Protein AF-0000000067715081 (afdb_homodimer)

Radius of gyration: 24.68 Å; Cα contacts (8 Å, |Δi|>4): 497; chains: 2; bounding box: 49×65×65 Å

pLDDT: mean 92.03, std 15.11, range [19.69, 98.88]

Sequence (430 aa):
MNPERRLTSLTAFYFGRRVASAPHSDETIRSVCWPAYRDVQRTLWGMGSHPRAKELKATSCDKIVSFVHSFGGIRSQDEFDQQHQVWCEDLVAFFAENPHPERPTFQFHYGHAQKWLNMTLKYLSVLGHPAVEEVYVFLHAPIDRDVYERAWEILGVERPRIAWSKLDGDTYRSYQLNIRHAVAGQGRGFVLDWETDEWMEAKRFSRHSLSEGHSMNPERRLTSLTAFYFGRRVASAPHSDETIRSVCWPAYRDVQRTLWGMGSHPRAKELKATSCDKIVSFVHSFGGIRSQDEFDQQHQVWCEDLVAFFAENPHPERPTFQFHYGHAQKWLNMTLKYLSVLGHPAVEEVYVFLHAPIDRDVYERAWEILGVERPRIAWSKLDGDTYRSYQLNIRHAVAGQGRGFVLDWETDEWMEAKRFSRHSLSEGHS

Secondary structure (DSSP, 8-state):
--HHHHHHHHHHHHH-HHHHH-TTSHHHHHHHHHHHHHHHHTT-TTTTT-TTHHHHHHHHHHHHHHHHHTGGG--SHHHHHHHHHHHHHHHHHHHHTS--SS-TT----HHHHHHHHHHHHHHHHHTT-HHHHHTGGGPPP--SHHHHHHIIIII-PPPPSS-GGG--HHHHHHHHHHHHHHHHHTT--SHHHHHHHHHHHHHHHHHHHHHHHT-/--HHHHHHHHHHHHH-HHHHH-TTSHHHHHHHHHHHHHHHHTT-TTTTT-TTHHHHHHHHHHHHHHHHHGGGG--SHHHHHHHHHHHHHHHHHHHHTS--SS-TT----HHHHHHHHHHHHHHHHHTT-HHHHHTGGGPPP--SHHHHHHIIIII-PPPPSS-GGG--HHHHHHHHHHHHHHHHHTT--SHHHHHHHHHHHHHHHHHHHHHHHT-

Nearest PDB structures (foldseek):
  7unj-assembly1_B  TM=2.130E-01  e=8.228E+00  synthetic construct
  7unj-assembly1_B  TM=2.131E-01  e=7.977E+00  synthetic construct

Organism: Corynebacterium glutamicum (strain ATCC 13032 / DSM 20300 / JCM 1318 / BCRC 11384 / CCUG 27702 / LMG 3730 / NBRC 12168 / NCIMB 10025 / NRRL B-2784 / 534) (NCBI:txid196627)

Foldseek 3Di:
DDPLVVLLVVCCVPQNNVCSVPVQDLVNLLSLLVVLLVVLVVPQPPLVVAPCNVVLSNVLSVLLSVLLVVLVPDDDLVSVLVSLLVSLVVSQVVVVVRARPVDNVRHFASLSSLSSNLSSLLVSVSSVHPSSVVCVLNGFDNDAPLCQVCCCVPQVQHHDPDHSRHDHSVSVVVSRVSLQVSCVVVVVGGSSSNNVVSVVVPVVPPVVVVVPPPD/DDPLVVLLVVCCVPQNNVCSVPVQDLVVLLSLLVVLLVVLVVPQPPLVVAPCNVVLSNVLSVLLSVLLVVLVPDDDLVSVLVSLLVSLVVSQVVVVVRARPVDNVRHFASLSSLSSNLSSLLVSVSSVHPSSVVCVLNGFDNDAPLCQVCCCVPQVQHHDPDHSRHDHSVNVVVSRVSLQVSCVVVVVGGSSSNNVVSVVVPVVPPVVVVVPPVD

Solvent-accessible surface area (backbone atoms only — not comparable to full-atom values): 23270 Å² total; per-residue (Å²): 104,58,69,66,59,25,52,38,48,40,38,21,72,63,71,29,47,69,31,43,75,38,52,73,41,70,65,26,53,46,57,45,32,50,66,20,38,59,76,38,49,85,75,38,65,56,46,87,75,29,93,55,35,70,57,56,52,53,50,52,34,50,51,48,48,54,52,55,68,59,45,88,76,55,83,45,55,68,52,44,50,51,54,50,48,52,50,28,53,51,52,29,50,53,44,65,76,54,63,39,92,88,38,81,81,41,69,64,33,40,20,42,37,45,26,31,51,29,36,26,51,49,52,36,26,52,59,60,18,62,63,49,50,73,45,48,81,56,45,62,61,49,60,36,72,66,46,42,50,46,35,32,76,75,58,65,40,80,62,72,97,57,60,51,57,66,29,47,65,67,61,44,52,53,50,54,48,50,50,44,50,40,32,50,74,68,68,44,61,40,43,47,55,38,48,54,54,48,62,59,49,51,68,72,52,58,69,61,60,62,67,64,61,79,108,102,60,69,69,60,26,53,39,48,42,39,22,72,64,71,29,49,69,30,43,77,38,52,74,41,72,65,26,52,46,58,46,33,50,66,21,38,61,74,39,48,85,75,39,64,57,47,89,75,27,92,55,35,71,56,54,53,50,51,51,33,50,52,48,47,53,52,55,69,57,43,88,76,54,85,46,56,67,54,44,51,50,54,51,49,52,51,28,52,49,52,28,51,53,45,65,76,56,63,38,89,89,38,81,79,41,69,64,33,39,20,41,38,47,28,32,50,29,36,25,51,49,52,38,26,50,58,59,18,65,64,48,51,73,45,48,80,55,44,60,62,48,61,37,73,66,48,40,50,46,35,32,74,74,59,64,41,79,62,72,97,58,60,50,58,67,28,47,66,67,63,46,53,51,51,53,49,49,48,44,50,39,32,51,73,67,68,44,61,41,45,47,53,39,47,54,55,46,61,60,52,50,70,72,53,58,66,58,62,62,66,62,63,80,107

Structure (mmCIF, N/CA/C/O backbone):
data_AF-0000000067715081-model_v1
#
loop_
_entity.id
_entity.type
_entity.pdbx_description
1 polymer 'Uncharacterized protein'
#
loop_
_atom_site.group_PDB
_atom_site.id
_atom_site.type_symbol
_atom_site.label_atom_id
_atom_site.label_alt_id
_atom_site.label_comp_id
_atom_site.label_asym_id
_atom_site.label_entity_id
_atom_site.label_seq_id
_atom_site.pdbx_PDB_ins_code
_atom_site.Cartn_x
_atom_site.Cartn_y
_atom_site.Cartn_z
_atom_site.occupancy
_atom_site.B_iso_or_equiv
_atom_site.auth_seq_id
_atom_site.auth_comp_id
_atom_site.auth_asym_id
_atom_site.auth_atom_id
_atom_site.pdbx_PDB_model_num
ATOM 1 N N . MET A 1 1 ? 12.648 13.289 1.884 1 93.5 1 MET A N 1
ATOM 2 C CA . MET A 1 1 ? 12.766 12.125 2.764 1 93.5 1 MET A CA 1
ATOM 3 C C . MET A 1 1 ? 13.797 11.141 2.229 1 93.5 1 MET A C 1
ATOM 5 O O . MET A 1 1 ? 13.844 10.875 1.025 1 93.5 1 MET A O 1
ATOM 9 N N . ASN A 1 2 ? 14.641 10.539 3.115 1 92.06 2 ASN A N 1
ATOM 10 C CA . ASN A 1 2 ? 15.68 9.641 2.623 1 92.06 2 ASN A CA 1
ATOM 11 C C . ASN A 1 2 ? 15.078 8.367 2.029 1 92.06 2 ASN A C 1
ATOM 13 O O . ASN A 1 2 ? 13.969 7.973 2.385 1 92.06 2 ASN A O 1
ATOM 17 N N . PRO A 1 3 ? 15.789 7.707 1.133 1 89.88 3 PRO A N 1
ATOM 18 C CA . PRO A 1 3 ? 15.266 6.566 0.373 1 89.88 3 PRO A CA 1
ATOM 19 C C . PRO A 1 3 ? 14.883 5.391 1.265 1 89.88 3 PRO A C 1
ATOM 21 O O . PRO A 1 3 ? 13.906 4.691 0.981 1 89.88 3 PRO A O 1
ATOM 24 N N . GLU A 1 4 ? 15.602 5.145 2.264 1 90.56 4 GLU A N 1
ATOM 25 C CA . GLU A 1 4 ? 15.297 4.031 3.16 1 90.56 4 GLU A CA 1
ATOM 26 C C . GLU A 1 4 ? 13.969 4.246 3.879 1 90.56 4 GLU A C 1
ATOM 28 O O . GLU A 1 4 ? 13.156 3.324 3.986 1 90.56 4 GLU A O 1
ATOM 33 N N . ARG A 1 5 ? 13.727 5.445 4.387 1 92.38 5 ARG A N 1
ATOM 34 C CA . ARG A 1 5 ? 12.469 5.801 5.043 1 92.38 5 ARG A CA 1
ATOM 35 C C . ARG A 1 5 ? 11.297 5.719 4.07 1 92.38 5 ARG A C 1
ATOM 37 O O . ARG A 1 5 ? 10.195 5.312 4.449 1 92.38 5 ARG A O 1
ATOM 44 N N . ARG A 1 6 ? 11.57 6.117 2.816 1 93.94 6 ARG A N 1
ATOM 45 C CA . ARG A 1 6 ? 10.523 6.043 1.804 1 93.94 6 ARG A CA 1
ATOM 46 C C . ARG A 1 6 ? 10.086 4.602 1.566 1 93.94 6 ARG A C 1
ATOM 48 O O . ARG A 1 6 ? 8.891 4.293 1.586 1 93.94 6 ARG A O 1
ATOM 55 N N . LEU A 1 7 ? 11.07 3.725 1.431 1 93.38 7 LEU A N 1
ATOM 56 C CA . LEU A 1 7 ? 10.797 2.312 1.176 1 93.38 7 LEU A CA 1
ATOM 57 C C . LEU A 1 7 ? 10.086 1.673 2.363 1 93.38 7 LEU A C 1
ATOM 59 O O . LEU A 1 7 ? 9.117 0.933 2.186 1 93.38 7 LEU A O 1
ATOM 63 N N . THR A 1 8 ? 10.555 2.008 3.502 1 93.88 8 THR A N 1
ATOM 64 C CA . THR A 1 8 ? 9.977 1.453 4.719 1 93.88 8 THR A CA 1
ATOM 65 C C . THR A 1 8 ? 8.539 1.937 4.898 1 93.88 8 THR A C 1
ATOM 67 O O . THR A 1 8 ? 7.656 1.158 5.27 1 93.88 8 THR A O 1
ATOM 70 N N . SER A 1 9 ? 8.305 3.207 4.645 1 94.81 9 SER A N 1
ATOM 71 C CA . SER A 1 9 ? 6.961 3.77 4.746 1 94.81 9 SER A CA 1
ATOM 72 C C . SER A 1 9 ? 6.004 3.098 3.766 1 94.81 9 SER A C 1
ATOM 74 O O . SER A 1 9 ? 4.914 2.672 4.148 1 94.81 9 SER A O 1
ATOM 76 N N . LEU A 1 10 ? 6.457 2.941 2.541 1 95.94 10 LEU A N 1
ATOM 77 C CA . LEU A 1 10 ? 5.613 2.318 1.526 1 95.94 10 LEU A CA 1
ATOM 78 C C . LEU A 1 10 ? 5.297 0.873 1.896 1 95.94 10 LEU A C 1
ATOM 80 O O . LEU A 1 10 ? 4.164 0.416 1.722 1 95.94 10 LEU A O 1
ATOM 84 N N . THR A 1 11 ? 6.316 0.172 2.393 1 95.94 11 THR A N 1
ATOM 85 C CA . THR A 1 11 ? 6.109 -1.197 2.852 1 95.94 11 THR A CA 1
ATOM 86 C C . THR A 1 11 ? 5.066 -1.244 3.961 1 95.94 11 THR A C 1
ATOM 88 O O . THR A 1 11 ? 4.145 -2.064 3.92 1 95.94 11 THR A O 1
ATOM 91 N N . ALA A 1 12 ? 5.176 -0.32 4.863 1 94.75 12 ALA A N 1
ATOM 92 C CA . ALA A 1 12 ? 4.266 -0.281 6.004 1 94.75 12 ALA A CA 1
ATOM 93 C C . ALA A 1 12 ? 2.852 0.085 5.566 1 94.75 12 ALA A C 1
ATOM 95 O O . ALA A 1 12 ? 1.873 -0.439 6.102 1 94.75 12 ALA A O 1
ATOM 96 N N . PHE A 1 13 ? 2.816 1.063 4.621 1 92.94 13 PHE A N 1
ATOM 97 C CA . PHE A 1 13 ? 1.511 1.497 4.141 1 92.94 13 PHE A CA 1
ATOM 98 C C . PHE A 1 13 ? 0.714 0.316 3.596 1 92.94 13 PHE A C 1
ATOM 100 O O . PHE A 1 13 ? -0.464 0.153 3.92 1 92.94 13 PHE A O 1
ATOM 107 N N . TYR A 1 14 ? 1.334 -0.574 2.824 1 93.25 14 TYR A N 1
ATOM 108 C CA . TYR A 1 14 ? 0.596 -1.612 2.115 1 93.25 14 TYR A CA 1
ATOM 109 C C . TYR A 1 14 ? 0.544 -2.898 2.932 1 93.25 14 TYR A C 1
ATOM 111 O O . TYR A 1 14 ? -0.511 -3.527 3.041 1 93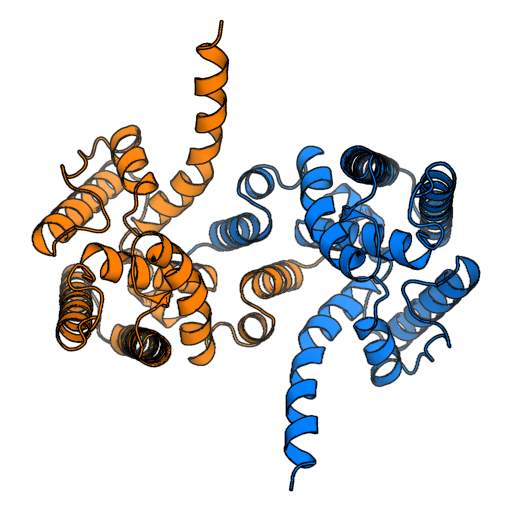.25 14 TYR A O 1
ATOM 119 N N . PHE A 1 15 ? 1.684 -3.299 3.555 1 95.12 15 PHE A N 1
ATOM 120 C CA . PHE A 1 15 ? 1.744 -4.613 4.184 1 95.12 15 PHE A CA 1
ATOM 121 C C . PHE A 1 15 ? 1.587 -4.5 5.695 1 95.12 15 PHE A C 1
ATOM 123 O O . PHE A 1 15 ? 1.398 -5.508 6.383 1 95.12 15 PHE A O 1
ATOM 130 N N . GLY A 1 16 ? 1.761 -3.346 6.223 1 92.69 16 GLY A N 1
ATOM 131 C CA . GLY A 1 16 ? 1.692 -3.154 7.66 1 92.69 16 GLY A CA 1
ATOM 132 C C . GLY A 1 16 ? 3.049 -2.924 8.297 1 92.69 16 GLY A C 1
ATOM 133 O O . GLY A 1 16 ? 4.078 -3.301 7.73 1 92.69 16 GLY A O 1
ATOM 134 N N . ARG A 1 17 ? 3.068 -2.422 9.461 1 92.25 17 ARG A N 1
ATOM 135 C CA . ARG A 1 17 ? 4.277 -2.008 10.164 1 92.25 17 ARG A CA 1
ATOM 136 C C . ARG A 1 17 ? 5.121 -3.215 10.562 1 92.25 17 ARG A C 1
ATOM 138 O O . ARG A 1 17 ? 6.352 -3.148 10.555 1 92.25 17 ARG A O 1
ATOM 145 N N . ARG A 1 18 ? 4.465 -4.242 10.906 1 90.94 18 ARG A N 1
ATOM 146 C CA . ARG A 1 18 ? 5.191 -5.445 11.305 1 90.94 18 ARG A CA 1
ATOM 147 C C . ARG A 1 18 ? 6.047 -5.973 10.164 1 90.94 18 ARG A C 1
ATOM 149 O O . ARG A 1 18 ? 7.207 -6.34 10.367 1 90.94 18 ARG A O 1
ATOM 156 N N . VAL A 1 19 ? 5.477 -5.961 9.039 1 94.94 19 VAL A N 1
ATOM 157 C CA . VAL A 1 19 ? 6.199 -6.418 7.855 1 94.94 19 VAL A CA 1
ATOM 158 C C . VAL A 1 19 ? 7.355 -5.469 7.555 1 94.94 19 VAL A C 1
ATOM 160 O O . VAL A 1 19 ? 8.469 -5.91 7.258 1 94.94 19 VAL A O 1
ATOM 163 N N . ALA A 1 20 ? 7.109 -4.184 7.672 1 94.62 20 ALA A N 1
ATOM 164 C CA . ALA A 1 20 ? 8.133 -3.184 7.375 1 94.62 20 ALA A CA 1
ATOM 165 C C . ALA A 1 20 ? 9.297 -3.289 8.352 1 94.62 20 ALA A C 1
ATOM 167 O O . ALA A 1 20 ? 10.453 -3.041 7.977 1 94.62 20 ALA A O 1
ATOM 168 N N . SER A 1 21 ? 9.047 -3.662 9.594 1 92.44 21 SER A N 1
ATOM 169 C CA . SER A 1 21 ? 10.078 -3.73 10.625 1 92.44 21 SER A CA 1
ATOM 170 C C . SER A 1 21 ? 10.922 -4.988 10.484 1 92.44 21 SER A C 1
ATOM 172 O O . SER A 1 21 ? 12.078 -5.016 10.906 1 92.44 21 SER A O 1
ATOM 174 N N . ALA A 1 22 ? 10.344 -6.035 9.898 1 93.75 22 ALA A N 1
ATOM 175 C CA . ALA A 1 22 ? 11.039 -7.301 9.703 1 93.75 22 ALA A CA 1
ATOM 176 C C . ALA A 1 22 ? 10.648 -7.941 8.375 1 93.75 22 ALA A C 1
ATOM 178 O O . ALA A 1 22 ? 10.039 -9.016 8.352 1 93.75 22 ALA A O 1
ATOM 179 N N . PRO A 1 23 ? 11.078 -7.332 7.316 1 93.88 23 PRO A N 1
ATOM 180 C CA . PRO A 1 23 ? 10.57 -7.727 6 1 93.88 23 PRO A CA 1
ATOM 181 C C . PRO A 1 23 ? 11.031 -9.117 5.582 1 93.88 23 PRO A C 1
ATOM 183 O O . PRO A 1 23 ? 10.508 -9.688 4.621 1 93.88 23 PRO A O 1
ATOM 186 N N . HIS A 1 24 ? 12 -9.773 6.312 1 94 24 HIS A N 1
ATOM 187 C CA . HIS A 1 24 ? 12.547 -11.047 5.863 1 94 24 HIS A CA 1
ATOM 188 C C . HIS A 1 24 ? 12.242 -12.156 6.859 1 94 24 HIS A C 1
ATOM 190 O O . HIS A 1 24 ? 12.836 -13.234 6.801 1 94 24 HIS A O 1
ATOM 196 N N . SER A 1 25 ? 11.312 -11.922 7.762 1 92.81 25 SER A N 1
ATOM 197 C CA . SER A 1 25 ? 10.945 -12.898 8.781 1 92.81 25 SER A CA 1
ATOM 198 C C . SER A 1 25 ? 9.898 -13.875 8.25 1 92.81 25 SER A C 1
ATOM 200 O O . SER A 1 25 ? 9.281 -13.625 7.211 1 92.81 25 SER A O 1
ATOM 202 N N . ASP A 1 26 ? 9.727 -15 8.922 1 91.19 26 ASP A N 1
ATOM 203 C CA . ASP A 1 26 ? 8.672 -15.945 8.578 1 91.19 26 ASP A CA 1
ATOM 204 C C . ASP A 1 26 ? 7.289 -15.312 8.719 1 91.19 26 ASP A C 1
ATOM 206 O O . ASP A 1 26 ? 6.375 -15.609 7.949 1 91.19 26 ASP A O 1
ATOM 210 N N . GLU A 1 27 ? 7.191 -14.531 9.688 1 93.31 27 GLU A N 1
ATOM 211 C CA . GLU A 1 27 ? 5.922 -13.836 9.891 1 93.31 27 GLU A CA 1
ATOM 212 C C . GLU A 1 27 ? 5.57 -12.977 8.68 1 93.31 27 GLU A C 1
ATOM 214 O O . GLU A 1 27 ? 4.395 -12.836 8.328 1 93.31 27 GLU A O 1
ATOM 219 N N . THR A 1 28 ? 6.543 -12.414 8.102 1 96.38 28 THR A N 1
ATOM 220 C CA . THR A 1 28 ? 6.324 -11.602 6.906 1 96.38 28 THR A CA 1
ATOM 221 C C . THR A 1 28 ? 5.793 -12.469 5.766 1 96.38 28 THR A C 1
ATOM 223 O O . THR A 1 28 ? 4.879 -12.055 5.047 1 96.38 28 THR A O 1
ATOM 226 N N . ILE A 1 29 ? 6.336 -13.688 5.609 1 96.69 29 ILE A N 1
ATOM 227 C CA . ILE A 1 29 ? 5.84 -14.578 4.57 1 96.69 29 ILE A CA 1
ATOM 228 C C . ILE A 1 29 ? 4.352 -14.836 4.773 1 96.69 29 ILE A C 1
ATOM 230 O O . ILE A 1 29 ? 3.559 -14.727 3.834 1 96.69 29 ILE A O 1
ATOM 234 N N . ARG A 1 30 ? 4.047 -15.109 5.984 1 95.31 30 ARG A N 1
ATOM 235 C CA . ARG A 1 30 ? 2.65 -15.359 6.324 1 95.31 30 ARG A CA 1
ATOM 236 C C . ARG A 1 30 ? 1.798 -14.117 6.082 1 95.31 30 ARG A C 1
ATOM 238 O O . ARG A 1 30 ? 0.675 -14.219 5.586 1 95.31 30 ARG A O 1
ATOM 245 N N . SER A 1 31 ? 2.322 -13 6.461 1 95.81 31 SER A N 1
ATOM 246 C CA . SER A 1 31 ? 1.575 -11.758 6.359 1 95.81 31 SER A CA 1
ATOM 247 C C . SER A 1 31 ? 1.278 -11.406 4.902 1 95.81 31 SER A C 1
ATOM 249 O O . SER A 1 31 ? 0.195 -10.914 4.586 1 95.81 31 SER A O 1
ATOM 251 N N . VAL A 1 32 ? 2.197 -11.719 3.977 1 97.12 32 VAL A N 1
ATOM 252 C CA . VAL A 1 32 ? 2.004 -11.266 2.604 1 97.12 32 VAL A CA 1
ATOM 253 C C . VAL A 1 32 ? 1.19 -12.305 1.83 1 97.12 32 VAL A C 1
ATOM 255 O O . VAL A 1 32 ? 0.75 -12.047 0.707 1 97.12 32 VAL A O 1
ATOM 258 N N . CYS A 1 33 ? 0.956 -13.406 2.451 1 96.38 33 CYS A N 1
ATOM 259 C CA . CYS A 1 33 ? 0.068 -14.422 1.889 1 96.38 33 CYS A CA 1
ATOM 260 C C . CYS A 1 33 ? -1.365 -13.906 1.816 1 96.38 33 CYS A C 1
ATOM 262 O O . CYS A 1 33 ? -2.115 -14.273 0.908 1 96.38 33 CYS A O 1
ATOM 264 N N . TRP A 1 34 ? -1.683 -13.023 2.682 1 93.31 34 TRP A N 1
ATOM 265 C CA . TRP A 1 34 ? -3.066 -12.586 2.812 1 93.31 34 TRP A CA 1
ATOM 266 C C . TRP A 1 34 ? -3.455 -11.664 1.662 1 93.31 34 TRP A C 1
ATOM 268 O O . TRP A 1 34 ? -4.461 -11.891 0.989 1 93.31 34 TRP A O 1
ATOM 278 N N . PRO A 1 35 ? -2.625 -10.641 1.51 1 94.75 35 PRO A N 1
ATOM 279 C CA . PRO A 1 35 ? -2.984 -9.859 0.326 1 94.75 35 PRO A CA 1
ATOM 280 C C . PRO A 1 35 ? -2.92 -10.672 -0.964 1 94.75 35 PRO A C 1
ATOM 282 O O . PRO A 1 35 ? -3.682 -10.414 -1.899 1 94.75 35 PRO A O 1
ATOM 285 N N . ALA A 1 36 ? -2.105 -11.617 -1.088 1 97.06 36 ALA A N 1
ATOM 286 C CA . ALA A 1 36 ? -2.082 -12.508 -2.246 1 97.06 36 ALA A CA 1
ATOM 287 C C . ALA A 1 36 ? -3.387 -13.289 -2.365 1 97.06 36 ALA A C 1
ATOM 289 O O . ALA A 1 36 ? -3.926 -13.445 -3.465 1 97.06 36 ALA A O 1
ATOM 290 N N . TYR A 1 37 ? -3.891 -13.75 -1.213 1 96.88 37 TYR A N 1
ATOM 291 C CA . TYR A 1 37 ? -5.16 -14.469 -1.194 1 96.88 37 TYR A CA 1
ATOM 292 C C . TYR A 1 37 ? -6.293 -13.594 -1.714 1 96.88 37 TYR A C 1
ATOM 294 O O . TYR A 1 37 ? -7.211 -14.086 -2.375 1 96.88 37 TYR A O 1
ATOM 302 N N . ARG A 1 38 ? -6.238 -12.32 -1.437 1 92.56 38 ARG A N 1
ATOM 303 C CA . ARG A 1 38 ? -7.289 -11.414 -1.88 1 92.56 38 ARG A CA 1
ATOM 304 C C . ARG A 1 38 ? -7.387 -11.391 -3.402 1 92.56 38 ARG A C 1
ATOM 306 O O . ARG A 1 38 ? -8.469 -11.188 -3.957 1 92.56 38 ARG A O 1
ATOM 313 N N . ASP A 1 39 ? -6.328 -11.656 -4.043 1 90.81 39 ASP A N 1
ATOM 314 C CA . ASP A 1 39 ? -6.297 -11.68 -5.5 1 90.81 39 ASP A CA 1
ATOM 315 C C . ASP A 1 39 ? -6.93 -12.961 -6.043 1 90.81 39 ASP A C 1
ATOM 317 O O . ASP A 1 39 ? -7.266 -13.039 -7.227 1 90.81 39 ASP A O 1
ATOM 321 N N . VAL A 1 40 ? -7.109 -13.914 -5.23 1 94.06 40 VAL A N 1
ATOM 322 C CA . VAL A 1 40 ? -7.629 -15.219 -5.629 1 94.06 40 VAL A CA 1
ATOM 323 C C . VAL A 1 40 ? -9.094 -15.344 -5.207 1 94.06 40 VAL A C 1
ATOM 325 O O . VAL A 1 40 ? -9.891 -15.992 -5.891 1 94.06 40 VAL A O 1
ATOM 328 N N . GLN A 1 41 ? -9.453 -14.695 -4.117 1 91.81 41 GLN A N 1
ATOM 329 C CA . GLN A 1 41 ? -10.711 -14.914 -3.408 1 91.81 41 GLN A CA 1
ATOM 330 C C . GLN A 1 41 ? -11.906 -14.555 -4.285 1 91.81 41 GLN A C 1
ATOM 332 O O . GLN A 1 41 ? -12.969 -15.172 -4.18 1 91.81 41 GLN A O 1
ATOM 337 N N . ARG A 1 42 ? -11.68 -13.633 -5.164 1 87.25 42 ARG A N 1
ATOM 338 C CA . ARG A 1 42 ? -12.789 -13.141 -5.965 1 87.25 42 ARG A CA 1
ATOM 339 C C . ARG A 1 42 ? -13.328 -14.234 -6.887 1 87.25 42 ARG A C 1
ATOM 341 O O . ARG A 1 42 ? -14.445 -14.133 -7.391 1 87.25 42 ARG A O 1
ATOM 348 N N . THR A 1 43 ? -12.531 -15.258 -7.109 1 91.44 43 THR A N 1
ATOM 349 C CA . THR A 1 43 ? -12.961 -16.344 -7.98 1 91.44 43 THR A CA 1
ATOM 350 C C . THR A 1 43 ? -13.18 -17.625 -7.176 1 91.44 43 THR A C 1
ATOM 352 O O . THR A 1 43 ? -13.492 -18.672 -7.742 1 91.44 43 THR A O 1
ATOM 355 N N . LEU A 1 44 ? -12.922 -17.578 -5.988 1 92.94 44 LEU A N 1
ATOM 356 C CA . LEU A 1 44 ? -13.102 -18.734 -5.121 1 92.94 44 LEU A CA 1
ATOM 357 C C . LEU A 1 44 ? -14.43 -18.672 -4.387 1 92.94 44 LEU A C 1
ATOM 359 O O . LEU A 1 44 ? -14.461 -18.609 -3.154 1 92.94 44 LEU A O 1
ATOM 363 N N . TRP A 1 45 ? -15.414 -18.844 -5.109 1 89.5 45 TRP A N 1
ATOM 364 C CA . TRP A 1 45 ? -16.766 -18.734 -4.586 1 89.5 45 TRP A CA 1
ATOM 365 C C . TRP A 1 45 ? -17.047 -19.812 -3.545 1 89.5 45 TRP A C 1
ATOM 367 O O . TRP A 1 45 ? -16.828 -21 -3.801 1 89.5 45 TRP A O 1
ATOM 377 N N . GLY A 1 46 ? -17.5 -19.375 -2.359 1 91.44 46 GLY A N 1
ATOM 378 C CA . GLY A 1 46 ? -17.859 -20.312 -1.314 1 91.44 46 GLY A CA 1
ATOM 379 C C . GLY A 1 46 ? -16.859 -20.344 -0.166 1 91.44 46 GLY A C 1
ATOM 380 O O . GLY A 1 46 ? -17.172 -20.844 0.917 1 91.44 46 GLY A O 1
ATOM 381 N N . MET A 1 47 ? -15.727 -19.797 -0.427 1 94.44 47 MET A N 1
ATOM 382 C CA . MET A 1 47 ? -14.703 -19.797 0.618 1 94.44 47 MET A CA 1
ATOM 383 C C . MET A 1 47 ? -15.188 -19.062 1.856 1 94.44 47 MET A C 1
ATOM 385 O O . MET A 1 47 ? -14.969 -19.5 2.982 1 94.44 47 MET A O 1
ATOM 389 N N . GLY A 1 48 ? -15.805 -17.953 1.69 1 91.88 48 GLY A N 1
ATOM 390 C CA . GLY A 1 48 ? -16.281 -17.141 2.801 1 91.88 48 GLY A CA 1
ATOM 391 C C . GLY A 1 48 ? -17.266 -17.875 3.695 1 91.88 48 GLY A C 1
ATOM 392 O O . GLY A 1 48 ? -17.266 -17.688 4.91 1 91.88 48 GLY A O 1
ATOM 393 N N . SER A 1 49 ? -18.047 -18.703 3.102 1 94.19 49 SER A N 1
ATOM 394 C CA . SER A 1 49 ? -19.078 -19.422 3.85 1 94.19 49 SER A CA 1
ATOM 395 C C . SER A 1 49 ? -18.609 -20.812 4.258 1 94.19 49 SER A C 1
ATOM 397 O O . SER A 1 49 ? -19.344 -21.547 4.922 1 94.19 49 SER A O 1
ATOM 399 N N . HIS A 1 50 ? -17.422 -21.234 3.842 1 96 50 HIS A N 1
ATOM 400 C CA . HIS A 1 50 ? -16.875 -22.531 4.25 1 96 50 HIS A CA 1
ATOM 401 C C . HIS A 1 50 ? -16.672 -22.594 5.758 1 96 50 HIS A C 1
ATOM 403 O O . HIS A 1 50 ? -16.062 -21.688 6.344 1 96 50 HIS A O 1
ATOM 409 N N . PRO A 1 51 ? -17.188 -23.547 6.402 1 96.19 51 PRO A N 1
ATOM 410 C CA . PRO A 1 51 ? -17.094 -23.609 7.863 1 96.19 51 PRO A CA 1
ATOM 411 C C . PRO A 1 51 ? -15.648 -23.672 8.352 1 96.19 51 PRO A C 1
ATOM 413 O O . PRO A 1 51 ? -15.352 -23.25 9.477 1 96.19 51 PRO A O 1
ATOM 416 N N . ARG A 1 52 ? -14.695 -24.156 7.488 1 96.62 52 ARG A N 1
ATOM 417 C CA . ARG A 1 52 ? -13.289 -24.266 7.859 1 96.62 52 ARG A CA 1
ATOM 418 C C . ARG A 1 52 ? -12.445 -23.25 7.109 1 96.62 52 ARG A C 1
ATOM 420 O O . ARG A 1 52 ? -11.258 -23.469 6.875 1 96.62 52 ARG A O 1
ATOM 427 N N . ALA A 1 53 ? -13.07 -22.203 6.73 1 96.56 53 ALA A N 1
ATOM 428 C CA . ALA A 1 53 ? -12.398 -21.203 5.902 1 96.56 53 ALA A CA 1
ATOM 429 C C . ALA A 1 53 ? -11.117 -20.719 6.566 1 96.56 53 ALA A C 1
ATOM 431 O O . ALA A 1 53 ? -10.062 -20.656 5.926 1 96.56 53 ALA A O 1
ATOM 432 N N . LYS A 1 54 ? -11.148 -20.375 7.875 1 96.06 54 LYS A N 1
ATOM 433 C CA . LYS A 1 54 ? -9.992 -19.859 8.602 1 96.06 54 LYS A CA 1
ATOM 434 C C . LYS A 1 54 ? -8.852 -20.875 8.617 1 96.06 54 LYS A C 1
ATOM 436 O O . LYS A 1 54 ? -7.695 -20.531 8.375 1 96.06 54 LYS A O 1
ATOM 441 N N . GLU A 1 55 ? -9.156 -22.016 8.836 1 97 55 GLU A N 1
ATOM 442 C CA . GLU A 1 55 ? -8.172 -23.094 8.891 1 97 55 GLU A CA 1
ATOM 443 C C . GLU A 1 55 ? -7.559 -23.359 7.512 1 97 55 GLU A C 1
ATOM 445 O O . GLU A 1 55 ? -6.348 -23.547 7.391 1 97 55 GLU A O 1
ATOM 450 N N . LEU A 1 56 ? -8.391 -23.406 6.492 1 97.62 56 LEU A N 1
ATOM 451 C CA . LEU A 1 56 ? -7.926 -23.656 5.133 1 97.62 56 LEU A CA 1
ATOM 452 C C . LEU A 1 56 ? -6.945 -22.594 4.684 1 97.6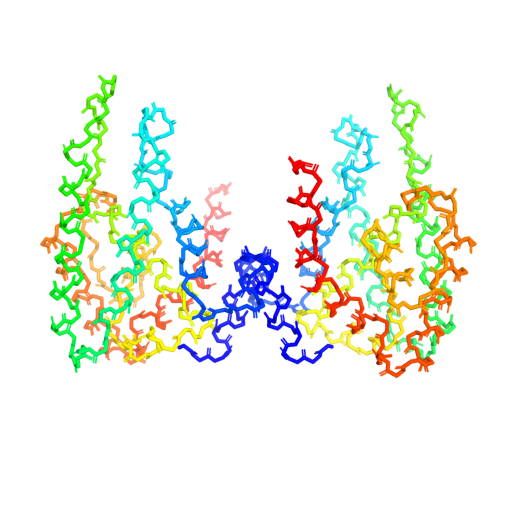2 56 LEU A C 1
ATOM 454 O O . LEU A 1 56 ? -5.906 -22.891 4.098 1 97.62 56 LEU A O 1
ATOM 458 N N . LYS A 1 57 ? -7.297 -21.391 5.023 1 97.12 57 LYS A N 1
ATOM 459 C CA . LYS A 1 57 ? -6.422 -20.266 4.668 1 97.12 57 LYS A CA 1
ATOM 460 C C . LYS A 1 57 ? -5.117 -20.328 5.453 1 97.12 57 LYS A C 1
ATOM 462 O O . LYS A 1 57 ? -4.035 -20.172 4.883 1 97.12 57 LYS A O 1
ATOM 467 N N . ALA A 1 58 ? -5.219 -20.562 6.715 1 97 58 ALA A N 1
ATOM 468 C CA . ALA A 1 58 ? -4.035 -20.609 7.57 1 97 58 ALA A CA 1
ATOM 469 C C . ALA A 1 58 ? -3.092 -21.734 7.145 1 97 58 ALA A C 1
ATOM 471 O O . ALA A 1 58 ? -1.88 -21.531 7.051 1 97 58 ALA A O 1
ATOM 472 N N . THR A 1 59 ? -3.648 -22.844 6.906 1 97.94 59 THR A N 1
ATOM 473 C CA . THR A 1 59 ? -2.854 -23.984 6.473 1 97.94 59 THR A CA 1
ATOM 474 C C . THR A 1 59 ? -2.18 -23.703 5.133 1 97.94 59 THR A C 1
ATOM 476 O O . THR A 1 59 ? -1.021 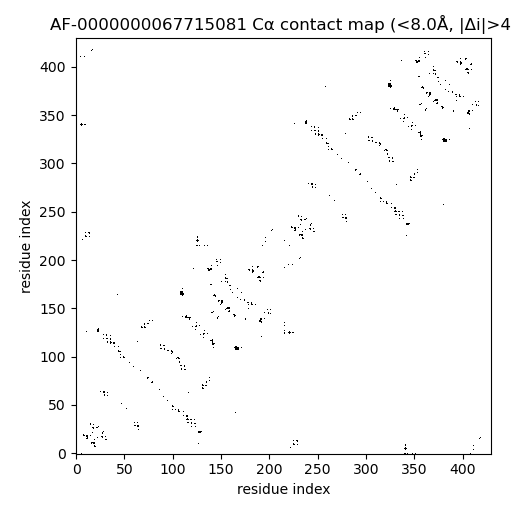-24.062 4.926 1 97.94 59 THR A O 1
ATOM 479 N N . SER A 1 60 ? -2.936 -23.125 4.23 1 98 60 SER A N 1
ATOM 480 C CA . SER A 1 60 ? -2.373 -22.766 2.934 1 98 60 SER A CA 1
ATOM 481 C C . SER A 1 60 ? -1.175 -21.828 3.092 1 98 60 SER A C 1
ATOM 483 O O . SER A 1 60 ? -0.141 -22.031 2.447 1 98 60 SER A O 1
ATOM 485 N N . CYS A 1 61 ? -1.281 -20.859 3.971 1 97.62 61 CYS A N 1
ATOM 486 C CA . CYS A 1 61 ? -0.184 -19.938 4.223 1 97.62 61 CYS A CA 1
ATOM 487 C C . CYS A 1 61 ? 1.008 -20.656 4.844 1 97.62 61 CYS A C 1
ATOM 489 O O . CYS A 1 61 ? 2.156 -20.359 4.504 1 97.62 61 CYS A O 1
ATOM 491 N N . ASP A 1 62 ? 0.733 -21.562 5.707 1 97.56 62 ASP A N 1
ATOM 492 C CA . ASP A 1 62 ? 1.81 -22.359 6.281 1 97.56 62 ASP A CA 1
ATOM 493 C C . ASP A 1 62 ? 2.545 -23.156 5.199 1 97.56 62 ASP A C 1
ATOM 495 O O . ASP A 1 62 ? 3.768 -23.297 5.254 1 97.56 62 ASP A O 1
ATOM 499 N N . LYS A 1 63 ? 1.782 -23.672 4.32 1 98.12 63 LYS A N 1
ATOM 500 C CA . LYS A 1 63 ? 2.391 -24.406 3.211 1 98.12 63 LYS A CA 1
ATOM 501 C C . LYS A 1 63 ? 3.268 -23.484 2.365 1 98.12 63 LYS A C 1
ATOM 503 O O . LYS A 1 63 ? 4.305 -23.906 1.849 1 98.12 63 LYS A O 1
ATOM 508 N N . ILE A 1 64 ? 2.871 -22.25 2.217 1 97.88 64 ILE A N 1
ATOM 509 C CA . ILE A 1 64 ? 3.674 -21.297 1.464 1 97.88 64 ILE A CA 1
ATOM 510 C C . ILE A 1 64 ? 4.973 -21.016 2.213 1 97.88 64 ILE A C 1
ATOM 512 O O . ILE A 1 64 ? 6.047 -20.938 1.605 1 97.88 64 ILE A O 1
ATOM 516 N N . VAL A 1 65 ? 4.879 -20.844 3.506 1 97.56 65 VAL A N 1
ATOM 517 C CA . VAL A 1 65 ? 6.074 -20.641 4.32 1 97.56 65 VAL A CA 1
ATOM 518 C C . VAL A 1 65 ? 7.047 -21.797 4.125 1 97.56 65 VAL A C 1
ATOM 520 O O . VAL A 1 65 ? 8.234 -21.578 3.883 1 97.56 65 VAL A O 1
ATOM 523 N N . SER A 1 66 ? 6.527 -23 4.191 1 97 66 SER A N 1
ATOM 524 C CA . SER A 1 66 ? 7.355 -24.188 4.004 1 97 66 SER A CA 1
ATOM 525 C C . SER A 1 66 ? 7.98 -24.219 2.615 1 97 66 SER A C 1
ATOM 527 O O . SER A 1 66 ? 9.133 -24.625 2.455 1 97 66 SER A O 1
ATOM 529 N N . PHE A 1 67 ? 7.207 -23.828 1.676 1 97.5 67 PHE A N 1
ATOM 530 C CA . PHE A 1 67 ? 7.703 -23.781 0.306 1 97.5 67 PHE A CA 1
ATOM 531 C C . PHE A 1 67 ? 8.891 -22.844 0.189 1 97.5 67 PHE A C 1
ATOM 533 O O . PHE A 1 67 ? 9.914 -23.188 -0.405 1 97.5 67 PHE A O 1
ATOM 540 N N . VAL A 1 68 ? 8.828 -21.656 0.748 1 97.5 68 VAL A N 1
ATOM 541 C CA . VAL A 1 68 ? 9.883 -20.656 0.697 1 97.5 68 VAL A CA 1
ATOM 542 C C . VAL A 1 68 ? 11.133 -21.188 1.4 1 97.5 68 VAL A C 1
ATOM 544 O O . VAL A 1 68 ? 12.258 -20.953 0.943 1 97.5 68 VAL A O 1
ATOM 547 N N . HIS A 1 69 ? 10.992 -21.953 2.398 1 95.75 69 HIS A N 1
ATOM 548 C CA . HIS A 1 69 ? 12.109 -22.516 3.156 1 95.75 69 HIS A CA 1
ATOM 549 C C . HIS A 1 69 ? 12.812 -23.609 2.369 1 95.75 69 HIS A C 1
ATOM 551 O O . HIS A 1 69 ? 13.938 -24 2.703 1 95.75 69 HIS A O 1
ATOM 557 N N . SER A 1 70 ? 12.195 -24.094 1.392 1 95.12 70 SER A N 1
ATOM 558 C CA . SER A 1 70 ? 12.75 -25.219 0.647 1 95.12 70 SER A CA 1
ATOM 559 C C . SER A 1 70 ? 13.633 -24.734 -0.502 1 95.12 70 SER A C 1
ATOM 561 O O . SER A 1 70 ? 14.18 -25.562 -1.246 1 95.12 70 SER A O 1
ATOM 563 N N . PHE A 1 71 ? 13.812 -23.422 -0.717 1 94.75 71 PHE A N 1
ATOM 564 C CA . PHE A 1 71 ? 14.484 -22.859 -1.887 1 94.75 71 PHE A CA 1
ATOM 565 C C . PHE A 1 71 ? 15.984 -23.141 -1.839 1 94.75 71 PHE A C 1
ATOM 567 O O . PHE A 1 71 ? 16.656 -23.109 -2.867 1 94.75 71 PHE A O 1
ATOM 574 N N . GLY A 1 72 ? 16.672 -23.406 -0.727 1 87.69 72 GLY A N 1
ATOM 575 C CA . GLY A 1 72 ? 18.109 -23.594 -0.587 1 87.69 72 GLY A CA 1
ATOM 576 C C . GLY A 1 72 ? 18.672 -24.625 -1.547 1 87.69 72 GLY A C 1
ATOM 577 O O . GLY A 1 72 ? 19.828 -24.547 -1.938 1 87.69 72 GLY A O 1
ATOM 578 N N . GLY A 1 73 ? 17.938 -25.469 -2.145 1 86.31 73 GLY A N 1
ATOM 579 C CA . GLY A 1 73 ? 18.453 -26.531 -2.992 1 86.31 73 GLY A CA 1
ATOM 580 C C . GLY A 1 73 ? 18.094 -26.359 -4.453 1 86.31 73 GLY A C 1
ATOM 581 O O . GLY A 1 73 ? 18.531 -27.141 -5.305 1 86.31 73 GLY A O 1
ATOM 582 N N . ILE A 1 74 ? 17.453 -25.25 -4.781 1 94.88 74 ILE A N 1
ATOM 583 C CA . ILE A 1 74 ? 16.969 -25.078 -6.152 1 94.88 74 ILE A CA 1
ATOM 584 C C . ILE A 1 74 ? 18.047 -24.375 -6.98 1 94.88 74 ILE A C 1
ATOM 586 O O . ILE A 1 74 ? 18.5 -23.297 -6.629 1 94.88 74 ILE A O 1
ATOM 590 N N . ARG A 1 75 ? 18.438 -25.031 -8.078 1 94.44 75 ARG A N 1
ATOM 591 C CA . ARG A 1 75 ? 19.547 -24.484 -8.867 1 94.44 75 ARG A CA 1
ATOM 592 C C . ARG A 1 75 ? 19.172 -24.391 -10.336 1 94.44 75 ARG A C 1
ATOM 594 O O . ARG A 1 75 ? 19.984 -23.953 -11.164 1 94.44 75 ARG A O 1
ATOM 601 N N . SER A 1 76 ? 17.984 -24.812 -10.648 1 97.5 76 SER A N 1
ATOM 602 C CA . SER A 1 76 ? 17.578 -24.766 -12.047 1 97.5 76 SER A CA 1
ATOM 603 C C . SER A 1 76 ? 16.094 -24.484 -12.188 1 97.5 76 SER A C 1
ATOM 605 O O . SER A 1 76 ? 15.32 -24.688 -11.242 1 97.5 76 SER A O 1
ATOM 607 N N . GLN A 1 77 ? 15.719 -24.062 -13.391 1 97.75 77 GLN A N 1
ATOM 608 C CA . GLN A 1 77 ? 14.32 -23.812 -13.711 1 97.75 77 GLN A CA 1
ATOM 609 C C . GLN A 1 77 ? 13.484 -25.094 -13.547 1 97.75 77 GLN A C 1
ATOM 611 O O . GLN A 1 77 ? 12.375 -25.047 -13.016 1 97.75 77 GLN A O 1
ATOM 616 N N . ASP A 1 78 ? 14.023 -26.156 -14.031 1 97.44 78 ASP A N 1
ATOM 617 C CA . ASP A 1 78 ? 13.32 -27.438 -13.977 1 97.44 78 ASP A CA 1
ATOM 618 C C . ASP A 1 78 ? 13.023 -27.844 -12.539 1 97.44 78 ASP A C 1
ATOM 620 O O . ASP A 1 78 ? 11.938 -28.328 -12.234 1 97.44 78 ASP A O 1
ATOM 624 N N . GLU A 1 79 ? 14.023 -27.641 -11.719 1 97.81 79 GLU A N 1
ATOM 625 C CA . GLU A 1 79 ? 13.836 -27.969 -10.305 1 97.81 79 GLU A CA 1
ATOM 626 C C . GLU A 1 79 ? 12.742 -27.109 -9.68 1 97.81 79 GLU A C 1
ATOM 628 O O . GLU A 1 79 ? 11.883 -27.609 -8.953 1 97.81 79 GLU A O 1
ATOM 633 N N . PHE A 1 80 ? 12.742 -25.812 -9.953 1 98.5 80 PHE A N 1
ATOM 634 C CA . PHE A 1 80 ? 11.719 -24.922 -9.438 1 98.5 80 PHE A CA 1
ATOM 635 C C . PHE A 1 80 ? 10.344 -25.312 -9.953 1 98.5 80 PHE A C 1
ATOM 637 O O . PHE A 1 80 ? 9.375 -25.359 -9.195 1 98.5 80 PHE A O 1
ATOM 644 N N . ASP A 1 81 ? 10.258 -25.625 -11.234 1 98.56 81 ASP A N 1
ATOM 645 C CA . ASP A 1 81 ? 8.992 -26.016 -11.852 1 98.56 81 ASP A CA 1
ATOM 646 C C . ASP A 1 81 ? 8.406 -27.25 -11.188 1 98.56 81 ASP A C 1
ATOM 648 O O . ASP A 1 81 ? 7.199 -27.328 -10.953 1 98.56 81 ASP A O 1
ATOM 652 N N . GLN A 1 82 ? 9.25 -28.172 -10.953 1 97.75 82 GLN A N 1
ATOM 653 C CA . GLN A 1 82 ? 8.797 -29.422 -10.352 1 97.75 82 GLN A CA 1
ATOM 654 C C . GLN A 1 82 ? 8.273 -29.188 -8.938 1 97.75 82 GLN A C 1
ATOM 656 O O . GLN A 1 82 ? 7.211 -29.688 -8.578 1 97.75 82 GLN A O 1
ATOM 661 N N . GLN A 1 83 ? 9.039 -28.484 -8.141 1 97.88 83 GLN A N 1
ATOM 662 C CA . GLN A 1 83 ? 8.617 -28.203 -6.77 1 97.88 83 GLN A CA 1
ATOM 663 C C . GLN A 1 83 ? 7.336 -27.359 -6.754 1 97.88 83 GLN A C 1
ATOM 665 O O . GLN A 1 83 ? 6.461 -27.578 -5.91 1 97.88 83 GLN A O 1
ATOM 670 N N . HIS A 1 84 ? 7.242 -26.406 -7.637 1 98.69 84 HIS A N 1
ATOM 671 C CA . HIS A 1 84 ? 6.047 -25.578 -7.785 1 98.69 84 HIS A CA 1
ATOM 672 C C . HIS A 1 84 ? 4.828 -26.438 -8.109 1 98.69 84 HIS A C 1
ATOM 674 O O . HIS A 1 84 ? 3.768 -26.266 -7.496 1 98.69 84 HIS A O 1
ATOM 680 N N . GLN A 1 85 ? 5.035 -27.359 -9.047 1 98.75 85 GLN A N 1
ATOM 681 C CA . GLN A 1 85 ? 3.955 -28.25 -9.438 1 98.75 85 GLN A CA 1
ATOM 682 C C . GLN A 1 85 ? 3.48 -29.094 -8.25 1 98.75 85 GLN A C 1
ATOM 684 O O . GLN A 1 85 ? 2.277 -29.188 -8 1 98.75 85 GLN A O 1
ATOM 689 N N . VAL A 1 86 ? 4.418 -29.656 -7.586 1 98.44 86 VAL A N 1
ATOM 690 C CA . VAL A 1 86 ? 4.094 -30.5 -6.445 1 98.44 86 VAL A CA 1
ATOM 691 C C . VAL A 1 86 ? 3.328 -29.688 -5.398 1 98.44 86 VAL A C 1
ATOM 693 O O . VAL A 1 86 ? 2.314 -30.156 -4.867 1 98.44 86 VAL A O 1
ATOM 696 N N . TRP A 1 87 ? 3.779 -28.5 -5.152 1 98.62 87 TRP A N 1
ATOM 697 C CA . TRP A 1 87 ? 3.129 -27.641 -4.164 1 98.62 87 TRP A CA 1
ATOM 698 C C . TRP A 1 87 ? 1.688 -27.344 -4.559 1 98.62 87 TRP A C 1
ATOM 700 O O . TRP A 1 87 ? 0.77 -27.5 -3.75 1 98.62 87 TRP A O 1
ATOM 710 N N . CYS A 1 88 ? 1.467 -26.938 -5.766 1 98.88 88 CYS A N 1
ATOM 711 C CA . CYS A 1 88 ? 0.132 -26.594 -6.238 1 98.88 88 CYS A CA 1
ATOM 712 C C . CYS A 1 88 ? -0.795 -27.797 -6.188 1 98.88 88 CYS A C 1
ATOM 714 O O . CYS A 1 88 ? -1.938 -27.688 -5.734 1 98.88 88 CYS A O 1
ATOM 716 N N . GLU A 1 89 ? -0.283 -28.891 -6.668 1 98.75 89 GLU A N 1
ATOM 717 C CA . GLU A 1 89 ? -1.091 -30.109 -6.664 1 98.75 89 GLU A CA 1
ATOM 718 C C . GLU A 1 89 ? -1.452 -30.531 -5.242 1 98.75 89 GLU A C 1
ATOM 720 O O . GLU A 1 89 ? -2.57 -30.984 -4.984 1 98.75 89 GLU A O 1
ATOM 725 N N . ASP A 1 90 ? -0.499 -30.375 -4.363 1 98.62 90 ASP A N 1
ATOM 726 C CA . ASP A 1 90 ? -0.747 -30.688 -2.959 1 98.62 90 ASP A CA 1
ATOM 727 C C . ASP A 1 90 ? -1.85 -29.797 -2.385 1 98.62 90 ASP A C 1
ATOM 729 O O . ASP A 1 90 ? -2.693 -30.266 -1.617 1 98.62 90 ASP A O 1
ATOM 733 N N . LEU A 1 91 ? -1.816 -28.516 -2.719 1 98.69 91 LEU A N 1
ATOM 734 C CA . LEU A 1 91 ? -2.83 -27.609 -2.184 1 98.69 91 LEU A CA 1
ATOM 735 C C . LEU A 1 91 ? -4.203 -27.922 -2.77 1 98.69 91 LEU A C 1
ATOM 737 O O . LEU A 1 91 ? -5.211 -27.875 -2.059 1 98.69 91 LEU A O 1
ATOM 741 N N . VAL A 1 92 ? -4.227 -28.219 -4.031 1 98.56 92 VAL A N 1
ATOM 742 C CA . VAL A 1 92 ? -5.48 -28.609 -4.676 1 98.56 92 VAL A CA 1
ATOM 743 C C . VAL A 1 92 ? -6.055 -29.844 -3.984 1 98.56 92 VAL A C 1
ATOM 745 O O . VAL A 1 92 ? -7.246 -29.891 -3.678 1 98.56 92 VAL A O 1
ATOM 748 N N . ALA A 1 93 ? -5.215 -30.812 -3.725 1 98.5 93 ALA A N 1
ATOM 749 C CA . ALA A 1 93 ? -5.637 -32.031 -3.043 1 98.5 93 ALA A CA 1
ATOM 750 C C . ALA A 1 93 ? -6.152 -31.719 -1.64 1 98.5 93 ALA A C 1
ATOM 752 O O . ALA A 1 93 ? -7.141 -32.312 -1.193 1 98.5 93 ALA A O 1
ATOM 753 N N . PHE A 1 94 ? -5.48 -30.828 -0.973 1 98.44 94 PHE A N 1
ATOM 754 C CA . PHE A 1 94 ? -5.863 -30.422 0.371 1 98.44 94 PHE A CA 1
ATOM 755 C C . PHE A 1 94 ? -7.281 -29.859 0.379 1 98.44 94 PHE A C 1
ATOM 757 O O . PHE A 1 94 ? -8.094 -30.219 1.232 1 98.44 94 PHE A O 1
ATOM 764 N N . PHE A 1 95 ? -7.586 -29.016 -0.544 1 97.75 95 PHE A N 1
ATOM 765 C CA . PHE A 1 95 ? -8.922 -28.422 -0.616 1 97.75 95 PHE A CA 1
ATOM 766 C C . PHE A 1 95 ? -9.945 -29.469 -1.021 1 97.75 95 PHE A C 1
ATOM 768 O O . PHE A 1 95 ? -11.094 -29.438 -0.571 1 97.75 95 PHE A O 1
ATOM 775 N N . ALA A 1 96 ? -9.523 -30.406 -1.9 1 97.19 96 ALA A N 1
ATOM 776 C CA . ALA A 1 96 ? -10.422 -31.484 -2.314 1 97.19 96 ALA A CA 1
ATOM 777 C C . ALA A 1 96 ? -10.828 -32.344 -1.124 1 97.19 96 ALA A C 1
ATOM 779 O O . ALA A 1 96 ? -11.938 -32.875 -1.084 1 97.19 96 ALA A O 1
ATOM 780 N N . GLU A 1 97 ? -10 -32.5 -0.16 1 97.5 97 GLU A N 1
ATOM 781 C CA . GLU A 1 97 ? -10.25 -33.281 1.039 1 97.5 97 GLU A CA 1
ATOM 782 C C . GLU A 1 97 ? -11.109 -32.531 2.041 1 97.5 97 GLU A C 1
ATOM 784 O O . GLU A 1 97 ? -11.547 -33.062 3.049 1 97.5 97 GLU A O 1
ATOM 789 N N . ASN A 1 98 ? -11.32 -31.266 1.74 1 97 98 ASN A N 1
ATOM 790 C CA . ASN A 1 98 ? -12.133 -30.406 2.596 1 97 98 ASN A CA 1
ATOM 791 C C . ASN A 1 98 ? -13.234 -29.703 1.805 1 97 98 ASN A C 1
ATOM 793 O O . ASN A 1 98 ? -13.242 -28.484 1.703 1 97 98 ASN A O 1
ATOM 797 N N . PRO A 1 99 ? -14.195 -30.484 1.334 1 95.75 99 PRO A N 1
ATOM 798 C CA . PRO A 1 99 ? -15.258 -29.906 0.512 1 95.75 99 PRO A CA 1
ATOM 799 C C . PRO A 1 99 ? -16.188 -28.984 1.311 1 95.75 99 PRO A C 1
ATOM 801 O O . PRO A 1 99 ? -16.219 -29.062 2.543 1 95.75 99 PRO A O 1
ATOM 804 N N . HIS A 1 100 ? -16.734 -28.047 0.572 1 95.94 100 HIS A N 1
ATOM 805 C CA . HIS A 1 100 ? -17.797 -27.266 1.191 1 95.94 100 HIS A CA 1
ATOM 806 C C . HIS A 1 100 ? -19.047 -28.094 1.421 1 95.94 100 HIS A C 1
ATOM 808 O O . HIS A 1 100 ? -19.562 -28.719 0.489 1 95.94 100 HIS A O 1
ATOM 814 N N . PRO A 1 101 ? -19.578 -28.141 2.615 1 95.31 101 PRO A N 1
ATOM 815 C CA . PRO A 1 101 ? -20.703 -29.016 2.9 1 95.31 101 PRO A CA 1
ATOM 816 C C . PRO A 1 101 ? -22 -28.547 2.234 1 95.31 101 PRO A C 1
ATOM 818 O O . PRO A 1 101 ? -22.844 -29.375 1.866 1 95.31 101 PRO A O 1
ATOM 821 N N . GLU A 1 102 ? -22.172 -27.281 2.039 1 95.19 102 GLU A N 1
ATOM 822 C CA . GLU A 1 102 ? -23.422 -26.75 1.538 1 95.19 102 GLU A CA 1
ATOM 823 C C . GLU A 1 102 ? -23.281 -26.266 0.101 1 95.19 102 GLU A C 1
ATOM 825 O O . GLU A 1 102 ? -24.281 -25.891 -0.532 1 95.19 102 GLU A O 1
ATOM 830 N N . ARG A 1 103 ? -22.094 -26.219 -0.384 1 94.19 103 ARG A N 1
ATOM 831 C CA . ARG A 1 103 ? -21.844 -25.781 -1.75 1 94.19 103 ARG A CA 1
ATOM 832 C C . ARG A 1 103 ? -21 -26.797 -2.506 1 94.19 103 ARG A C 1
ATOM 834 O O . ARG A 1 103 ? -19.781 -26.641 -2.627 1 94.19 103 ARG A O 1
ATOM 841 N N . PRO A 1 104 ? -21.641 -27.672 -3.061 1 90.56 104 PRO A N 1
ATOM 842 C CA . PRO A 1 104 ? -20.922 -28.75 -3.754 1 90.56 104 PRO A CA 1
ATOM 843 C C . PRO A 1 104 ? -20.125 -28.234 -4.949 1 90.56 104 PRO A C 1
ATOM 845 O O . PRO A 1 104 ? -19.203 -28.922 -5.406 1 90.56 104 PRO A O 1
ATOM 848 N N . THR A 1 105 ? -20.406 -27.094 -5.367 1 90.75 105 THR A N 1
ATOM 849 C CA . THR A 1 105 ? -19.719 -26.531 -6.531 1 90.75 105 THR A CA 1
ATOM 850 C C . THR A 1 105 ? -18.406 -25.875 -6.129 1 90.75 105 THR A C 1
ATOM 852 O O . THR A 1 105 ? -17.625 -25.469 -6.988 1 90.75 105 THR A O 1
ATOM 855 N N . PHE A 1 106 ? -18.219 -25.766 -4.82 1 93.88 106 PHE A N 1
ATOM 856 C CA . PHE A 1 106 ? -16.969 -25.203 -4.348 1 93.88 106 PHE A CA 1
ATOM 857 C C . PHE A 1 106 ? -15.789 -26.062 -4.785 1 93.88 106 PHE A C 1
ATOM 859 O O . PHE A 1 106 ? -15.688 -27.219 -4.398 1 93.88 106 PHE A O 1
ATOM 866 N N . GLN A 1 107 ? -14.93 -25.5 -5.617 1 94.44 107 GLN A N 1
ATOM 867 C CA . GLN A 1 107 ? -13.75 -26.203 -6.102 1 94.44 107 GLN A CA 1
ATOM 868 C C . GLN A 1 107 ? -12.523 -25.281 -6.121 1 94.44 107 GLN A C 1
ATOM 870 O O . GLN A 1 107 ? -12.625 -24.125 -6.508 1 94.44 107 GLN A O 1
ATOM 875 N N . PHE A 1 108 ? -11.461 -25.812 -5.656 1 97.38 108 PHE A N 1
ATOM 876 C CA . PHE A 1 108 ? -10.156 -25.156 -5.715 1 97.38 108 PHE A CA 1
ATOM 877 C C . PHE A 1 108 ? -9.297 -25.781 -6.805 1 97.38 108 PHE A C 1
ATOM 879 O O . PHE A 1 108 ? -8.93 -26.953 -6.723 1 97.38 108 PHE A O 1
ATOM 886 N N . HIS A 1 109 ? -9.023 -25.031 -7.773 1 97.75 109 HIS A N 1
ATOM 887 C CA . HIS A 1 109 ? -8.297 -25.531 -8.93 1 97.75 109 HIS A CA 1
ATOM 888 C C . HIS A 1 109 ? -6.828 -25.109 -8.891 1 97.75 109 HIS A C 1
ATOM 890 O O . HIS A 1 109 ? -6.43 -24.328 -8.031 1 97.75 109 HIS A O 1
ATOM 896 N N . TYR A 1 110 ? -6.086 -25.672 -9.82 1 98.56 110 TYR A N 1
ATOM 897 C CA . TYR A 1 110 ? -4.676 -25.344 -9.977 1 98.56 110 TYR A CA 1
ATOM 898 C C . TYR A 1 110 ? -4.484 -23.844 -10.242 1 98.56 110 TYR A C 1
ATOM 900 O O . TYR A 1 110 ? -3.516 -23.25 -9.773 1 98.56 110 TYR A O 1
ATOM 908 N N . GLY A 1 111 ? -5.418 -23.234 -10.93 1 98.44 111 GLY A N 1
ATOM 909 C CA . GLY A 1 111 ? -5.379 -21.797 -11.195 1 98.44 111 GLY A CA 1
ATOM 910 C C . GLY A 1 111 ? -5.359 -20.969 -9.93 1 98.44 111 GLY A C 1
ATOM 911 O O . GLY A 1 111 ? -4.625 -19.984 -9.852 1 98.44 111 GLY A O 1
ATOM 912 N N . HIS A 1 112 ? -6.141 -21.359 -8.969 1 98.38 112 HIS A N 1
ATOM 913 C CA . HIS A 1 112 ? -6.156 -20.656 -7.684 1 98.38 112 HIS A CA 1
ATOM 914 C C . HIS A 1 112 ? -4.832 -20.828 -6.945 1 98.38 112 HIS A C 1
ATOM 916 O O . HIS A 1 112 ? -4.285 -19.859 -6.418 1 98.38 112 HIS A O 1
ATOM 922 N N . ALA A 1 113 ? -4.352 -22.031 -6.984 1 98.62 113 ALA A N 1
ATOM 923 C CA . ALA A 1 113 ? -3.119 -22.344 -6.273 1 98.62 113 ALA A CA 1
ATOM 924 C C . ALA A 1 113 ? -1.942 -21.547 -6.816 1 98.62 113 ALA A C 1
ATOM 926 O O . ALA A 1 113 ? -1.209 -20.906 -6.059 1 98.62 113 ALA A O 1
ATOM 927 N N . GLN A 1 114 ? -1.788 -21.594 -8.133 1 98.81 114 GLN A N 1
ATOM 928 C CA . GLN A 1 114 ? -0.64 -20.922 -8.719 1 98.81 114 GLN A CA 1
ATOM 929 C C . GLN A 1 114 ? -0.694 -19.422 -8.453 1 98.81 114 GLN A C 1
ATOM 931 O O . GLN A 1 114 ? 0.336 -18.797 -8.203 1 98.81 114 GLN A O 1
ATOM 936 N N . LYS A 1 115 ? -1.85 -18.828 -8.523 1 98.5 115 LYS A N 1
ATOM 937 C CA . LYS A 1 115 ? -1.976 -17.391 -8.32 1 98.5 115 LYS A CA 1
ATOM 938 C C . LYS A 1 115 ? -1.617 -17 -6.891 1 98.5 115 LYS A C 1
ATOM 940 O O . LYS A 1 115 ? -0.894 -16.031 -6.668 1 98.5 115 LYS A O 1
ATOM 945 N N . TRP A 1 116 ? -2.145 -17.766 -5.969 1 98.5 116 TRP A N 1
ATOM 946 C CA . TRP A 1 116 ? -1.862 -17.516 -4.555 1 98.5 116 TRP A CA 1
ATOM 947 C C . TRP A 1 116 ? -0.366 -17.609 -4.277 1 98.5 116 TRP A C 1
ATOM 949 O O . TRP A 1 116 ? 0.214 -16.703 -3.674 1 98.5 116 TRP A O 1
ATOM 959 N N . LEU A 1 117 ? 0.258 -18.594 -4.785 1 98.69 117 LEU A N 1
ATOM 960 C CA . LEU A 1 117 ? 1.681 -18.828 -4.562 1 98.69 117 LEU A CA 1
ATOM 961 C C . LEU A 1 117 ? 2.521 -17.781 -5.285 1 98.69 117 LEU A C 1
ATOM 963 O O . LEU A 1 117 ? 3.373 -17.125 -4.672 1 98.69 117 LEU A O 1
ATOM 967 N N . ASN A 1 118 ? 2.232 -17.594 -6.535 1 98.75 118 ASN A N 1
ATOM 968 C CA . ASN A 1 118 ? 3.061 -16.719 -7.352 1 98.75 118 ASN A CA 1
ATOM 969 C C . ASN A 1 118 ? 2.949 -15.266 -6.898 1 98.75 118 ASN A C 1
ATOM 971 O O . ASN A 1 118 ? 3.934 -14.523 -6.93 1 98.75 118 ASN A O 1
ATOM 975 N N . MET A 1 119 ? 1.762 -14.852 -6.488 1 98.19 119 MET A N 1
ATOM 976 C CA . MET A 1 119 ? 1.604 -13.492 -5.973 1 98.19 119 MET A CA 1
ATOM 977 C C . MET A 1 119 ? 2.361 -13.32 -4.66 1 98.19 119 MET A C 1
ATOM 979 O O . MET A 1 119 ? 2.947 -12.258 -4.414 1 98.19 119 MET A O 1
ATOM 983 N N . THR A 1 120 ? 2.271 -14.328 -3.826 1 98.44 120 THR A N 1
ATOM 984 C CA . THR A 1 120 ? 3.037 -14.266 -2.586 1 98.44 120 THR A CA 1
ATOM 985 C C . THR A 1 120 ? 4.527 -14.125 -2.877 1 98.44 120 THR A C 1
ATOM 987 O O . THR A 1 120 ? 5.203 -13.289 -2.273 1 98.44 120 THR A O 1
ATOM 990 N N . LEU A 1 121 ? 4.996 -14.883 -3.805 1 98.56 121 LEU A N 1
ATOM 991 C CA . LEU A 1 121 ? 6.414 -14.836 -4.152 1 98.56 121 LEU A CA 1
ATOM 992 C C . LEU A 1 121 ? 6.773 -13.492 -4.773 1 98.56 121 LEU A C 1
ATOM 994 O O . LEU A 1 121 ? 7.871 -12.969 -4.543 1 98.56 121 LEU A O 1
ATOM 998 N N . LYS A 1 122 ? 5.902 -12.953 -5.559 1 98.25 122 LYS A N 1
ATOM 999 C CA . LYS A 1 122 ? 6.117 -11.617 -6.102 1 98.25 122 LYS A CA 1
ATOM 1000 C C . LYS A 1 122 ? 6.234 -10.578 -4.988 1 98.25 122 LYS A C 1
ATOM 1002 O O . LYS A 1 122 ? 7.133 -9.734 -5.012 1 98.25 122 LYS A O 1
ATOM 1007 N N . TYR A 1 123 ? 5.312 -10.68 -4.031 1 98.12 123 TYR A N 1
ATOM 1008 C CA . TYR A 1 123 ? 5.367 -9.75 -2.908 1 98.12 123 TYR A CA 1
ATOM 1009 C C . TYR A 1 123 ? 6.691 -9.875 -2.16 1 98.12 123 TYR A C 1
ATOM 1011 O O . TYR A 1 123 ? 7.301 -8.875 -1.792 1 98.12 123 TYR A O 1
ATOM 1019 N N . LEU A 1 124 ? 7.098 -11.062 -1.973 1 98.31 124 LEU A N 1
ATOM 1020 C CA . LEU A 1 124 ? 8.359 -11.281 -1.272 1 98.31 124 LEU A CA 1
ATOM 1021 C C . LEU A 1 124 ? 9.539 -10.766 -2.094 1 98.31 124 LEU A C 1
ATOM 1023 O O . LEU A 1 124 ? 10.523 -10.281 -1.535 1 98.31 124 LEU A O 1
ATOM 1027 N N . SER A 1 125 ? 9.445 -10.844 -3.387 1 98.06 125 SER A N 1
ATOM 1028 C CA . SER A 1 125 ? 10.469 -10.273 -4.258 1 98.06 125 SER A CA 1
ATOM 1029 C C . SER A 1 125 ? 10.523 -8.75 -4.117 1 98.06 125 SER A C 1
ATOM 1031 O O . SER A 1 125 ? 11.609 -8.172 -4.062 1 98.06 125 SER A O 1
ATOM 1033 N N . VAL A 1 126 ? 9.414 -8.188 -4.055 1 97.19 126 VAL A N 1
ATOM 1034 C CA . VAL A 1 126 ? 9.32 -6.742 -3.898 1 97.19 126 VAL A CA 1
ATOM 1035 C C . VAL A 1 126 ? 9.93 -6.328 -2.562 1 97.19 126 VAL A C 1
ATOM 1037 O O . VAL A 1 126 ? 10.562 -5.273 -2.465 1 97.19 126 VAL A O 1
ATOM 1040 N N . LEU A 1 127 ? 9.781 -7.164 -1.571 1 97.25 127 LEU A N 1
ATOM 1041 C CA . LEU A 1 127 ? 10.289 -6.879 -0.234 1 97.25 127 LEU A CA 1
ATOM 1042 C C . LEU A 1 127 ? 11.773 -7.215 -0.135 1 97.25 127 LEU A C 1
ATOM 1044 O O . LEU A 1 127 ? 12.406 -6.949 0.89 1 97.25 127 LEU A O 1
ATOM 1048 N N . GLY A 1 128 ? 12.328 -7.848 -1.165 1 96.25 128 GLY A N 1
ATOM 1049 C CA . GLY A 1 128 ? 13.742 -8.203 -1.166 1 96.25 128 GLY A CA 1
ATOM 1050 C C . GLY A 1 128 ? 14.062 -9.383 -0.267 1 96.25 128 GLY A C 1
ATOM 1051 O O . GLY A 1 128 ? 15.125 -9.43 0.357 1 96.25 128 GLY A O 1
ATOM 1052 N N . HIS A 1 129 ? 13.141 -10.273 -0.128 1 96.94 129 HIS A N 1
ATOM 1053 C CA . HIS A 1 129 ? 13.383 -11.453 0.698 1 96.94 129 HIS A CA 1
ATOM 1054 C C . HIS A 1 129 ? 14.539 -12.281 0.146 1 96.94 129 HIS A C 1
ATOM 1056 O O . HIS A 1 129 ? 14.516 -12.688 -1.018 1 96.94 129 HIS A O 1
ATOM 1062 N N . PRO A 1 130 ? 15.477 -12.57 0.924 1 95.94 130 PRO A N 1
ATOM 1063 C CA . PRO A 1 130 ? 16.688 -13.203 0.41 1 95.94 130 PRO A CA 1
ATOM 1064 C C . PRO A 1 130 ? 16.438 -14.578 -0.205 1 95.94 130 PRO A C 1
ATOM 1066 O O . PRO A 1 130 ? 17 -14.906 -1.252 1 95.94 130 PRO A O 1
ATOM 1069 N N . ALA A 1 131 ? 15.641 -15.391 0.411 1 96.19 131 ALA A N 1
ATOM 1070 C CA . ALA A 1 131 ? 15.336 -16.719 -0.116 1 96.19 131 ALA A CA 1
ATOM 1071 C C . ALA A 1 131 ? 14.711 -16.641 -1.505 1 96.19 131 ALA A C 1
ATOM 1073 O O . ALA A 1 131 ? 15 -17.453 -2.377 1 96.19 131 ALA A O 1
ATOM 1074 N N . VAL A 1 132 ? 13.828 -15.695 -1.692 1 97.44 132 VAL A N 1
ATOM 1075 C CA . VAL A 1 132 ? 13.141 -15.531 -2.969 1 97.44 132 VAL A CA 1
ATOM 1076 C C . VAL A 1 132 ? 14.094 -14.938 -4 1 97.44 132 VAL A C 1
ATOM 1078 O O . VAL A 1 132 ? 14.055 -15.305 -5.176 1 97.44 132 VAL A O 1
ATOM 1081 N N . GLU A 1 133 ? 14.992 -14.055 -3.549 1 95.88 133 GLU A N 1
ATOM 1082 C CA . GLU A 1 133 ? 15.992 -13.469 -4.438 1 95.88 133 GLU A CA 1
ATOM 1083 C C . GLU A 1 133 ? 16.875 -14.555 -5.055 1 95.88 133 GLU A C 1
ATOM 1085 O O . GLU A 1 133 ? 17.281 -14.445 -6.211 1 95.88 133 GLU A O 1
ATOM 1090 N N . GLU A 1 134 ? 17.125 -15.547 -4.32 1 95.56 134 GLU A N 1
ATOM 1091 C CA . GLU A 1 134 ? 18 -16.625 -4.773 1 95.56 134 GLU A CA 1
ATOM 1092 C C . GLU A 1 134 ? 17.375 -17.375 -5.953 1 95.56 134 GLU A C 1
ATOM 1094 O O . GLU A 1 134 ? 18.094 -17.922 -6.797 1 95.56 134 GLU A O 1
ATOM 1099 N N . VAL A 1 135 ? 16.125 -17.391 -6.012 1 98 135 VAL A N 1
ATOM 1100 C CA . VAL A 1 135 ? 15.453 -18.156 -7.059 1 98 135 VAL A CA 1
ATOM 1101 C C . VAL A 1 135 ? 14.68 -17.219 -7.98 1 98 135 VAL A C 1
ATOM 1103 O O . VAL A 1 135 ? 13.797 -17.656 -8.727 1 98 135 VAL A O 1
ATOM 1106 N N . TYR A 1 136 ? 14.938 -15.984 -7.965 1 97.88 136 TYR A N 1
ATOM 1107 C CA . TYR A 1 136 ? 14.18 -14.953 -8.664 1 97.88 136 TYR A CA 1
ATOM 1108 C C . TYR A 1 136 ? 14.062 -15.266 -10.148 1 97.88 136 TYR A C 1
ATOM 1110 O O . TYR A 1 136 ? 12.992 -15.141 -10.734 1 97.88 136 TYR A O 1
ATOM 1118 N N . VAL A 1 137 ? 15.133 -15.734 -10.727 1 97.5 137 VAL A N 1
ATOM 1119 C CA . VAL A 1 137 ? 15.211 -15.922 -12.172 1 97.5 137 VAL A CA 1
ATOM 1120 C C . VAL A 1 137 ? 14.305 -17.078 -12.594 1 97.5 137 VAL A C 1
ATOM 1122 O O . VAL A 1 137 ? 13.977 -17.219 -13.773 1 97.5 137 VAL A O 1
ATOM 1125 N N . PHE A 1 138 ? 13.836 -17.891 -11.578 1 98.38 138 PHE A N 1
ATOM 1126 C CA . PHE A 1 138 ? 13.039 -19.078 -11.891 1 98.38 138 PHE A CA 1
ATOM 1127 C C . PHE A 1 138 ? 11.562 -18.812 -11.617 1 98.38 138 PHE A C 1
ATOM 1129 O O . PHE A 1 138 ? 10.719 -19.656 -11.93 1 98.38 138 PHE A O 1
ATOM 1136 N N . LEU A 1 139 ? 11.172 -17.672 -11.047 1 98.69 139 LEU A N 1
ATOM 1137 C CA . LEU A 1 139 ? 9.805 -17.422 -10.586 1 98.69 139 LEU A CA 1
ATOM 1138 C C . LEU A 1 139 ? 8.844 -17.328 -11.773 1 98.69 139 LEU A C 1
ATOM 1140 O O . LEU A 1 139 ? 9.242 -16.938 -12.867 1 98.69 139 LEU A O 1
ATOM 1144 N N . HIS A 1 140 ? 7.637 -17.703 -11.492 1 98.75 140 HIS A N 1
ATOM 1145 C CA . HIS A 1 140 ? 6.574 -17.688 -12.492 1 98.75 140 HIS A CA 1
ATOM 1146 C C . HIS A 1 140 ? 5.789 -16.391 -12.445 1 98.75 140 HIS A C 1
ATOM 1148 O O . HIS A 1 140 ? 5.766 -15.703 -11.414 1 98.75 140 HIS A O 1
ATOM 1154 N N . ALA A 1 141 ? 5.184 -16.047 -13.523 1 98.62 141 ALA A N 1
ATOM 1155 C CA . ALA A 1 141 ? 4.176 -14.984 -13.508 1 98.62 141 ALA A CA 1
ATOM 1156 C C . ALA A 1 141 ? 2.887 -15.461 -12.852 1 98.62 141 ALA A C 1
ATOM 1158 O O . ALA A 1 141 ? 2.451 -16.594 -13.07 1 98.62 141 ALA A O 1
ATOM 1159 N N . PRO A 1 142 ? 2.346 -14.633 -11.977 1 98.38 142 PRO A N 1
ATOM 1160 C CA . PRO A 1 142 ? 1.006 -14.977 -11.492 1 98.38 142 PRO A CA 1
ATOM 1161 C C . PRO A 1 142 ? -0.063 -14.844 -12.578 1 98.38 142 PRO A C 1
ATOM 1163 O O . PRO A 1 142 ? -0.523 -13.734 -12.867 1 98.38 142 PRO A O 1
ATOM 1166 N N . ILE A 1 143 ? -0.476 -15.914 -13.086 1 98.06 143 ILE A N 1
ATOM 1167 C CA . ILE A 1 143 ? -1.374 -15.914 -14.234 1 98.06 143 ILE A CA 1
ATOM 1168 C C . ILE A 1 143 ? -2.768 -15.461 -13.797 1 98.06 143 ILE A C 1
ATOM 1170 O O . ILE A 1 143 ? -3.367 -16.062 -12.898 1 98.06 143 ILE A O 1
ATOM 1174 N N . ASP A 1 144 ? -3.197 -14.438 -14.336 1 95.88 144 ASP A N 1
ATOM 1175 C CA . ASP A 1 144 ? -4.57 -13.953 -14.227 1 95.88 144 ASP A CA 1
ATOM 1176 C C . ASP A 1 144 ? -5.043 -13.359 -15.555 1 95.88 144 ASP A C 1
ATOM 1178 O O . ASP A 1 144 ? -4.426 -13.578 -16.594 1 95.88 144 ASP A O 1
ATOM 1182 N N . ARG A 1 145 ? -6.188 -12.758 -15.547 1 93.75 145 ARG A N 1
ATOM 1183 C CA . ARG A 1 145 ? -6.762 -12.234 -16.781 1 93.75 145 ARG A CA 1
ATOM 1184 C C . ARG A 1 145 ? -5.832 -11.211 -17.422 1 93.75 145 ARG A C 1
ATOM 1186 O O . ARG A 1 145 ? -5.68 -11.188 -18.656 1 93.75 145 ARG A O 1
ATOM 1193 N N . ASP A 1 146 ? -5.188 -10.352 -16.625 1 92.88 146 ASP A N 1
ATOM 1194 C CA . ASP A 1 146 ? -4.285 -9.32 -17.125 1 92.88 146 ASP A CA 1
ATOM 1195 C C . ASP A 1 146 ? -3.059 -9.945 -17.797 1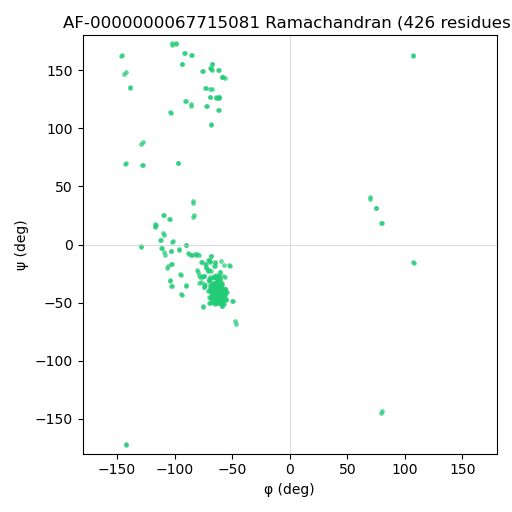 92.88 146 ASP A C 1
ATOM 1197 O O . ASP A 1 146 ? -2.619 -9.484 -18.844 1 92.88 146 ASP A O 1
ATOM 1201 N N . VAL A 1 147 ? -2.541 -10.938 -17.203 1 96.31 147 VAL A N 1
ATOM 1202 C CA . VAL A 1 147 ? -1.378 -11.609 -17.781 1 96.31 147 VAL A CA 1
ATOM 1203 C C . VAL A 1 147 ? -1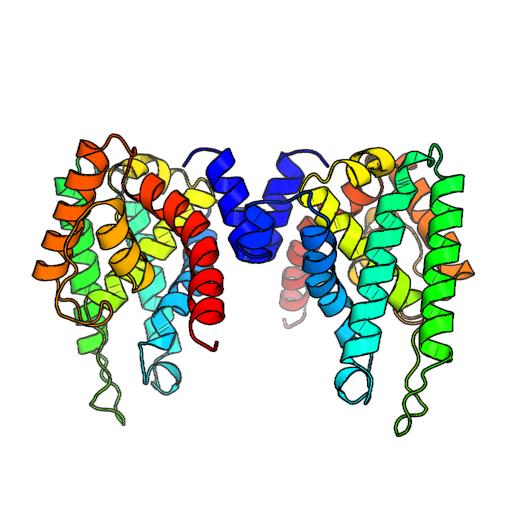.761 -12.258 -19.109 1 96.31 147 VAL A C 1
ATOM 1205 O O . VAL A 1 147 ? -1.009 -12.18 -20.078 1 96.31 147 VAL A O 1
ATOM 1208 N N . TYR A 1 148 ? -2.943 -12.945 -19.141 1 96.75 148 TYR A N 1
ATOM 1209 C CA . TYR A 1 148 ? -3.449 -13.492 -20.391 1 96.75 148 TYR A CA 1
ATOM 1210 C C . TYR A 1 148 ? -3.438 -12.438 -21.5 1 96.75 148 TYR A C 1
ATOM 1212 O O . TYR A 1 148 ? -2.91 -12.68 -22.594 1 96.75 148 TYR A O 1
ATOM 1220 N N . GLU A 1 149 ? -3.961 -11.328 -21.156 1 95.06 149 GLU A N 1
ATOM 1221 C CA . GLU A 1 149 ? -4.137 -10.266 -22.141 1 95.06 149 GLU A CA 1
ATOM 1222 C C . GLU A 1 149 ? -2.797 -9.68 -22.562 1 95.06 149 GLU A C 1
ATOM 1224 O O . GLU A 1 149 ? -2.527 -9.531 -23.766 1 95.06 149 GLU A O 1
ATOM 1229 N N . ARG A 1 150 ? -1.968 -9.406 -21.656 1 95.31 150 ARG A N 1
ATOM 1230 C CA . ARG A 1 150 ? -0.692 -8.758 -21.953 1 95.31 150 ARG A CA 1
ATOM 1231 C C . ARG A 1 150 ? 0.249 -9.711 -22.688 1 95.31 150 ARG A C 1
ATOM 1233 O O . ARG A 1 150 ? 1.013 -9.289 -23.562 1 95.31 150 ARG A O 1
ATOM 1240 N N . ALA A 1 151 ? 0.232 -10.969 -22.266 1 97.44 151 ALA A N 1
ATOM 1241 C CA . ALA A 1 151 ? 1.08 -11.945 -22.938 1 97.44 151 ALA A CA 1
ATOM 1242 C C . ALA A 1 151 ? 0.704 -12.078 -24.422 1 97.44 151 ALA A C 1
ATOM 1244 O O . ALA A 1 151 ? 1.576 -12.219 -25.281 1 97.44 151 ALA A O 1
ATOM 1245 N N . TRP A 1 152 ? -0.531 -12.039 -24.641 1 96.81 152 TRP A N 1
ATOM 1246 C CA . TRP A 1 152 ? -1 -12.094 -26.016 1 96.81 152 TRP A CA 1
ATOM 1247 C C . TRP A 1 152 ? -0.602 -10.828 -26.781 1 96.81 152 TRP A C 1
ATOM 1249 O O . TRP A 1 152 ? -0.02 -10.914 -27.859 1 96.81 152 TRP A O 1
ATOM 1259 N N . GLU A 1 153 ? -0.857 -9.695 -26.234 1 95.38 153 GLU A N 1
ATOM 1260 C CA . GLU A 1 153 ? -0.674 -8.398 -26.891 1 95.38 153 GLU A CA 1
ATOM 1261 C C . GLU A 1 153 ? 0.805 -8.102 -27.109 1 95.38 153 GLU A C 1
ATOM 1263 O O . GLU A 1 153 ? 1.188 -7.57 -28.141 1 95.38 153 GLU A O 1
ATOM 1268 N N . ILE A 1 154 ? 1.635 -8.445 -26.125 1 95.12 154 ILE A N 1
ATOM 1269 C CA . ILE A 1 154 ? 3.012 -7.965 -26.109 1 95.12 154 ILE A CA 1
ATOM 1270 C C . ILE A 1 154 ? 3.951 -9.078 -26.578 1 95.12 154 ILE A C 1
ATOM 1272 O O . ILE A 1 154 ? 4.926 -8.812 -27.281 1 95.12 154 ILE A O 1
ATOM 1276 N N . LEU A 1 155 ? 3.633 -10.305 -26.219 1 96.94 155 LEU A N 1
ATOM 1277 C CA . LEU A 1 155 ? 4.559 -11.398 -26.469 1 96.94 155 LEU A CA 1
ATOM 1278 C C . LEU A 1 155 ? 4.062 -12.266 -27.625 1 96.94 155 LEU A C 1
ATOM 1280 O O . LEU A 1 155 ? 4.82 -13.078 -28.156 1 96.94 155 LEU A O 1
ATOM 1284 N N . GLY A 1 156 ? 2.82 -12.18 -27.906 1 97.31 156 GLY A N 1
ATOM 1285 C CA . GLY A 1 156 ? 2.246 -13.039 -28.922 1 97.31 156 GLY A CA 1
ATOM 1286 C C . GLY A 1 156 ? 1.941 -14.438 -28.422 1 97.31 156 GLY A C 1
ATOM 1287 O O . GLY A 1 156 ? 1.825 -15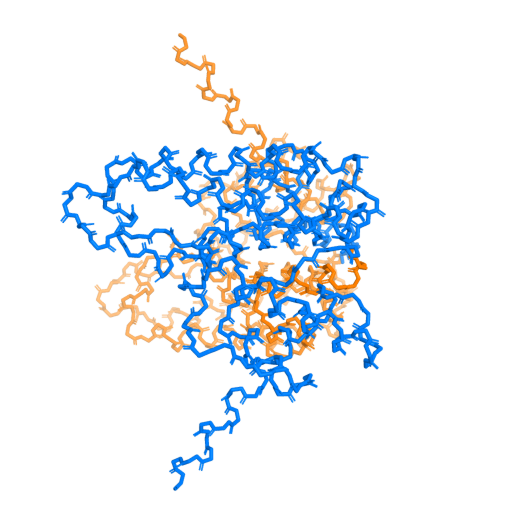.383 -29.203 1 97.31 156 GLY A O 1
ATOM 1288 N N . VAL A 1 157 ? 1.854 -14.641 -27.125 1 98.12 157 VAL A N 1
ATOM 1289 C CA . VAL A 1 157 ? 1.557 -15.945 -26.547 1 98.12 157 VAL A CA 1
ATOM 1290 C C . VAL A 1 157 ? 0.045 -16.156 -26.484 1 98.12 157 VAL A C 1
ATOM 1292 O O . VAL A 1 157 ? -0.669 -15.391 -25.828 1 98.12 157 VAL A O 1
ATOM 1295 N N . GLU A 1 158 ? -0.414 -17.125 -27.125 1 97.06 158 GLU A N 1
ATOM 1296 C CA . GLU A 1 158 ? -1.848 -17.406 -27.156 1 97.06 158 GLU A CA 1
ATOM 1297 C C . GLU A 1 158 ? -2.357 -17.844 -25.781 1 97.06 158 GLU A C 1
ATOM 1299 O O . GLU A 1 158 ? -1.746 -18.688 -25.141 1 97.06 158 GLU A O 1
ATOM 1304 N N . ARG A 1 159 ? -3.447 -17.25 -25.422 1 95.44 159 ARG A N 1
ATOM 1305 C CA . ARG A 1 159 ? -4.02 -17.625 -24.141 1 95.44 159 ARG A CA 1
ATOM 1306 C C . ARG A 1 159 ? -4.707 -18.984 -24.203 1 95.44 159 ARG A C 1
ATOM 1308 O O . ARG A 1 159 ? -5.301 -19.328 -25.234 1 95.44 159 ARG A O 1
ATOM 1315 N N . PRO A 1 160 ? -4.703 -19.703 -23.094 1 97.06 160 PRO A N 1
ATOM 1316 C CA . PRO A 1 160 ? -5.531 -20.906 -23.016 1 97.06 160 PRO A CA 1
ATOM 1317 C C . PRO A 1 160 ? -7.023 -20.609 -23.156 1 97.06 160 PRO A C 1
ATOM 1319 O O . PRO A 1 160 ? -7.477 -19.531 -22.781 1 97.06 160 PRO A O 1
ATOM 1322 N N . ARG A 1 161 ? -7.758 -21.531 -23.672 1 95.06 161 ARG A N 1
ATOM 1323 C CA . ARG A 1 161 ? -9.195 -21.375 -23.859 1 95.06 161 ARG A CA 1
ATOM 1324 C C . ARG A 1 161 ? -9.953 -21.734 -22.578 1 95.06 161 ARG A C 1
ATOM 1326 O O . ARG A 1 161 ? -10.93 -22.484 -22.625 1 95.06 161 ARG A O 1
ATOM 1333 N N . ILE A 1 162 ? -9.484 -21.438 -21.578 1 96.81 162 ILE A N 1
ATOM 1334 C CA . ILE A 1 162 ? -10.086 -21.672 -20.266 1 96.81 162 ILE A CA 1
ATOM 1335 C C . ILE A 1 162 ? -9.766 -20.5 -19.344 1 96.81 162 ILE A C 1
ATOM 1337 O O . ILE A 1 162 ? -8.727 -19.844 -19.5 1 96.81 162 ILE A O 1
ATOM 1341 N N . ALA A 1 163 ? -10.727 -20.188 -18.422 1 96.75 163 ALA A N 1
ATOM 1342 C CA . ALA A 1 163 ? -10.469 -19.141 -17.438 1 96.75 163 ALA A CA 1
ATOM 1343 C C . ALA A 1 163 ? -9.234 -19.469 -16.594 1 96.75 163 ALA A C 1
ATOM 1345 O O . ALA A 1 163 ? -9 -20.625 -16.25 1 96.75 163 ALA A O 1
ATOM 1346 N N . TRP A 1 164 ? -8.492 -18.484 -16.25 1 97.56 164 TRP A N 1
ATOM 1347 C CA . TRP A 1 164 ? -7.25 -18.703 -15.508 1 97.56 164 TRP A CA 1
ATOM 1348 C C . TRP A 1 164 ? -7.504 -19.469 -14.219 1 97.56 164 TRP A C 1
ATOM 1350 O O . TRP A 1 164 ? -6.688 -20.312 -13.82 1 97.56 164 TRP A O 1
ATOM 1360 N N . SER A 1 165 ? -8.617 -19.203 -13.523 1 97.31 165 SER A N 1
ATOM 1361 C CA . SER A 1 165 ? -8.922 -19.781 -12.219 1 97.31 165 SER A CA 1
ATOM 1362 C C . SER A 1 165 ? -9.219 -21.281 -12.328 1 97.31 165 SER A C 1
ATOM 1364 O O . SER A 1 165 ? -9.164 -22 -11.336 1 97.31 165 SER A O 1
ATOM 1366 N N . LYS A 1 166 ? -9.453 -21.766 -13.547 1 97.31 166 LYS A N 1
ATOM 1367 C CA . LYS A 1 166 ? -9.82 -23.172 -13.758 1 97.31 166 LYS A CA 1
ATOM 1368 C C . LYS A 1 166 ? -8.688 -23.938 -14.422 1 97.31 166 LYS A C 1
ATOM 1370 O O . LYS A 1 166 ? -8.867 -25.094 -14.812 1 97.31 166 LYS A O 1
ATOM 1375 N N . LEU A 1 167 ? -7.586 -23.344 -14.547 1 97.81 167 LEU A N 1
ATOM 1376 C CA . LEU A 1 167 ? -6.43 -24 -15.156 1 97.81 167 LEU A CA 1
ATOM 1377 C C . LEU A 1 167 ? -6.098 -25.297 -14.43 1 97.81 167 LEU A C 1
ATOM 1379 O O . LEU A 1 167 ? -6.176 -25.375 -13.203 1 97.81 167 LEU A O 1
ATOM 1383 N N . ASP A 1 168 ? -5.68 -26.281 -15.219 1 97.81 168 ASP A N 1
ATOM 1384 C CA . ASP A 1 168 ? -5.039 -27.469 -14.648 1 97.81 168 ASP A CA 1
ATOM 1385 C C . ASP A 1 168 ? -3.52 -27.375 -14.75 1 97.81 168 ASP A C 1
ATOM 1387 O O . ASP A 1 168 ? -2.988 -26.422 -15.32 1 97.81 168 ASP A O 1
ATOM 1391 N N . GLY A 1 169 ? -2.865 -28.297 -14.156 1 98.19 169 GLY A N 1
ATOM 1392 C CA . GLY A 1 169 ? -1.415 -28.25 -14.062 1 98.19 169 GLY A CA 1
ATOM 1393 C C . GLY A 1 169 ? -0.732 -28.281 -15.414 1 98.19 169 GLY A C 1
ATOM 1394 O O . GLY A 1 169 ? 0.204 -27.516 -15.664 1 98.19 169 GLY A O 1
ATOM 1395 N N . ASP A 1 170 ? -1.168 -29.109 -16.266 1 97.88 170 ASP A N 1
ATOM 1396 C CA . ASP A 1 170 ? -0.533 -29.281 -17.562 1 97.88 170 ASP A CA 1
ATOM 1397 C C . ASP A 1 170 ? -0.67 -28.016 -18.422 1 97.88 170 ASP A C 1
ATOM 1399 O O . ASP A 1 170 ? 0.311 -27.531 -18.984 1 97.88 170 ASP A O 1
ATOM 1403 N N . THR A 1 171 ? -1.865 -27.531 -18.516 1 98.31 171 THR A N 1
ATOM 1404 C CA . THR A 1 171 ? -2.102 -26.312 -19.281 1 98.31 171 THR A CA 1
ATOM 1405 C C . THR A 1 171 ? -1.303 -25.141 -18.703 1 98.31 171 THR A C 1
ATOM 1407 O O . THR A 1 171 ? -0.721 -24.359 -19.453 1 98.31 171 THR A O 1
ATOM 1410 N N . TYR A 1 172 ? -1.297 -25.062 -17.422 1 98.56 172 TYR A N 1
ATOM 1411 C CA . TYR A 1 172 ? -0.547 -24.016 -16.75 1 98.56 172 TYR A CA 1
ATOM 1412 C C . TYR A 1 172 ? 0.935 -24.094 -17.094 1 98.56 172 TYR A C 1
ATOM 1414 O O . TYR A 1 172 ? 1.549 -23.078 -17.453 1 98.56 172 TYR A O 1
ATOM 1422 N N . ARG A 1 173 ? 1.519 -25.25 -16.953 1 98.12 173 ARG A N 1
ATOM 1423 C CA . ARG A 1 173 ? 2.949 -25.422 -17.188 1 98.12 173 ARG A CA 1
ATOM 1424 C C . ARG A 1 173 ? 3.314 -25.094 -18.625 1 98.12 173 ARG A C 1
ATOM 1426 O O . ARG A 1 173 ? 4.332 -24.453 -18.891 1 98.12 173 ARG A O 1
ATOM 1433 N N . SER A 1 174 ? 2.475 -25.531 -19.484 1 98.06 174 SER A N 1
ATOM 1434 C CA . SER A 1 174 ? 2.701 -25.219 -20.891 1 98.06 174 SER A CA 1
ATOM 1435 C C . SER A 1 174 ? 2.635 -23.719 -21.156 1 98.06 174 SER A C 1
ATOM 1437 O O . SER A 1 174 ? 3.463 -23.172 -21.875 1 98.06 174 SER A O 1
ATOM 1439 N N . TYR A 1 175 ? 1.693 -23.078 -20.594 1 98.56 175 TYR A N 1
ATOM 1440 C CA . TYR A 1 175 ? 1.516 -21.641 -20.781 1 98.56 175 TYR A CA 1
ATOM 1441 C C . TYR A 1 175 ? 2.688 -20.875 -20.188 1 98.56 175 TYR A C 1
ATOM 1443 O O . TYR A 1 175 ? 3.217 -19.953 -20.812 1 98.56 175 TYR A O 1
ATOM 1451 N N . GLN A 1 176 ? 3.105 -21.219 -18.953 1 98.31 176 GLN A N 1
ATOM 1452 C CA . GLN A 1 176 ? 4.25 -20.594 -18.297 1 98.31 176 GLN A CA 1
ATOM 1453 C C . GLN A 1 176 ? 5.52 -20.766 -19.125 1 98.31 176 GLN A C 1
ATOM 1455 O O . GLN A 1 176 ? 6.344 -19.859 -19.203 1 98.31 176 GLN A O 1
ATOM 1460 N N . LEU A 1 177 ? 5.648 -21.969 -19.703 1 97.94 177 LEU A N 1
ATOM 1461 C CA . LEU A 1 177 ? 6.797 -22.234 -20.562 1 97.94 177 LEU A CA 1
ATOM 1462 C C . LEU A 1 177 ? 6.789 -21.312 -21.781 1 97.94 177 LEU A C 1
ATOM 1464 O O . LEU A 1 177 ? 7.828 -20.766 -22.156 1 97.94 177 LEU A O 1
ATOM 1468 N N . ASN A 1 178 ? 5.645 -21.172 -22.375 1 98.38 178 ASN A N 1
ATOM 1469 C CA . ASN A 1 178 ? 5.512 -20.281 -23.531 1 98.38 178 ASN A CA 1
ATOM 1470 C C . ASN A 1 178 ? 5.852 -18.844 -23.172 1 98.38 178 ASN A C 1
ATOM 1472 O O . ASN A 1 178 ? 6.527 -18.156 -23.938 1 98.38 178 ASN A O 1
ATOM 1476 N N . ILE A 1 179 ? 5.395 -18.359 -22.062 1 98.44 179 ILE A N 1
ATOM 1477 C CA . ILE A 1 179 ? 5.691 -17 -21.594 1 98.44 179 ILE A CA 1
ATOM 1478 C C . ILE A 1 179 ? 7.199 -16.844 -21.406 1 98.44 179 ILE A C 1
ATOM 1480 O O . ILE A 1 179 ? 7.789 -15.867 -21.875 1 98.44 179 ILE A O 1
ATOM 1484 N N . ARG A 1 180 ? 7.785 -17.828 -20.75 1 98.31 180 ARG A N 1
ATOM 1485 C CA . ARG A 1 180 ? 9.211 -17.781 -20.469 1 98.31 180 ARG A CA 1
ATOM 1486 C C . ARG A 1 180 ? 10.031 -17.703 -21.75 1 98.31 180 ARG A C 1
ATOM 1488 O O . ARG A 1 180 ? 10.953 -16.891 -21.844 1 98.31 180 ARG A O 1
ATOM 1495 N N . HIS A 1 181 ? 9.664 -18.469 -22.703 1 98 181 HIS A N 1
ATOM 1496 C CA . HIS A 1 181 ? 10.375 -18.484 -23.984 1 98 181 HIS A CA 1
ATOM 1497 C C . HIS A 1 181 ? 10.203 -17.156 -24.719 1 98 181 HIS A C 1
ATOM 1499 O O . HIS A 1 181 ? 11.164 -16.625 -25.297 1 98 181 HIS A O 1
ATOM 1505 N N . ALA A 1 182 ? 9.016 -16.703 -24.703 1 98.25 182 ALA A N 1
ATOM 1506 C CA . ALA A 1 182 ? 8.75 -15.438 -25.391 1 98.25 182 ALA A CA 1
ATOM 1507 C C . ALA A 1 182 ? 9.5 -14.289 -24.719 1 98.25 182 ALA A C 1
ATOM 1509 O O . ALA A 1 182 ? 10.07 -13.438 -25.406 1 98.25 182 ALA A O 1
ATOM 1510 N N . VAL A 1 183 ? 9.477 -14.227 -23.391 1 98.12 183 VAL A N 1
ATOM 1511 C CA . VAL A 1 183 ? 10.164 -13.188 -22.641 1 98.12 183 VAL A CA 1
ATOM 1512 C C . VAL A 1 183 ? 11.656 -13.227 -22.953 1 98.12 183 VAL A C 1
ATOM 1514 O O . VAL A 1 183 ? 12.266 -12.188 -23.234 1 98.12 183 VAL A O 1
ATOM 1517 N N . ALA A 1 184 ? 12.219 -14.406 -22.906 1 96.94 184 ALA A N 1
ATOM 1518 C CA . ALA A 1 184 ? 13.641 -14.594 -23.203 1 96.94 184 ALA A CA 1
ATOM 1519 C C . ALA A 1 184 ? 13.953 -14.219 -24.641 1 96.94 184 ALA A C 1
ATOM 1521 O O . ALA A 1 184 ? 14.938 -13.531 -24.922 1 96.94 184 ALA A O 1
ATOM 1522 N N . GLY A 1 185 ? 13.156 -14.68 -25.516 1 96.94 185 GLY A N 1
ATOM 1523 C CA . GLY A 1 185 ? 13.367 -14.445 -26.938 1 96.94 185 GLY A CA 1
ATOM 1524 C C . GLY A 1 185 ? 13.312 -12.977 -27.312 1 96.94 185 GLY A C 1
ATOM 1525 O O . GLY A 1 185 ? 13.953 -12.562 -28.281 1 96.94 185 GLY A O 1
ATOM 1526 N N . GLN A 1 186 ? 12.625 -12.242 -26.594 1 96.44 186 GLN A N 1
ATOM 1527 C CA . GLN A 1 186 ? 12.445 -10.828 -26.922 1 96.44 186 GLN A CA 1
ATOM 1528 C C . GLN A 1 186 ? 13.336 -9.953 -26.047 1 96.44 186 GLN A C 1
ATOM 1530 O O . GLN A 1 186 ? 13.203 -8.727 -26.047 1 96.44 186 GLN A O 1
ATOM 1535 N N . GLY A 1 187 ? 14.148 -10.547 -25.188 1 93.88 187 GLY A N 1
ATOM 1536 C CA . GLY A 1 187 ? 15.094 -9.805 -24.375 1 93.88 187 GLY A CA 1
ATOM 1537 C C . GLY A 1 187 ? 14.43 -8.969 -23.297 1 93.88 187 GLY A C 1
ATOM 1538 O O . GLY A 1 187 ? 14.828 -7.824 -23.047 1 93.88 187 GLY A O 1
ATOM 1539 N N . ARG A 1 188 ? 13.414 -9.492 -22.688 1 91.38 188 ARG A N 1
ATOM 1540 C CA . ARG A 1 188 ? 12.633 -8.727 -21.719 1 91.38 188 ARG A CA 1
ATOM 1541 C C . ARG A 1 188 ? 12.961 -9.141 -20.297 1 91.38 188 ARG A C 1
ATOM 1543 O O . ARG A 1 188 ? 12.141 -8.969 -19.391 1 91.38 188 ARG A O 1
ATOM 1550 N N . GLY A 1 189 ? 14.172 -9.734 -20.141 1 92.94 189 GLY A N 1
ATOM 1551 C CA . GLY A 1 189 ? 14.594 -10.109 -18.797 1 92.94 189 GLY A CA 1
ATOM 1552 C C . GLY A 1 189 ? 13.969 -11.406 -18.312 1 92.94 189 GLY A C 1
ATOM 1553 O O . GLY A 1 189 ? 13.828 -12.359 -19.078 1 92.94 189 GLY A O 1
ATOM 1554 N N . PHE A 1 190 ? 13.719 -11.383 -17 1 96.38 190 PHE A N 1
ATOM 1555 C CA . PHE A 1 190 ? 13.094 -12.555 -16.406 1 96.38 190 PHE A CA 1
ATOM 1556 C C . PHE A 1 190 ? 11.57 -12.43 -16.422 1 96.38 190 PHE A C 1
ATOM 1558 O O . PHE A 1 190 ? 11.039 -11.336 -16.641 1 96.38 190 PHE A O 1
ATOM 1565 N N . VAL A 1 191 ? 10.906 -13.5 -16.219 1 98.06 191 VAL A N 1
ATOM 1566 C CA . VAL A 1 191 ? 9.453 -13.562 -16.344 1 98.06 191 VAL A CA 1
ATOM 1567 C C . VAL A 1 191 ? 8.82 -12.539 -15.391 1 98.06 191 VAL A C 1
ATOM 1569 O O . VAL A 1 191 ? 7.949 -11.773 -15.797 1 98.06 191 VAL A O 1
ATOM 1572 N N . LEU A 1 192 ? 9.266 -12.508 -14.164 1 97.44 192 LEU A N 1
ATOM 1573 C CA . LEU A 1 192 ? 8.648 -11.609 -13.195 1 97.44 192 LEU A CA 1
ATOM 1574 C C . LEU A 1 192 ? 8.984 -10.156 -13.508 1 97.44 192 LEU A C 1
ATOM 1576 O O . LEU A 1 192 ? 8.211 -9.25 -13.172 1 97.44 192 LEU A O 1
ATOM 1580 N N . ASP A 1 193 ? 10.18 -9.875 -14.133 1 96.06 193 ASP A N 1
ATOM 1581 C CA . ASP A 1 193 ? 10.469 -8.531 -14.617 1 96.06 193 ASP A CA 1
ATOM 1582 C C . ASP A 1 193 ? 9.422 -8.078 -15.633 1 96.06 193 ASP A C 1
ATOM 1584 O O . ASP A 1 193 ? 8.836 -7.004 -15.492 1 96.06 193 ASP A O 1
ATOM 1588 N N . TRP A 1 194 ? 9.289 -8.93 -16.578 1 96.88 194 TRP A N 1
ATOM 1589 C CA . TRP A 1 194 ? 8.328 -8.633 -17.641 1 96.88 194 TRP A CA 1
ATOM 1590 C C . TRP A 1 194 ? 6.93 -8.422 -17.062 1 96.88 194 TRP A C 1
ATOM 1592 O O . TRP A 1 194 ? 6.258 -7.441 -17.391 1 96.88 194 TRP A O 1
ATOM 1602 N N . GLU A 1 195 ? 6.465 -9.328 -16.25 1 97 195 GLU A N 1
ATOM 1603 C CA . GLU A 1 195 ? 5.129 -9.25 -15.672 1 97 195 GLU A CA 1
ATOM 1604 C C . GLU A 1 195 ? 4.945 -7.949 -14.891 1 97 195 GLU A C 1
ATOM 1606 O O . GLU A 1 195 ? 3.914 -7.285 -15.016 1 97 195 GLU A O 1
ATOM 1611 N N . THR A 1 196 ? 5.914 -7.578 -14.094 1 94.44 196 THR A N 1
ATOM 1612 C CA . THR A 1 196 ? 5.852 -6.371 -13.281 1 94.44 196 THR A CA 1
ATOM 1613 C C . THR A 1 196 ? 5.797 -5.125 -14.164 1 94.44 196 THR A C 1
ATOM 1615 O O . THR A 1 196 ? 4.988 -4.223 -13.922 1 94.44 196 THR A O 1
ATOM 1618 N N . ASP A 1 197 ? 6.613 -5.121 -15.172 1 93 197 ASP A N 1
ATOM 1619 C CA . ASP A 1 197 ? 6.66 -3.982 -16.094 1 93 197 ASP A CA 1
ATOM 1620 C C . ASP A 1 197 ? 5.344 -3.836 -16.844 1 93 197 ASP A C 1
ATOM 1622 O O . ASP A 1 197 ? 4.809 -2.73 -16.969 1 93 197 ASP A O 1
ATOM 1626 N N . GLU A 1 198 ? 4.816 -4.941 -17.297 1 92.12 198 GLU A N 1
ATOM 1627 C CA . GLU A 1 198 ? 3.592 -4.891 -18.094 1 92.12 198 GLU A CA 1
ATOM 1628 C C . GLU A 1 198 ? 2.379 -4.602 -17.219 1 92.12 198 GLU A C 1
ATOM 1630 O O . GLU A 1 198 ? 1.432 -3.943 -17.656 1 92.12 198 GLU A O 1
ATOM 1635 N N . TRP A 1 199 ? 2.395 -5.129 -16.078 1 89.19 199 TRP A N 1
ATOM 1636 C CA . TRP A 1 199 ? 1.342 -4.789 -15.117 1 89.19 199 TRP A CA 1
ATOM 1637 C C . TRP A 1 199 ? 1.282 -3.283 -14.891 1 89.19 199 TRP A C 1
ATOM 1639 O O . TRP A 1 199 ? 0.197 -2.697 -14.844 1 89.19 199 TRP A O 1
ATOM 1649 N N . MET A 1 200 ? 2.406 -2.686 -14.852 1 85.12 200 MET A N 1
ATOM 1650 C CA . MET A 1 200 ? 2.5 -1.242 -14.656 1 85.12 200 MET A CA 1
ATOM 1651 C C . MET A 1 200 ? 1.964 -0.49 -15.867 1 85.12 200 MET A C 1
ATOM 1653 O O . MET A 1 200 ? 1.375 0.583 -15.727 1 85.12 200 MET A O 1
ATOM 1657 N N . GLU A 1 201 ? 2.068 -1.104 -16.969 1 82.5 201 GLU A N 1
ATOM 1658 C CA . GLU A 1 201 ? 1.704 -0.441 -18.219 1 82.5 201 GLU A CA 1
ATOM 1659 C C . GLU A 1 201 ? 0.233 -0.667 -18.562 1 82.5 201 GLU A C 1
ATOM 1661 O O . GLU A 1 201 ? -0.362 0.102 -19.312 1 82.5 201 GLU A O 1
ATOM 1666 N N . ALA A 1 202 ? -0.354 -1.808 -18.266 1 66.38 202 ALA A N 1
ATOM 1667 C CA . ALA A 1 202 ? -1.704 -2.195 -18.672 1 66.38 202 ALA A CA 1
ATOM 1668 C C . ALA A 1 202 ? -2.701 -1.075 -18.391 1 66.38 202 ALA A C 1
ATOM 1670 O O . ALA A 1 202 ? -3.66 -0.888 -19.141 1 66.38 202 ALA A O 1
ATOM 1671 N N . LYS A 1 203 ? -3.143 -0.516 -17.312 1 55.88 203 LYS A N 1
ATOM 1672 C CA . LYS A 1 203 ? -4.266 0.409 -17.203 1 55.88 203 LYS A CA 1
ATOM 1673 C C . LYS A 1 203 ? -4.059 1.634 -18.094 1 55.88 203 LYS A C 1
ATOM 1675 O O . LYS A 1 203 ? -4.965 2.459 -18.25 1 55.88 203 LYS A O 1
ATOM 1680 N N . ARG A 1 204 ? -2.883 1.962 -18.578 1 48.69 204 ARG A N 1
ATOM 1681 C CA . ARG A 1 204 ? -2.822 3.111 -19.484 1 48.69 204 ARG A CA 1
ATOM 1682 C C . ARG A 1 204 ? -3.752 2.924 -20.672 1 48.69 204 ARG A C 1
ATOM 1684 O O . ARG A 1 204 ? -4.297 3.895 -21.203 1 48.69 204 ARG A O 1
ATOM 1691 N N . PHE A 1 205 ? -4.047 1.697 -21.109 1 36.59 205 PHE A N 1
ATOM 1692 C CA . PHE A 1 205 ? -4.824 1.486 -22.328 1 36.59 205 PHE A CA 1
ATOM 1693 C C . PHE A 1 205 ? -6.301 1.315 -22 1 36.59 205 PHE A C 1
ATOM 1695 O O . PHE A 1 205 ? -7.156 1.487 -22.875 1 36.59 205 PHE A O 1
ATOM 1702 N N . SER A 1 206 ? -6.66 0.854 -20.828 1 39.78 206 SER A N 1
ATOM 1703 C CA . SER A 1 206 ? -8.086 0.542 -20.797 1 39.78 206 SER A CA 1
ATOM 1704 C C . SER A 1 206 ? -8.93 1.8 -20.969 1 39.78 206 SER A C 1
ATOM 1706 O O . SER A 1 206 ? -10.039 1.742 -21.5 1 39.78 206 SER A O 1
ATOM 1708 N N . ARG A 1 207 ? -8.641 2.891 -20.297 1 39.5 207 ARG A N 1
ATOM 1709 C CA . ARG A 1 207 ? -9.57 4 -20.469 1 39.5 207 ARG A CA 1
ATOM 1710 C C . ARG A 1 207 ? -9.484 4.566 -21.891 1 39.5 207 ARG A C 1
ATOM 1712 O O . ARG A 1 207 ? -10.25 5.461 -22.25 1 39.5 207 ARG A O 1
ATOM 1719 N N . HIS A 1 208 ? -8.461 4.434 -22.672 1 33.88 208 HIS A N 1
ATOM 1720 C CA . HIS A 1 208 ? -8.508 5.016 -24 1 33.88 208 HIS A CA 1
ATOM 1721 C C . HIS A 1 208 ? -9.531 4.293 -24.875 1 33.88 208 HIS A C 1
ATOM 1723 O O . HIS A 1 208 ? -10.047 4.871 -25.844 1 33.88 208 HIS A O 1
ATOM 1729 N N . SER A 1 209 ? -9.742 2.926 -24.797 1 33.62 209 SER A N 1
ATOM 1730 C CA . SER A 1 209 ? -10.648 2.326 -25.781 1 33.62 209 SER A CA 1
ATOM 1731 C C . SER A 1 209 ? -12.102 2.617 -25.422 1 33.62 209 SER A C 1
ATOM 1733 O O . SER A 1 209 ? -12.992 2.467 -26.266 1 33.62 209 SER A O 1
ATOM 1735 N N . LEU A 1 210 ? -12.547 2.824 -24.219 1 33.56 210 LEU A N 1
ATOM 1736 C CA . LEU A 1 210 ? -13.984 3.029 -24.078 1 33.56 210 LEU A CA 1
ATOM 1737 C C . LEU A 1 210 ? -14.383 4.422 -24.562 1 33.56 210 LEU A C 1
ATOM 1739 O O . LEU A 1 210 ? -15.555 4.668 -24.859 1 33.56 210 LEU A O 1
ATOM 1743 N N . SER A 1 211 ? -13.469 5.441 -24.516 1 30.27 211 SER A N 1
ATOM 1744 C CA . SER A 1 211 ? -14.031 6.703 -24.984 1 30.27 211 SER A CA 1
ATOM 1745 C C . SER A 1 211 ? -14.227 6.699 -26.5 1 30.27 211 SER A C 1
ATOM 1747 O O . SER A 1 211 ? -14.875 7.59 -27.047 1 30.27 211 SER A O 1
ATOM 1749 N N . GLU A 1 212 ? -13.547 5.816 -27.266 1 30.88 212 GLU A N 1
ATOM 1750 C CA . GLU A 1 212 ? -13.844 6.012 -28.688 1 30.88 212 GLU A CA 1
ATOM 1751 C C . GLU A 1 212 ? -15.172 5.359 -29.062 1 30.88 212 GLU A C 1
ATOM 1753 O O . GLU A 1 212 ? -15.68 5.562 -30.172 1 30.88 212 GLU A O 1
ATOM 1758 N N . GLY A 1 213 ? -15.719 4.387 -28.375 1 24.81 213 GLY A N 1
ATOM 1759 C CA . GLY A 1 213 ? -16.922 3.863 -29.016 1 24.81 213 GLY A CA 1
ATOM 1760 C C . GLY A 1 213 ? -18.141 4.742 -28.797 1 24.81 213 GLY A C 1
ATOM 1761 O O . GLY A 1 213 ? -19.219 4.43 -29.297 1 24.81 213 GLY A O 1
ATOM 1762 N N . HIS A 1 214 ? -18.391 5.465 -27.719 1 23.66 214 HIS A N 1
ATOM 1763 C CA . HIS A 1 214 ? -19.688 6.109 -27.688 1 23.66 214 HIS A CA 1
ATOM 1764 C C . HIS A 1 214 ? -19.688 7.43 -28.453 1 23.66 214 HIS A C 1
ATOM 1766 O O . HIS A 1 214 ? -20.672 8.164 -28.438 1 23.66 214 HIS A O 1
ATOM 1772 N N . SER A 1 215 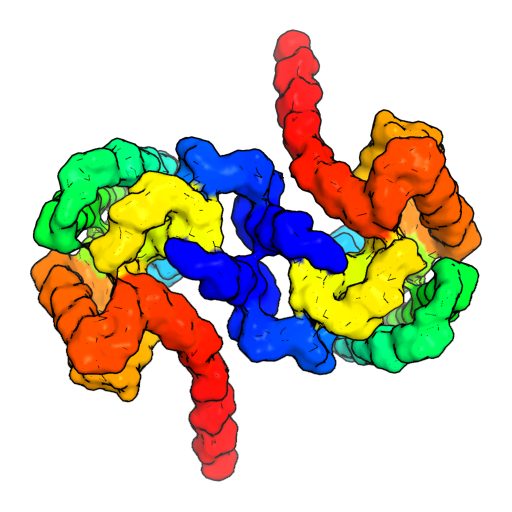? -18.766 7.629 -29.484 1 19.69 215 SER A N 1
ATOM 1773 C CA . SER A 1 215 ? -19.453 8.484 -30.438 1 19.69 215 SER A CA 1
ATOM 1774 C C . SER A 1 215 ? -20.344 7.672 -31.375 1 19.69 215 SER A C 1
ATOM 1776 O O . SER A 1 215 ? -19.984 6.551 -31.75 1 19.69 215 SER A O 1
ATOM 1778 N N . MET B 1 1 ? 14.664 -8.812 -7.23 1 93.69 1 MET B N 1
ATOM 1779 C CA . MET B 1 1 ? 14.086 -7.734 -8.023 1 93.69 1 MET B CA 1
ATOM 1780 C C . MET B 1 1 ? 14.859 -6.438 -7.836 1 93.69 1 MET B C 1
ATOM 1782 O O . MET B 1 1 ? 15.242 -6.09 -6.715 1 93.69 1 MET B O 1
ATOM 1786 N N . ASN B 1 2 ? 15.094 -5.656 -8.938 1 92.19 2 ASN B N 1
ATOM 1787 C CA . ASN B 1 2 ? 15.891 -4.445 -8.797 1 92.19 2 ASN B CA 1
ATOM 1788 C C . ASN B 1 2 ? 15.172 -3.395 -7.953 1 92.19 2 ASN B C 1
ATOM 1790 O O . ASN B 1 2 ? 13.945 -3.396 -7.863 1 92.19 2 ASN B O 1
ATOM 1794 N N . PRO B 1 3 ? 15.898 -2.496 -7.332 1 90 3 PRO B N 1
ATOM 1795 C CA . PRO B 1 3 ? 15.352 -1.539 -6.367 1 90 3 PRO B CA 1
ATOM 1796 C C . PRO B 1 3 ? 14.32 -0.602 -6.984 1 90 3 PRO B C 1
ATOM 1798 O O . PRO B 1 3 ? 13.344 -0.236 -6.328 1 90 3 PRO B O 1
ATOM 1801 N N . GLU B 1 4 ? 14.516 -0.191 -8.156 1 90.75 4 GLU B N 1
ATOM 1802 C CA . GLU B 1 4 ? 13.57 0.712 -8.805 1 90.75 4 GLU B CA 1
ATOM 1803 C C . GLU B 1 4 ? 12.219 0.041 -9.016 1 90.75 4 GLU B C 1
ATOM 1805 O O . GLU B 1 4 ? 11.172 0.647 -8.766 1 90.75 4 GLU B O 1
ATOM 1810 N N . ARG B 1 5 ? 12.211 -1.197 -9.477 1 92.5 5 ARG B N 1
ATOM 1811 C CA . ARG B 1 5 ? 10.984 -1.972 -9.664 1 92.5 5 ARG B CA 1
ATOM 1812 C C . ARG B 1 5 ? 10.281 -2.211 -8.336 1 92.5 5 ARG B C 1
ATOM 1814 O O . ARG B 1 5 ? 9.047 -2.197 -8.266 1 92.5 5 ARG B O 1
ATOM 1821 N N . ARG B 1 6 ? 11.086 -2.432 -7.277 1 94 6 ARG B N 1
ATOM 1822 C CA . ARG B 1 6 ? 10.508 -2.635 -5.953 1 94 6 ARG B CA 1
ATOM 1823 C C . ARG B 1 6 ? 9.758 -1.392 -5.488 1 94 6 ARG B C 1
ATOM 1825 O O . ARG B 1 6 ? 8.602 -1.48 -5.059 1 94 6 ARG B O 1
ATOM 1832 N N . LEU B 1 7 ? 10.391 -0.239 -5.66 1 93.38 7 LEU B N 1
ATOM 1833 C CA . LEU B 1 7 ? 9.797 1.025 -5.242 1 93.38 7 LEU B CA 1
ATOM 1834 C C . LEU B 1 7 ? 8.539 1.332 -6.051 1 93.38 7 LEU B C 1
ATOM 1836 O O . LEU B 1 7 ? 7.516 1.731 -5.488 1 93.38 7 LEU B O 1
ATOM 1840 N N . THR B 1 8 ? 8.656 1.099 -7.301 1 93.88 8 THR B N 1
ATOM 1841 C CA . THR B 1 8 ? 7.527 1.364 -8.188 1 93.88 8 THR B CA 1
ATOM 1842 C C . THR B 1 8 ? 6.359 0.437 -7.867 1 93.88 8 THR B C 1
ATOM 1844 O O . THR B 1 8 ? 5.203 0.868 -7.852 1 93.88 8 THR B O 1
ATOM 1847 N N . SER B 1 9 ? 6.641 -0.823 -7.617 1 94.94 9 SER B N 1
ATOM 1848 C CA . SER B 1 9 ? 5.605 -1.79 -7.266 1 94.94 9 SER B CA 1
ATOM 1849 C C . SER B 1 9 ? 4.902 -1.399 -5.969 1 94.94 9 SER B C 1
ATOM 1851 O O . SER B 1 9 ? 3.672 -1.373 -5.906 1 94.94 9 SER B O 1
ATOM 1853 N N . LEU B 1 10 ? 5.695 -1.03 -4.984 1 95.94 10 LEU B N 1
ATOM 1854 C CA . LEU B 1 10 ? 5.121 -0.645 -3.699 1 95.94 10 LEU B CA 1
ATOM 1855 C C . LEU B 1 10 ? 4.254 0.6 -3.842 1 95.94 10 LEU B C 1
ATOM 1857 O O . LEU B 1 10 ? 3.176 0.682 -3.246 1 95.94 10 LEU B O 1
ATOM 1861 N N . THR B 1 11 ? 4.742 1.557 -4.625 1 95.94 11 THR B N 1
ATOM 1862 C CA . THR B 1 11 ? 3.959 2.758 -4.895 1 95.94 11 THR B CA 1
ATOM 1863 C C . THR B 1 11 ? 2.627 2.398 -5.547 1 95.94 11 THR B C 1
ATOM 1865 O O . THR B 1 11 ? 1.573 2.879 -5.125 1 95.94 11 THR B O 1
ATOM 1868 N N . ALA B 1 12 ? 2.686 1.502 -6.48 1 94.75 12 ALA B N 1
ATOM 1869 C CA . ALA B 1 12 ? 1.488 1.104 -7.215 1 94.75 12 ALA B CA 1
ATOM 1870 C C . ALA B 1 12 ? 0.523 0.336 -6.316 1 94.75 12 ALA B C 1
ATOM 1872 O O . ALA B 1 12 ? -0.695 0.487 -6.43 1 94.75 12 ALA B O 1
ATOM 1873 N N . PHE B 1 13 ? 1.144 -0.532 -5.484 1 93 13 PHE B N 1
ATOM 1874 C CA . PHE B 1 13 ? 0.309 -1.327 -4.59 1 93 13 PHE B CA 1
ATOM 1875 C C . PHE B 1 13 ? -0.567 -0.429 -3.727 1 93 13 PHE B C 1
ATOM 1877 O O . PHE B 1 13 ? -1.769 -0.67 -3.588 1 93 13 PHE B O 1
ATOM 1884 N N . TYR B 1 14 ? -0.021 0.663 -3.189 1 93.25 14 TYR B N 1
ATOM 1885 C CA . TYR B 1 14 ? -0.74 1.455 -2.197 1 93.25 14 TYR B CA 1
ATOM 1886 C C . TYR B 1 14 ? -1.488 2.607 -2.859 1 93.25 14 TYR B C 1
ATOM 1888 O O . TYR B 1 14 ? -2.65 2.865 -2.537 1 93.25 14 TYR B O 1
ATOM 1896 N N . PHE B 1 15 ? -0.846 3.297 -3.834 1 95.06 15 PHE B N 1
ATOM 1897 C CA . PHE B 1 15 ? -1.435 4.523 -4.359 1 95.06 15 PHE B CA 1
ATOM 1898 C C . PHE B 1 15 ? -2.08 4.277 -5.715 1 95.06 15 PHE B C 1
ATOM 1900 O O . PHE B 1 15 ? -2.809 5.129 -6.227 1 95.06 15 PHE B O 1
ATOM 1907 N N . GLY B 1 16 ? -1.753 3.199 -6.34 1 92.62 16 GLY B N 1
ATOM 1908 C CA . GLY B 1 16 ? -2.271 2.91 -7.668 1 92.62 16 GLY B CA 1
ATOM 1909 C C . GLY B 1 16 ? -1.236 3.08 -8.766 1 92.62 16 GLY B C 1
ATOM 1910 O O . GLY B 1 16 ? -0.253 3.803 -8.586 1 92.62 16 GLY B O 1
ATOM 1911 N N . ARG B 1 17 ? -1.48 2.525 -9.875 1 92.38 17 ARG B N 1
ATOM 1912 C CA . ARG B 1 17 ? -0.543 2.473 -10.992 1 92.38 17 ARG B CA 1
ATOM 1913 C C . ARG B 1 17 ? -0.329 3.857 -11.594 1 92.38 17 ARG B C 1
ATOM 1915 O O . ARG B 1 17 ? 0.774 4.184 -12.039 1 92.38 17 ARG B O 1
ATOM 1922 N N . ARG B 1 18 ? -1.355 4.602 -11.625 1 91 18 ARG B N 1
ATOM 1923 C CA . ARG B 1 18 ? -1.245 5.945 -12.188 1 91 18 ARG B CA 1
ATOM 1924 C C . ARG B 1 18 ? -0.247 6.789 -11.398 1 91 18 ARG B C 1
ATOM 1926 O O . ARG B 1 18 ? 0.573 7.496 -11.992 1 91 18 ARG B O 1
ATOM 1933 N N . VAL B 1 19 ? -0.337 6.664 -10.141 1 94.94 19 VAL B N 1
ATOM 1934 C CA . VAL B 1 19 ? 0.577 7.402 -9.273 1 94.94 19 VAL B CA 1
ATOM 1935 C C . VAL B 1 19 ? 2.002 6.887 -9.469 1 94.94 19 VAL B C 1
ATOM 1937 O O . VAL B 1 19 ? 2.945 7.676 -9.57 1 94.94 19 VAL B O 1
ATOM 1940 N N . ALA B 1 20 ? 2.15 5.586 -9.57 1 94.62 20 ALA B N 1
ATOM 1941 C CA . ALA B 1 20 ? 3.471 4.98 -9.719 1 94.62 20 ALA B CA 1
ATOM 1942 C C . ALA B 1 20 ? 4.113 5.395 -11.039 1 94.62 20 ALA B C 1
ATOM 1944 O O . ALA B 1 20 ? 5.332 5.551 -11.125 1 94.62 20 ALA B O 1
ATOM 1945 N N . SER B 1 21 ? 3.32 5.594 -12.086 1 92.38 21 SER B N 1
ATOM 1946 C CA . SER B 1 21 ? 3.828 5.922 -13.414 1 92.38 21 SER B CA 1
ATOM 1947 C C . SER B 1 21 ? 4.23 7.391 -13.5 1 92.38 21 SER B C 1
ATOM 1949 O O . SER B 1 21 ? 5.09 7.758 -14.305 1 92.38 21 SER B O 1
ATOM 1951 N N . ALA B 1 22 ? 3.59 8.234 -12.695 1 93.75 22 ALA B N 1
ATOM 1952 C CA . ALA B 1 22 ? 3.875 9.664 -12.68 1 93.75 22 ALA B CA 1
ATOM 1953 C C . ALA B 1 22 ? 3.803 10.227 -11.266 1 93.75 22 ALA B C 1
ATOM 1955 O O . ALA B 1 22 ? 2.939 11.055 -10.961 1 93.75 22 ALA B O 1
ATOM 1956 N N . PRO B 1 23 ? 4.762 9.852 -10.469 1 93.88 23 PRO B N 1
ATOM 1957 C CA . PRO B 1 23 ? 4.66 10.141 -9.039 1 93.88 23 PRO B CA 1
ATOM 1958 C C . PRO B 1 23 ? 4.773 11.633 -8.727 1 93.88 23 PRO B C 1
ATOM 1960 O O . PRO B 1 23 ? 4.477 12.062 -7.609 1 93.88 23 PRO B O 1
ATOM 1963 N N . HIS B 1 24 ? 5.148 12.516 -9.727 1 93.94 24 HIS B N 1
ATOM 1964 C CA . HIS B 1 24 ? 5.379 13.93 -9.422 1 93.94 24 HIS B CA 1
ATOM 1965 C C . HIS B 1 24 ? 4.395 14.82 -10.172 1 93.94 24 HIS B C 1
ATOM 1967 O O . HIS B 1 24 ? 4.598 16.031 -10.266 1 93.94 24 HIS B O 1
ATOM 1973 N N . SER B 1 25 ? 3.342 14.242 -10.695 1 92.75 25 SER B N 1
ATOM 1974 C CA . SER B 1 25 ? 2.34 14.984 -11.445 1 92.75 25 SER B CA 1
ATOM 1975 C C . SER B 1 25 ? 1.301 15.609 -10.523 1 92.75 25 SER B C 1
ATOM 1977 O O . SER B 1 25 ? 1.206 15.234 -9.344 1 92.75 25 SER B O 1
ATOM 1979 N N . ASP B 1 26 ? 0.544 16.578 -11.008 1 91.12 26 ASP B N 1
ATOM 1980 C CA . ASP B 1 26 ? -0.561 17.156 -10.25 1 91.12 26 ASP B CA 1
ATOM 1981 C C . ASP B 1 26 ? -1.621 16.109 -9.93 1 91.12 26 ASP B C 1
ATOM 1983 O O . ASP B 1 26 ? -2.246 16.156 -8.867 1 91.12 26 ASP B O 1
ATOM 1987 N N . GLU B 1 27 ? -1.801 15.289 -10.852 1 93.25 27 GLU B N 1
ATOM 1988 C CA . GLU B 1 27 ? -2.766 14.219 -10.625 1 93.25 27 GLU B CA 1
ATOM 1989 C C . GLU B 1 27 ? -2.371 13.367 -9.422 1 93.25 27 GLU B C 1
ATOM 1991 O O . GLU B 1 27 ? -3.236 12.883 -8.688 1 93.25 27 GLU B O 1
ATOM 1996 N N . THR B 1 28 ? -1.134 13.172 -9.273 1 96.31 28 THR B N 1
ATOM 1997 C CA . THR B 1 28 ? -0.645 12.414 -8.125 1 96.31 28 THR B CA 1
ATOM 1998 C C . THR B 1 28 ? -0.975 13.133 -6.82 1 96.31 28 THR B C 1
ATOM 2000 O O . THR B 1 28 ? -1.395 12.5 -5.848 1 96.31 28 THR B O 1
ATOM 2003 N N . ILE B 1 29 ? -0.83 14.469 -6.801 1 96.62 29 ILE B N 1
ATOM 2004 C CA . ILE B 1 29 ? -1.174 15.227 -5.602 1 96.62 29 ILE B CA 1
ATOM 2005 C C . ILE B 1 29 ? -2.639 14.984 -5.242 1 96.62 29 ILE B C 1
ATOM 2007 O O . ILE B 1 29 ? -2.959 14.688 -4.09 1 96.62 29 ILE B O 1
ATOM 2011 N N . ARG B 1 30 ? -3.428 15.062 -6.246 1 95.31 30 ARG B N 1
ATOM 2012 C CA . ARG B 1 30 ? -4.855 14.828 -6.047 1 95.31 30 ARG B CA 1
ATOM 2013 C C . ARG B 1 30 ? -5.121 13.398 -5.59 1 95.31 30 ARG B C 1
ATOM 2015 O O . ARG B 1 30 ? -5.961 13.172 -4.719 1 95.31 30 ARG B O 1
ATOM 2022 N N . SER B 1 31 ? -4.438 12.5 -6.199 1 95.75 31 SER B N 1
ATOM 2023 C CA . SER B 1 31 ? -4.66 11.086 -5.906 1 95.75 31 SER B CA 1
ATOM 2024 C C . SER B 1 31 ? -4.285 10.75 -4.465 1 95.75 31 SER B C 1
ATOM 2026 O O . SER B 1 31 ? -4.969 9.961 -3.807 1 95.75 31 SER B O 1
ATOM 2028 N N . VAL B 1 32 ? -3.236 11.391 -3.918 1 97.12 32 VAL B N 1
ATOM 2029 C CA . VAL B 1 32 ? -2.77 10.992 -2.594 1 97.12 32 VAL B CA 1
ATOM 2030 C C . VAL B 1 32 ? -3.541 11.758 -1.521 1 97.12 32 VAL B C 1
ATOM 2032 O O . VAL B 1 32 ? -3.447 11.438 -0.334 1 97.12 32 VAL B O 1
ATOM 2035 N N . CYS B 1 33 ? -4.316 12.695 -1.949 1 96.25 33 CYS B N 1
ATOM 2036 C CA . CYS B 1 33 ? -5.211 13.406 -1.048 1 96.25 33 CYS B CA 1
ATOM 2037 C C . CYS B 1 33 ? -6.285 12.477 -0.495 1 96.25 33 CYS B C 1
ATOM 2039 O O . CYS B 1 33 ? -6.734 12.641 0.639 1 96.25 33 CYS B O 1
ATOM 2041 N N . TRP B 1 34 ? -6.594 11.484 -1.235 1 93.06 34 TRP B N 1
ATOM 2042 C CA . TRP B 1 34 ? -7.719 10.617 -0.885 1 93.06 34 TRP B CA 1
ATOM 2043 C C . TRP B 1 34 ? -7.352 9.695 0.273 1 93.06 34 TRP B C 1
ATOM 2045 O O . TRP B 1 34 ? -8.07 9.633 1.274 1 93.06 34 TRP B O 1
ATOM 2055 N N . PRO B 1 35 ? -6.246 8.992 0.057 1 94.56 35 PRO B N 1
ATOM 2056 C CA . PRO B 1 35 ? -5.887 8.211 1.244 1 94.56 35 PRO B CA 1
ATOM 2057 C C . PRO B 1 35 ? -5.625 9.086 2.467 1 94.56 35 PRO B C 1
ATOM 2059 O O . PRO B 1 35 ? -5.875 8.664 3.6 1 94.56 35 PRO B O 1
ATOM 2062 N N . ALA B 1 36 ? -5.168 10.266 2.35 1 97 36 ALA B N 1
ATOM 2063 C CA . ALA B 1 36 ? -5.012 11.188 3.471 1 97 36 ALA B CA 1
ATOM 2064 C C . ALA B 1 36 ? -6.363 11.523 4.098 1 97 36 ALA B C 1
ATOM 2066 O O . ALA B 1 36 ? -6.488 11.578 5.32 1 97 36 ALA B O 1
ATOM 2067 N N . TYR B 1 37 ? -7.367 11.719 3.238 1 96.81 37 TYR B N 1
ATOM 2068 C CA . TYR B 1 37 ? -8.711 12 3.719 1 96.81 37 TYR B CA 1
ATOM 2069 C C . TYR B 1 37 ? -9.25 10.844 4.559 1 96.81 37 TYR B C 1
ATOM 2071 O O . TYR B 1 37 ? -9.969 11.062 5.535 1 96.81 37 TYR B O 1
ATOM 2079 N N . ARG B 1 38 ? -8.898 9.633 4.203 1 92.38 38 ARG B N 1
ATOM 2080 C CA . ARG B 1 38 ? -9.375 8.469 4.941 1 92.38 38 ARG B CA 1
ATOM 2081 C C . ARG B 1 38 ? -8.906 8.508 6.391 1 92.38 38 ARG B C 1
ATOM 2083 O O . ARG B 1 38 ? -9.586 8 7.285 1 92.38 38 ARG B O 1
ATOM 2090 N N . ASP B 1 39 ? -7.824 9.141 6.609 1 90.69 39 ASP B N 1
ATOM 2091 C CA . ASP B 1 39 ? -7.281 9.266 7.961 1 90.69 39 ASP B CA 1
ATOM 2092 C C . ASP B 1 39 ? -8.055 10.305 8.766 1 90.69 39 ASP B C 1
ATOM 2094 O O . ASP B 1 39 ? -7.949 10.344 10 1 90.69 39 ASP B O 1
ATOM 2098 N N . VAL B 1 40 ? -8.812 11.102 8.125 1 93.94 40 VAL B N 1
ATOM 2099 C CA . VAL B 1 40 ? -9.539 12.195 8.766 1 93.94 40 VAL B CA 1
ATOM 2100 C C . VAL B 1 40 ? -11.016 11.82 8.898 1 93.94 40 VAL B C 1
ATOM 2102 O O . VAL B 1 40 ? -11.68 12.227 9.859 1 93.94 40 VAL B O 1
ATOM 2105 N N . GLN B 1 41 ? -11.516 11.023 7.973 1 91.69 41 GLN B N 1
ATOM 2106 C CA . GLN B 1 41 ? -12.945 10.789 7.773 1 91.69 41 GLN B CA 1
ATOM 2107 C C . GLN B 1 41 ? -13.57 10.125 9 1 91.69 41 GLN B C 1
ATOM 2109 O O . GLN B 1 41 ? -14.734 10.367 9.312 1 91.69 41 GLN B O 1
ATOM 2114 N N . ARG B 1 42 ? -12.766 9.367 9.672 1 87 42 ARG B N 1
ATOM 2115 C CA . ARG B 1 42 ? -13.305 8.602 10.789 1 87 42 ARG B CA 1
ATOM 2116 C C . ARG B 1 42 ? -13.789 9.516 11.906 1 87 42 ARG B C 1
ATOM 2118 O O . ARG B 1 42 ? -14.562 9.094 12.773 1 87 42 ARG B O 1
ATOM 2125 N N . THR B 1 43 ? -13.328 10.758 11.891 1 91 43 THR B N 1
ATOM 2126 C CA . THR B 1 43 ? -13.734 11.703 12.922 1 91 43 THR B CA 1
ATOM 2127 C C . THR B 1 43 ? -14.625 12.797 12.328 1 91 43 THR B C 1
ATOM 2129 O O . THR B 1 43 ? -15.039 13.719 13.039 1 91 43 THR B O 1
ATOM 2132 N N . LEU B 1 44 ? -14.812 12.766 11.133 1 92.81 44 LEU B N 1
ATOM 2133 C CA . LEU B 1 44 ? -15.641 13.758 10.461 1 92.81 44 LEU B CA 1
ATOM 2134 C C . LEU B 1 44 ? -17.062 13.227 10.25 1 92.81 44 LEU B C 1
ATOM 2136 O O . LEU B 1 44 ? -17.516 13.094 9.117 1 92.81 44 LEU B O 1
ATOM 2140 N N . TRP B 1 45 ? -17.719 13.117 11.305 1 89.25 45 TRP B N 1
ATOM 2141 C CA . TRP B 1 45 ? -19.062 12.555 11.297 1 89.25 45 TRP B CA 1
ATOM 2142 C C . TRP B 1 45 ? -20.016 13.438 10.492 1 89.25 45 TRP B C 1
ATOM 2144 O O . TRP B 1 45 ? -20.094 14.648 10.734 1 89.25 45 TRP B O 1
ATOM 2154 N N . GLY B 1 46 ? -20.703 12.812 9.523 1 91.31 46 GLY B N 1
ATOM 2155 C CA . GLY B 1 46 ? -21.688 13.539 8.734 1 91.31 46 GLY B CA 1
ATOM 2156 C C . GLY B 1 46 ? -21.234 13.805 7.312 1 91.31 46 GLY B C 1
ATOM 2157 O O . GLY B 1 46 ? -22.047 14.117 6.445 1 91.31 46 GLY B O 1
ATOM 2158 N N . MET B 1 47 ? -19.969 13.656 7.113 1 94.38 47 MET B N 1
ATOM 2159 C CA . MET B 1 47 ? -19.453 13.922 5.777 1 94.38 47 MET B CA 1
ATOM 2160 C C . MET B 1 47 ? -20.078 12.984 4.75 1 94.38 47 MET B C 1
ATOM 2162 O O . MET B 1 47 ? -20.438 13.406 3.65 1 94.38 47 MET B O 1
ATOM 2166 N N . GLY B 1 48 ? -20.203 11.75 5.062 1 91.81 48 GLY B N 1
ATOM 2167 C CA . GLY B 1 48 ? -20.766 10.766 4.148 1 91.81 48 GLY B CA 1
ATOM 2168 C C . GLY B 1 48 ? -22.172 11.086 3.711 1 91.81 48 GLY B C 1
ATOM 2169 O O . GLY B 1 48 ? -22.547 10.828 2.566 1 91.81 48 GLY B O 1
ATOM 2170 N N . SER B 1 49 ? -22.922 11.656 4.598 1 94.19 49 SER B N 1
ATOM 2171 C CA . SER B 1 49 ? -24.328 11.961 4.312 1 94.19 49 SER B CA 1
ATOM 2172 C C . SER B 1 49 ? -24.484 13.398 3.844 1 94.19 49 SER B C 1
ATOM 2174 O O . SER B 1 49 ? -25.609 13.828 3.529 1 94.19 49 SER B O 1
ATOM 2176 N N . HIS B 1 50 ? -23.438 14.211 3.84 1 95.94 50 HIS B N 1
ATOM 2177 C CA . HIS B 1 50 ? -23.516 15.586 3.342 1 95.94 50 HIS B CA 1
ATOM 2178 C C . HIS B 1 50 ? -23.906 15.609 1.864 1 95.94 50 HIS B C 1
ATOM 2180 O O . HIS B 1 50 ? -23.297 14.922 1.048 1 95.94 50 HIS B O 1
ATOM 2186 N N . PRO B 1 51 ? -24.891 16.312 1.509 1 96.19 51 PRO B N 1
ATOM 2187 C CA . PRO B 1 51 ? -25.344 16.312 0.116 1 96.19 51 PRO B CA 1
ATOM 2188 C C . PRO B 1 51 ? -24.266 16.797 -0.855 1 96.19 51 PRO B C 1
ATOM 2190 O O . PRO B 1 51 ? -24.281 16.438 -2.031 1 96.19 51 PRO B O 1
ATOM 2193 N N . ARG B 1 52 ? -23.281 17.609 -0.357 1 96.62 52 ARG B N 1
ATOM 2194 C CA . ARG B 1 52 ? -22.219 18.141 -1.199 1 96.62 52 ARG B CA 1
ATOM 2195 C C . ARG B 1 52 ? -20.891 17.484 -0.867 1 96.62 52 ARG B C 1
ATOM 2197 O O . ARG B 1 52 ? -19.828 18.094 -1.064 1 96.62 52 ARG B O 1
ATOM 2204 N N . ALA B 1 53 ? -20.969 16.328 -0.357 1 96.5 53 ALA B N 1
ATOM 2205 C CA . ALA B 1 53 ? -19.766 15.641 0.11 1 96.5 53 ALA B CA 1
ATOM 2206 C C . ALA B 1 53 ? -18.719 15.547 -1 1 96.5 53 ALA B C 1
ATOM 2208 O O . ALA B 1 53 ? -17.547 15.859 -0.786 1 96.5 53 ALA B O 1
ATOM 2209 N N . LYS B 1 54 ? -19.109 15.125 -2.229 1 96 54 LYS B N 1
ATOM 2210 C CA . LYS B 1 54 ? -18.188 14.961 -3.354 1 96 54 LYS B CA 1
ATOM 2211 C C . LYS B 1 54 ? -17.531 16.281 -3.715 1 96 54 LYS B C 1
ATOM 2213 O O . LYS B 1 54 ? -16.312 16.328 -3.922 1 96 54 LYS B O 1
ATOM 2218 N N . GLU B 1 55 ? -18.234 17.25 -3.742 1 96.94 55 GLU B N 1
ATOM 2219 C CA . GLU B 1 55 ? -17.719 18.578 -4.082 1 96.94 55 GLU B CA 1
ATOM 2220 C C . GLU B 1 55 ? -16.781 19.094 -3.006 1 96.94 55 GLU B C 1
ATOM 2222 O O . GLU B 1 55 ? -15.727 19.672 -3.318 1 96.94 55 GLU B O 1
ATOM 2227 N N . LEU B 1 56 ? -17.156 18.953 -1.752 1 97.56 56 LEU B N 1
ATOM 2228 C CA . LEU B 1 56 ? -16.328 19.438 -0.638 1 97.56 56 LEU B CA 1
ATOM 2229 C C . LEU B 1 56 ? -14.969 18.75 -0.634 1 97.56 56 LEU B C 1
ATOM 2231 O O . LEU B 1 56 ? -13.945 19.406 -0.442 1 97.56 56 LEU B O 1
ATOM 2235 N N . LYS B 1 57 ? -15.023 17.469 -0.903 1 97.06 57 LYS B N 1
ATOM 2236 C CA . LYS B 1 57 ? -13.781 16.719 -0.952 1 97.06 57 LYS B CA 1
ATOM 2237 C C . LYS B 1 57 ? -12.93 17.141 -2.148 1 97.06 57 LYS B C 1
ATOM 2239 O O . LYS B 1 57 ? -11.727 17.375 -2.01 1 97.06 57 LYS B O 1
ATOM 2244 N N . ALA B 1 58 ? -13.547 17.266 -3.264 1 97 58 ALA B N 1
ATOM 2245 C CA . ALA B 1 58 ? -12.828 17.625 -4.48 1 97 58 ALA B CA 1
ATOM 2246 C C . ALA B 1 58 ? -12.203 19.016 -4.352 1 97 58 ALA B C 1
ATOM 2248 O O . ALA B 1 58 ? -11.039 19.203 -4.711 1 97 58 ALA B O 1
ATOM 2249 N N . THR B 1 59 ? -12.953 19.906 -3.863 1 97.94 59 THR B N 1
ATOM 2250 C CA . THR B 1 59 ? -12.461 21.266 -3.674 1 97.94 59 THR B CA 1
ATOM 2251 C C . THR B 1 59 ? -11.305 21.281 -2.684 1 97.94 59 THR B C 1
ATOM 2253 O O . THR B 1 59 ? -10.328 22.016 -2.883 1 97.94 59 THR B O 1
ATOM 2256 N N . SER B 1 60 ? -11.453 20.547 -1.614 1 97.94 60 SER B N 1
ATOM 2257 C CA . SER B 1 60 ? -10.383 20.469 -0.628 1 97.94 60 SER B CA 1
ATOM 2258 C C . SER B 1 60 ? -9.094 19.953 -1.26 1 97.94 60 SER B C 1
ATOM 2260 O O . SER B 1 60 ? -8.016 20.5 -1.016 1 97.94 60 SER B O 1
ATOM 2262 N N . CYS B 1 61 ? -9.195 18.953 -2.098 1 97.56 61 CYS B N 1
ATOM 2263 C CA . CYS B 1 61 ? -8.023 18.406 -2.781 1 97.56 61 CYS B CA 1
ATOM 2264 C C . CYS B 1 61 ? -7.43 19.422 -3.74 1 97.56 61 CYS B C 1
ATOM 2266 O O . CYS B 1 61 ? -6.207 19.547 -3.854 1 97.56 61 CYS B O 1
ATOM 2268 N N . ASP B 1 62 ? -8.273 20.156 -4.398 1 97.56 62 ASP B N 1
ATOM 2269 C CA . ASP B 1 62 ? -7.785 21.219 -5.27 1 97.56 62 ASP B CA 1
ATOM 2270 C C . ASP B 1 62 ? -7.004 22.266 -4.48 1 97.56 62 ASP B C 1
ATOM 2272 O O . ASP B 1 62 ? -5.996 22.781 -4.961 1 97.56 62 ASP B O 1
ATOM 2276 N N . LYS B 1 63 ? -7.52 22.562 -3.354 1 98.12 63 LYS B N 1
ATOM 2277 C CA . LYS B 1 63 ? -6.816 23.516 -2.494 1 98.12 63 LYS B CA 1
ATOM 2278 C C . LYS B 1 63 ? -5.453 22.969 -2.074 1 98.12 63 LYS B C 1
ATOM 2280 O O . LYS B 1 63 ? -4.496 23.734 -1.936 1 98.12 63 LYS B O 1
ATOM 2285 N N . ILE B 1 64 ? -5.355 21.688 -1.878 1 97.81 64 ILE B N 1
ATOM 2286 C CA . ILE B 1 64 ? -4.078 21.078 -1.521 1 97.81 64 ILE B CA 1
ATOM 2287 C C . ILE B 1 64 ? -3.115 21.188 -2.703 1 97.81 64 ILE B C 1
ATOM 2289 O O . ILE B 1 64 ? -1.936 21.5 -2.529 1 97.81 64 ILE B O 1
ATOM 2293 N N . VAL B 1 65 ? -3.613 20.922 -3.883 1 97.5 65 VAL B N 1
ATOM 2294 C CA . VAL B 1 65 ? -2.791 21.047 -5.082 1 97.5 65 VAL B CA 1
ATOM 2295 C C . VAL B 1 65 ? -2.232 22.469 -5.184 1 97.5 65 VAL B C 1
ATOM 2297 O O . VAL B 1 65 ? -1.032 22.656 -5.398 1 97.5 65 VAL B O 1
ATOM 2300 N N . SER B 1 66 ? -3.102 23.422 -4.988 1 96.94 66 SER B N 1
ATOM 2301 C CA . SER B 1 66 ? -2.688 24.828 -5.043 1 96.94 66 SER B CA 1
ATOM 2302 C C . SER B 1 66 ? -1.646 25.141 -3.973 1 96.94 66 SER B C 1
ATOM 2304 O O . SER B 1 66 ? -0.711 25.906 -4.211 1 96.94 66 SER B O 1
ATOM 2306 N N . PHE B 1 67 ? -1.866 24.594 -2.838 1 97.38 67 PHE B N 1
ATOM 2307 C CA . PHE B 1 67 ? -0.928 24.797 -1.74 1 97.38 67 PHE B CA 1
ATOM 2308 C C . PHE B 1 67 ? 0.459 24.281 -2.113 1 97.38 67 PHE B C 1
ATOM 2310 O O . PHE B 1 67 ? 1.457 24.984 -1.905 1 97.38 67 PHE B O 1
ATOM 2317 N N . VAL B 1 68 ? 0.57 23.109 -2.684 1 97.44 68 VAL B N 1
ATOM 2318 C CA . VAL B 1 68 ? 1.836 22.5 -3.074 1 97.44 68 VAL B CA 1
ATOM 2319 C C . VAL B 1 68 ? 2.514 23.344 -4.148 1 97.44 68 VAL B C 1
ATOM 2321 O O . VAL B 1 68 ? 3.734 23.516 -4.133 1 97.44 68 VAL B O 1
ATOM 2324 N N . HIS B 1 69 ? 1.784 23.969 -4.98 1 95.69 69 HIS B N 1
ATOM 2325 C CA . HIS B 1 69 ? 2.316 24.797 -6.055 1 95.69 69 HIS B CA 1
ATOM 2326 C C . HIS B 1 69 ? 2.875 26.109 -5.508 1 95.69 69 HIS B C 1
ATOM 2328 O O . HIS B 1 69 ? 3.631 26.797 -6.195 1 95.69 69 HIS B O 1
ATOM 2334 N N . SER B 1 70 ? 2.529 26.422 -4.352 1 95 70 SER B N 1
ATOM 2335 C CA . SER B 1 70 ? 2.926 27.719 -3.787 1 95 70 SER B CA 1
ATOM 2336 C C . SER B 1 70 ? 4.266 27.609 -3.064 1 95 70 SER B C 1
ATOM 2338 O O . SER B 1 70 ? 4.758 28.594 -2.516 1 95 70 SER B O 1
ATOM 2340 N N . PHE B 1 71 ? 4.918 26.438 -3.006 1 94.69 71 PHE B N 1
ATOM 2341 C CA . PHE B 1 71 ? 6.102 26.188 -2.191 1 94.69 71 PHE B CA 1
ATOM 2342 C C . PHE B 1 71 ? 7.312 26.922 -2.758 1 94.69 71 PHE B C 1
ATOM 2344 O O . PHE B 1 71 ? 8.289 27.156 -2.045 1 94.69 71 PHE B O 1
ATOM 2351 N N . GLY B 1 72 ? 7.43 27.328 -4.027 1 87.69 72 GLY B N 1
ATOM 2352 C CA . GLY B 1 72 ? 8.578 27.953 -4.66 1 87.69 72 GLY B CA 1
ATOM 2353 C C . GLY B 1 72 ? 9.094 29.156 -3.908 1 87.69 72 GLY B C 1
ATOM 2354 O O . GLY B 1 72 ? 10.289 29.469 -3.969 1 87.69 72 GLY B O 1
ATOM 2355 N N . GLY B 1 73 ? 8.391 29.766 -3.041 1 86.44 73 GLY B N 1
ATOM 2356 C CA . GLY B 1 73 ? 8.805 30.984 -2.373 1 86.44 73 GLY B CA 1
ATOM 2357 C C . GLY B 1 73 ? 9.078 30.797 -0.892 1 86.44 73 GLY B C 1
ATOM 2358 O O . GLY B 1 73 ? 9.516 31.719 -0.21 1 86.44 73 GLY B O 1
ATOM 2359 N N . ILE B 1 74 ? 8.984 29.562 -0.409 1 94.81 74 ILE B N 1
ATOM 2360 C CA . ILE B 1 74 ? 9.117 29.328 1.024 1 94.81 74 ILE B CA 1
ATOM 2361 C C . ILE B 1 74 ? 10.586 29.062 1.367 1 94.81 74 ILE B C 1
ATOM 2363 O O . ILE B 1 74 ? 11.203 28.156 0.808 1 94.81 74 ILE B O 1
ATOM 2367 N N . ARG B 1 75 ? 11.117 29.875 2.291 1 94.25 75 ARG B N 1
ATOM 2368 C CA . ARG B 1 75 ? 12.539 29.766 2.592 1 94.25 75 ARG B CA 1
ATOM 2369 C C . ARG B 1 75 ? 12.773 29.641 4.094 1 94.25 75 ARG B C 1
ATOM 2371 O O . ARG B 1 75 ? 13.914 29.516 4.539 1 94.25 75 ARG B O 1
ATOM 2378 N N . SER B 1 76 ? 11.703 29.688 4.832 1 97.5 76 SER B N 1
ATOM 2379 C CA . SER B 1 76 ? 11.867 29.594 6.281 1 97.5 76 SER B CA 1
ATOM 2380 C C . SER B 1 76 ? 10.703 28.859 6.93 1 97.5 76 SER B C 1
ATOM 2382 O O . SER B 1 76 ? 9.625 28.766 6.34 1 97.5 76 SER B O 1
ATOM 2384 N N . GLN B 1 77 ? 10.945 28.438 8.148 1 97.75 77 GLN B N 1
ATOM 2385 C CA . GLN B 1 77 ? 9.906 27.781 8.938 1 97.75 77 GLN B CA 1
ATOM 2386 C C . GLN B 1 77 ? 8.711 28.703 9.164 1 97.75 77 GLN B C 1
ATOM 2388 O O . GLN B 1 77 ? 7.559 28.281 9.055 1 97.75 77 GLN B O 1
ATOM 2393 N N . ASP B 1 78 ? 9.031 29.938 9.461 1 97.44 78 ASP B N 1
ATOM 2394 C CA . ASP B 1 78 ? 7.988 30.922 9.742 1 97.44 78 ASP B CA 1
ATOM 2395 C C . ASP B 1 78 ? 7.086 31.109 8.523 1 97.44 78 ASP B C 1
ATOM 2397 O O . ASP B 1 78 ? 5.867 31.203 8.664 1 97.44 78 ASP B O 1
ATOM 2401 N N . GLU B 1 79 ? 7.734 31.188 7.398 1 97.81 79 GLU B N 1
ATOM 2402 C CA . GLU B 1 79 ? 6.961 31.344 6.168 1 97.81 79 GLU B CA 1
ATOM 2403 C C . GLU B 1 79 ? 6.055 30.141 5.93 1 97.81 79 GLU B C 1
ATOM 2405 O O . GLU B 1 79 ? 4.883 30.297 5.582 1 97.81 79 GLU B O 1
ATOM 2410 N N . PHE B 1 80 ? 6.555 28.938 6.113 1 98.44 80 PHE B N 1
ATOM 2411 C CA . PHE B 1 80 ? 5.75 27.734 5.949 1 98.44 80 PHE B CA 1
ATOM 2412 C C . PHE B 1 80 ? 4.605 27.703 6.953 1 98.44 80 PHE B C 1
ATOM 2414 O O . PHE B 1 80 ? 3.465 27.406 6.594 1 98.44 80 PHE B O 1
ATOM 2421 N N . ASP B 1 81 ? 4.883 28.062 8.195 1 98.5 81 ASP B N 1
ATOM 2422 C CA . ASP B 1 81 ? 3.877 28.062 9.25 1 98.5 81 ASP B CA 1
ATOM 2423 C C . ASP B 1 81 ? 2.732 29.016 8.914 1 98.5 81 ASP B C 1
ATOM 2425 O O . ASP B 1 81 ? 1.562 28.688 9.125 1 98.5 81 ASP B O 1
ATOM 2429 N N . GLN B 1 82 ? 3.1 30.141 8.438 1 97.81 82 GLN B N 1
ATOM 2430 C CA . GLN B 1 82 ? 2.092 31.141 8.109 1 97.81 82 GLN B CA 1
ATOM 2431 C C . GLN B 1 82 ? 1.197 30.672 6.965 1 97.81 82 GLN B C 1
ATOM 2433 O O . GLN B 1 82 ? -0.027 30.781 7.039 1 97.81 82 GLN B O 1
ATOM 2438 N N . GLN B 1 83 ? 1.805 30.188 5.914 1 97.88 83 GLN B N 1
ATOM 2439 C CA . GLN B 1 83 ? 1.03 29.703 4.777 1 97.88 83 GLN B CA 1
ATOM 2440 C C . GLN B 1 83 ? 0.166 28.5 5.168 1 97.88 83 GLN B C 1
ATOM 2442 O O . GLN B 1 83 ? -0.972 28.375 4.711 1 97.88 83 GLN B O 1
ATOM 2447 N N . HIS B 1 84 ? 0.702 27.609 5.969 1 98.69 84 HIS B N 1
ATOM 2448 C CA . HIS B 1 84 ? -0.037 26.469 6.488 1 98.69 84 HIS B CA 1
ATOM 2449 C C . HIS B 1 84 ? -1.264 26.922 7.277 1 98.69 84 HIS B C 1
ATOM 2451 O O . HIS B 1 84 ? -2.361 26.391 7.078 1 98.69 84 HIS B O 1
ATOM 2457 N N . GLN B 1 85 ? -1.04 27.906 8.125 1 98.75 85 GLN B N 1
ATOM 2458 C CA . GLN B 1 85 ? -2.135 28.453 8.922 1 98.75 85 GLN B CA 1
ATOM 2459 C C . GLN B 1 85 ? -3.24 29.016 8.039 1 98.75 85 GLN B C 1
ATOM 2461 O O . GLN B 1 85 ? -4.422 28.719 8.242 1 98.75 85 GLN B O 1
A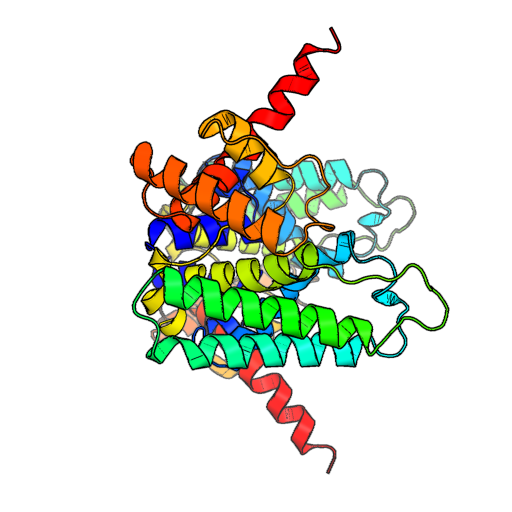TOM 2466 N N . VAL B 1 86 ? -2.828 29.797 7.117 1 98.44 86 VAL B N 1
ATOM 2467 C CA . VAL B 1 86 ? -3.793 30.422 6.219 1 98.44 86 VAL B CA 1
ATOM 2468 C C . VAL B 1 86 ? -4.582 29.344 5.477 1 98.44 86 VAL B C 1
ATOM 2470 O O . VAL B 1 86 ? -5.809 29.438 5.371 1 98.44 86 VAL B O 1
ATOM 2473 N N . TRP B 1 87 ? -3.891 28.344 5.012 1 98.62 87 TRP B N 1
ATOM 2474 C CA . TRP B 1 87 ? -4.547 27.266 4.277 1 98.62 87 TRP B CA 1
ATOM 2475 C C . TRP B 1 87 ? -5.574 26.562 5.148 1 98.62 87 TRP B C 1
ATOM 2477 O O . TRP B 1 87 ? -6.723 26.375 4.738 1 98.62 87 TRP B O 1
ATOM 2487 N N . CYS B 1 88 ? -5.207 26.172 6.332 1 98.88 88 CYS B N 1
ATOM 2488 C CA . CYS B 1 88 ? -6.102 25.453 7.234 1 98.88 88 CYS B CA 1
ATOM 2489 C C . CYS B 1 88 ? -7.316 26.297 7.586 1 98.88 88 CYS B C 1
ATOM 2491 O O . CYS B 1 88 ? -8.445 25.797 7.57 1 98.88 88 CYS B O 1
ATOM 2493 N N . GLU B 1 89 ? -7.043 27.531 7.91 1 98.75 89 GLU B N 1
ATOM 2494 C CA . GLU B 1 89 ? -8.141 28.422 8.273 1 98.75 89 GLU B CA 1
ATOM 2495 C C . GLU B 1 89 ? -9.102 28.625 7.102 1 98.75 89 GLU B C 1
ATOM 2497 O O . GLU B 1 89 ? -10.312 28.688 7.289 1 98.75 89 GLU B O 1
ATOM 2502 N N . ASP B 1 90 ? -8.523 28.719 5.93 1 98.62 90 ASP B N 1
ATOM 2503 C CA . ASP B 1 90 ? -9.352 28.844 4.73 1 98.62 90 ASP B CA 1
ATOM 2504 C C . ASP B 1 90 ? -10.242 27.625 4.543 1 98.62 90 ASP B C 1
ATOM 2506 O O . ASP B 1 90 ? -11.406 27.75 4.156 1 98.62 90 ASP B O 1
ATOM 2510 N N . LEU B 1 91 ? -9.688 26.438 4.773 1 98.69 91 LEU B N 1
ATOM 2511 C CA . LEU B 1 91 ? -10.484 25.234 4.586 1 98.69 91 LEU B CA 1
ATOM 2512 C C . LEU B 1 91 ? -11.578 25.125 5.645 1 98.69 91 LEU B C 1
ATOM 2514 O O . LEU B 1 91 ? -12.703 24.719 5.344 1 98.69 91 LEU B O 1
ATOM 2518 N N . VAL B 1 92 ? -11.242 25.484 6.844 1 98.5 92 VAL B N 1
ATOM 2519 C CA . VAL B 1 92 ? -12.234 25.5 7.918 1 98.5 92 VAL B CA 1
ATOM 2520 C C . VAL B 1 92 ? -13.375 26.438 7.555 1 98.5 92 VAL B C 1
ATOM 2522 O O . VAL B 1 92 ? -14.547 26.094 7.703 1 98.5 92 VAL B O 1
ATOM 2525 N N . ALA B 1 93 ? -13.039 27.594 7.062 1 98.44 93 ALA B N 1
ATOM 2526 C CA . ALA B 1 93 ? -14.039 28.578 6.652 1 98.44 93 ALA B CA 1
ATOM 2527 C C . ALA B 1 93 ? -14.898 28.047 5.512 1 98.44 93 ALA B C 1
ATOM 2529 O O . ALA B 1 93 ? -16.109 28.25 5.484 1 98.44 93 ALA B O 1
ATOM 2530 N N . PHE B 1 94 ? -14.258 27.375 4.602 1 98.44 94 PHE B N 1
ATOM 2531 C CA . PHE B 1 94 ? -14.953 26.781 3.463 1 98.44 94 PHE B CA 1
ATOM 2532 C C . PHE B 1 94 ? -16.016 25.797 3.932 1 98.44 94 PHE B C 1
ATOM 2534 O O . PHE B 1 94 ? -17.156 25.828 3.453 1 98.44 94 PHE B O 1
ATOM 2541 N N . PHE B 1 95 ? -15.688 24.953 4.836 1 97.75 95 PHE B N 1
ATOM 2542 C CA . PHE B 1 95 ? -16.656 23.984 5.348 1 97.75 95 PHE B CA 1
ATOM 2543 C C . PHE B 1 95 ? -17.734 24.672 6.156 1 97.75 95 PHE B C 1
ATOM 2545 O O . PHE B 1 95 ? -18.891 24.25 6.145 1 97.75 95 PHE B O 1
ATOM 2552 N N . ALA B 1 96 ? -17.359 25.75 6.887 1 97.12 96 ALA B N 1
ATOM 2553 C CA . ALA B 1 96 ? -18.344 26.5 7.656 1 97.12 96 ALA B CA 1
ATOM 2554 C C . ALA B 1 96 ? -19.391 27.125 6.742 1 97.12 96 ALA B C 1
ATOM 2556 O O . ALA B 1 96 ? -20.562 27.266 7.133 1 97.12 96 ALA B O 1
ATOM 2557 N N . GLU B 1 97 ? -19.062 27.453 5.559 1 97.44 97 GLU B N 1
ATOM 2558 C CA . GLU B 1 97 ? -19.953 28.047 4.578 1 97.44 97 GLU B CA 1
ATOM 2559 C C . GLU B 1 97 ? -20.828 26.984 3.908 1 97.44 97 GLU B C 1
ATOM 2561 O O . GLU B 1 97 ? -21.75 27.312 3.166 1 97.44 97 GLU B O 1
ATOM 2566 N N . ASN B 1 98 ? -20.516 25.766 4.195 1 96.94 98 ASN B N 1
ATOM 2567 C CA . ASN B 1 98 ? -21.266 24.641 3.643 1 96.94 98 ASN B CA 1
ATOM 2568 C C . ASN B 1 98 ? -21.719 23.672 4.734 1 96.94 98 ASN B C 1
ATOM 2570 O O . ASN B 1 98 ? -21.297 22.516 4.758 1 96.94 98 ASN B O 1
ATOM 2574 N N . PRO B 1 99 ? -22.641 24.125 5.566 1 95.69 99 PRO B N 1
ATOM 2575 C CA . PRO B 1 99 ? -23.094 23.297 6.68 1 95.69 99 PRO B CA 1
ATOM 2576 C C . PRO B 1 99 ? -23.906 22.094 6.215 1 95.69 99 PRO B C 1
ATOM 2578 O O . PRO B 1 99 ? -24.406 22.078 5.086 1 95.69 99 PRO B O 1
ATOM 2581 N N . HIS B 1 100 ? -23.828 21.078 7.039 1 95.88 100 HIS B N 1
ATOM 2582 C CA . HIS B 1 100 ? -24.734 19.953 6.793 1 95.88 100 HIS B CA 1
ATOM 2583 C C . HIS B 1 100 ? -26.172 20.328 7.078 1 95.88 100 HIS B C 1
ATOM 2585 O O . HIS B 1 100 ? -26.5 20.812 8.164 1 95.88 100 HIS B O 1
ATOM 2591 N N . PRO B 1 101 ? -27.078 20.125 6.176 1 95.31 101 PRO B N 1
ATOM 2592 C CA . PRO B 1 101 ? -28.453 20.578 6.363 1 95.31 101 PRO B CA 1
ATOM 2593 C C . PRO B 1 101 ? -29.203 19.781 7.426 1 95.31 101 PRO B C 1
ATOM 2595 O O . PRO B 1 101 ? -30.062 20.328 8.117 1 95.31 101 PRO B O 1
ATOM 2598 N N . GLU B 1 102 ? -28.875 18.531 7.582 1 95.06 102 GLU B N 1
ATOM 2599 C CA . GLU B 1 102 ? -29.641 17.672 8.477 1 95.06 102 GLU B CA 1
ATOM 2600 C C . GLU B 1 102 ? -28.844 17.328 9.734 1 95.06 102 GLU B C 1
ATOM 2602 O O . GLU B 1 102 ? -29.359 16.703 10.656 1 95.06 102 GLU B O 1
ATOM 2607 N N . ARG B 1 103 ? -27.609 17.719 9.75 1 94.12 103 ARG B N 1
ATOM 2608 C CA . ARG B 1 103 ? -26.734 17.469 10.898 1 94.12 103 ARG B CA 1
ATOM 2609 C C . ARG B 1 103 ? -26.047 18.734 11.359 1 94.12 103 ARG B C 1
ATOM 2611 O O . ARG B 1 103 ? -24.891 18.969 11.031 1 94.12 103 ARG B O 1
ATOM 2618 N N . PRO B 1 104 ? -26.703 19.406 12.172 1 90.38 104 PRO B N 1
ATOM 2619 C CA . PRO B 1 104 ? -26.156 20.688 12.617 1 90.38 104 PRO B CA 1
ATOM 2620 C C . PRO B 1 104 ? -24.859 20.531 13.414 1 90.38 104 PRO B C 1
ATOM 2622 O O . PRO B 1 104 ? -24.094 21.484 13.555 1 90.38 104 PRO B O 1
ATOM 2625 N N . THR B 1 105 ? -24.594 19.375 13.828 1 90.5 105 THR B N 1
ATOM 2626 C CA . THR B 1 105 ? -23.406 19.125 14.633 1 90.5 105 THR B CA 1
ATOM 2627 C C . THR B 1 105 ? -22.188 18.891 13.742 1 90.5 105 THR B C 1
ATOM 2629 O O . THR B 1 105 ? -21.062 18.812 14.234 1 90.5 105 THR B O 1
ATOM 2632 N N . PHE B 1 106 ? -22.469 18.766 12.453 1 93.75 106 PHE B N 1
ATOM 2633 C CA . PHE B 1 106 ? -21.344 18.609 11.531 1 93.75 106 PHE B CA 1
ATOM 2634 C C . PHE B 1 106 ? -20.438 19.828 11.562 1 93.75 106 PHE B C 1
ATOM 2636 O O . PHE B 1 106 ? -20.859 20.938 11.234 1 93.75 106 PHE B O 1
ATOM 2643 N N . GLN B 1 107 ? -19.203 19.625 12 1 94.31 107 GLN B N 1
ATOM 2644 C CA . GLN B 1 107 ? -18.219 20.703 12.078 1 94.31 107 GLN B CA 1
ATOM 2645 C C . GLN B 1 107 ? -16.844 20.219 11.602 1 94.31 107 GLN B C 1
ATOM 2647 O O . GLN B 1 107 ? -16.422 19.109 11.93 1 94.31 107 GLN B O 1
ATOM 2652 N N . PHE B 1 108 ? -16.25 21.016 10.812 1 97.31 108 PHE B N 1
ATOM 2653 C CA . PHE B 1 108 ? -14.883 20.828 10.359 1 97.31 108 PHE B CA 1
ATOM 2654 C C . PHE B 1 108 ? -13.93 21.75 11.102 1 97.31 108 PHE B C 1
ATOM 2656 O O . PHE B 1 108 ? -14.008 22.969 10.961 1 97.31 108 PHE B O 1
ATOM 2663 N N . HIS B 1 109 ? -13.102 21.172 11.859 1 97.69 109 HIS B N 1
ATOM 2664 C CA . HIS B 1 109 ? -12.211 21.953 12.703 1 97.69 109 HIS B CA 1
ATOM 2665 C C . HIS B 1 109 ? -10.805 22.016 12.109 1 97.69 109 HIS B C 1
ATOM 2667 O O . HIS B 1 109 ? -10.516 21.328 11.125 1 97.69 109 HIS B O 1
ATOM 2673 N N . TYR B 1 110 ? -9.992 22.828 12.758 1 98.56 110 TYR B N 1
ATOM 2674 C CA . TYR B 1 110 ? -8.594 22.969 12.375 1 98.56 110 TYR B CA 1
ATOM 2675 C C . TYR B 1 110 ? -7.863 21.625 12.461 1 98.56 110 TYR B C 1
ATOM 2677 O O . TYR B 1 110 ? -6.984 21.344 11.648 1 98.56 110 TYR B O 1
ATOM 2685 N N . GLY B 1 111 ? -8.234 20.797 13.398 1 98.44 111 GLY B N 1
ATOM 2686 C CA . GLY B 1 111 ? -7.648 19.469 13.547 1 98.44 111 GLY B CA 1
ATOM 2687 C C . GLY B 1 111 ? -7.816 18.609 12.312 1 98.44 111 GLY B C 1
ATOM 2688 O O . GLY B 1 111 ? -6.891 17.906 11.914 1 98.44 111 GLY B O 1
ATOM 2689 N N . HIS B 1 112 ? -8.977 18.688 11.719 1 98.38 112 HIS B N 1
ATOM 2690 C CA . HIS B 1 112 ? -9.234 17.938 10.484 1 98.38 112 HIS B CA 1
ATOM 2691 C C . HIS B 1 112 ? -8.391 18.484 9.336 1 98.38 112 HIS B C 1
ATOM 2693 O O . HIS B 1 112 ? -7.789 17.703 8.586 1 98.38 112 HIS B O 1
ATOM 2699 N N . ALA B 1 113 ? -8.328 19.766 9.273 1 98.62 113 ALA B N 1
ATOM 2700 C CA . ALA B 1 113 ? -7.605 20.406 8.18 1 98.62 113 ALA B CA 1
ATOM 2701 C C . ALA B 1 113 ? -6.121 20.062 8.219 1 98.62 113 ALA B C 1
ATOM 2703 O O . ALA B 1 113 ? -5.551 19.641 7.211 1 98.62 113 ALA B O 1
ATOM 2704 N N . GLN B 1 114 ? -5.531 20.234 9.391 1 98.81 114 GLN B N 1
ATOM 2705 C CA . GLN B 1 114 ? -4.094 19.984 9.484 1 98.81 114 GLN B CA 1
ATOM 2706 C C . GLN B 1 114 ? -3.762 18.531 9.164 1 98.81 114 GLN B C 1
ATOM 2708 O O . GLN B 1 114 ? -2.752 18.25 8.516 1 98.81 114 GLN B O 1
ATOM 2713 N N . LYS B 1 115 ? -4.562 17.609 9.617 1 98.44 115 LYS B N 1
ATOM 2714 C CA . LYS B 1 115 ? -4.289 16.203 9.383 1 98.44 115 LYS B CA 1
ATOM 2715 C C . LYS B 1 115 ? -4.363 15.859 7.898 1 98.44 115 LYS B C 1
ATOM 2717 O O . LYS B 1 115 ? -3.504 15.148 7.371 1 98.44 115 LYS B O 1
ATOM 2722 N N . TRP B 1 116 ? -5.402 16.359 7.273 1 98.44 116 TRP B N 1
ATOM 2723 C CA . TRP B 1 116 ? -5.582 16.141 5.84 1 98.44 116 TRP B CA 1
ATOM 2724 C C . TRP B 1 116 ? -4.398 16.672 5.051 1 98.44 116 TRP B C 1
ATOM 2726 O O . TRP B 1 116 ? -3.816 15.969 4.227 1 98.44 116 TRP B O 1
ATOM 2736 N N . LEU B 1 117 ? -3.986 17.844 5.355 1 98.69 117 LEU B N 1
ATOM 2737 C CA . LEU B 1 117 ? -2.889 18.5 4.656 1 98.69 117 LEU B CA 1
ATOM 2738 C C . LEU B 1 117 ? -1.561 17.812 4.961 1 98.69 117 LEU B C 1
ATOM 2740 O O . LEU B 1 117 ? -0.827 17.438 4.047 1 98.69 117 LEU B O 1
ATOM 2744 N N . ASN B 1 118 ? -1.304 17.625 6.215 1 98.69 118 ASN B N 1
ATOM 2745 C CA . ASN B 1 118 ? -0.003 17.109 6.625 1 98.69 118 ASN B CA 1
ATOM 2746 C C . ASN B 1 118 ? 0.198 15.664 6.16 1 98.69 118 ASN B C 1
ATOM 2748 O O . ASN B 1 118 ? 1.307 15.281 5.789 1 98.69 118 ASN B O 1
ATOM 2752 N N . MET B 1 119 ? -0.859 14.875 6.176 1 98.12 119 MET B N 1
ATOM 2753 C CA . MET B 1 119 ? -0.75 13.508 5.672 1 98.12 119 MET B CA 1
ATOM 2754 C C . MET B 1 119 ? -0.502 13.5 4.164 1 98.12 119 MET B C 1
ATOM 2756 O O . MET B 1 119 ? 0.26 12.68 3.662 1 98.12 119 MET B O 1
ATOM 2760 N N . THR B 1 120 ? -1.203 14.383 3.486 1 98.44 120 THR B N 1
ATOM 2761 C CA . THR B 1 120 ? -0.958 14.492 2.053 1 98.44 120 THR B CA 1
ATOM 2762 C C . THR B 1 120 ? 0.501 14.844 1.779 1 98.44 120 THR B C 1
ATOM 2764 O O . THR B 1 120 ? 1.145 14.227 0.926 1 98.44 120 THR B O 1
ATOM 2767 N N . LEU B 1 121 ? 1.007 15.773 2.518 1 98.56 121 LEU B N 1
ATOM 2768 C CA . LEU B 1 121 ? 2.391 16.203 2.332 1 98.56 121 LEU B CA 1
ATOM 2769 C C . LEU B 1 121 ? 3.357 15.078 2.695 1 98.56 121 LEU B C 1
ATOM 2771 O O . LEU B 1 121 ? 4.398 14.914 2.053 1 98.56 121 LEU B O 1
ATOM 2775 N N . LYS B 1 122 ? 3.049 14.336 3.713 1 98.25 122 LYS B N 1
ATOM 2776 C CA . LYS B 1 122 ? 3.861 13.172 4.062 1 98.25 122 LYS B CA 1
ATOM 2777 C C . LYS B 1 122 ? 3.893 12.156 2.922 1 98.25 122 LYS B C 1
ATOM 2779 O O . LYS B 1 122 ? 4.957 11.641 2.572 1 98.25 122 LYS B O 1
ATOM 2784 N N . TYR B 1 123 ? 2.707 11.891 2.373 1 98.06 123 TYR B N 1
ATOM 2785 C CA . TYR B 1 123 ? 2.645 10.961 1.253 1 98.06 123 TYR B CA 1
ATOM 2786 C C . TYR B 1 123 ? 3.494 11.453 0.088 1 98.06 123 TYR B C 1
ATOM 2788 O O . TYR B 1 123 ? 4.219 10.672 -0.534 1 98.06 123 TYR B O 1
ATOM 2796 N N . LEU B 1 124 ? 3.406 12.695 -0.167 1 98.25 124 LEU B N 1
ATOM 2797 C CA . LEU B 1 124 ? 4.191 13.258 -1.26 1 98.25 124 LEU B CA 1
ATOM 2798 C C . LEU B 1 124 ? 5.684 13.188 -0.95 1 98.25 124 LEU B C 1
ATOM 2800 O O . LEU B 1 124 ? 6.5 13 -1.854 1 98.25 124 LEU B O 1
ATOM 2804 N N . SER B 1 125 ? 6.039 13.32 0.286 1 98 125 SER B N 1
ATOM 2805 C CA . SER B 1 125 ? 7.434 13.156 0.693 1 98 125 SER B CA 1
ATOM 2806 C C . SER B 1 125 ? 7.918 11.734 0.453 1 98 125 SER B C 1
ATOM 2808 O O . SER B 1 125 ? 9.031 11.523 -0.023 1 98 125 SER B O 1
ATOM 2810 N N . VAL B 1 126 ? 7.102 10.844 0.762 1 97.12 126 VAL B N 1
ATOM 2811 C CA . VAL B 1 126 ? 7.418 9.43 0.566 1 97.12 126 VAL B CA 1
ATOM 2812 C C . VAL B 1 126 ? 7.609 9.148 -0.921 1 97.12 126 VAL B C 1
ATOM 2814 O O . VAL B 1 126 ? 8.469 8.344 -1.302 1 97.12 126 VAL B O 1
ATOM 2817 N N . LEU B 1 127 ? 6.855 9.82 -1.739 1 97.19 127 LEU B N 1
ATOM 2818 C CA . LEU B 1 127 ? 6.914 9.633 -3.184 1 97.19 127 LEU B CA 1
ATOM 2819 C C . LEU B 1 127 ? 8.078 10.414 -3.789 1 97.19 127 LEU B C 1
ATOM 2821 O O . LEU B 1 127 ? 8.352 10.297 -4.984 1 97.19 127 LEU B O 1
ATOM 2825 N N . GLY B 1 128 ? 8.734 11.258 -3 1 96.19 128 GLY B N 1
ATOM 2826 C CA . GLY B 1 128 ? 9.859 12.039 -3.484 1 96.19 128 GLY B CA 1
ATOM 2827 C C . GLY B 1 128 ? 9.438 13.203 -4.367 1 96.19 128 GLY B C 1
ATOM 2828 O O . GLY B 1 128 ? 10.133 13.547 -5.324 1 96.19 128 GLY B O 1
ATOM 2829 N N . HIS B 1 129 ? 8.297 13.742 -4.105 1 96.88 129 HIS B N 1
ATOM 2830 C CA . HIS B 1 129 ? 7.84 14.883 -4.891 1 96.88 129 HIS B CA 1
ATOM 2831 C C . HIS B 1 129 ? 8.789 16.078 -4.742 1 96.88 129 HIS B C 1
ATOM 2833 O O . HIS B 1 129 ? 9.055 16.531 -3.627 1 96.88 129 HIS B O 1
ATOM 2839 N N . PRO B 1 130 ? 9.242 16.594 -5.781 1 95.88 130 PRO B N 1
ATOM 2840 C CA . PRO B 1 130 ? 10.289 17.609 -5.703 1 95.88 130 PRO B CA 1
ATOM 2841 C C . PRO B 1 130 ? 9.844 18.859 -4.953 1 95.88 130 PRO B C 1
ATOM 2843 O O . PRO B 1 130 ? 10.602 19.422 -4.156 1 95.88 130 PRO B O 1
ATOM 2846 N N . ALA B 1 131 ? 8.672 19.359 -5.191 1 96.06 131 ALA B N 1
ATOM 2847 C CA . ALA B 1 131 ? 8.172 20.547 -4.52 1 96.06 131 ALA B CA 1
ATOM 2848 C C . ALA B 1 131 ? 8.148 20.359 -3.006 1 96.06 131 ALA B C 1
ATOM 2850 O O . ALA B 1 131 ? 8.453 21.281 -2.25 1 96.06 131 ALA B O 1
ATOM 2851 N N . VAL B 1 132 ? 7.738 19.188 -2.562 1 97.44 132 VAL B N 1
ATOM 2852 C CA . VAL B 1 132 ? 7.641 18.906 -1.137 1 97.44 132 VAL B CA 1
ATOM 2853 C C . VAL B 1 132 ? 9.039 18.703 -0.55 1 97.44 132 VAL B C 1
ATOM 2855 O O . VAL B 1 132 ? 9.305 19.109 0.583 1 97.44 132 VAL B O 1
ATOM 2858 N N . GLU B 1 133 ? 9.938 18.125 -1.348 1 95.81 133 GLU B N 1
ATOM 2859 C CA . GLU B 1 133 ? 11.32 17.953 -0.909 1 95.81 133 GLU B CA 1
ATOM 2860 C C . GLU B 1 133 ? 11.977 19.281 -0.591 1 95.81 133 GLU B C 1
ATOM 2862 O O . GLU B 1 133 ? 12.781 19.391 0.337 1 95.81 133 GLU B O 1
ATOM 2867 N N . GLU B 1 134 ? 11.625 20.266 -1.303 1 95.56 134 GLU B N 1
ATOM 2868 C CA . GLU B 1 134 ? 12.203 21.594 -1.125 1 95.56 134 GLU B CA 1
ATOM 2869 C C . GLU B 1 134 ? 11.852 22.172 0.241 1 95.56 134 GLU B C 1
ATOM 2871 O O . GLU B 1 134 ? 12.602 22.969 0.8 1 95.56 134 GLU B O 1
ATOM 2876 N N . VAL B 1 135 ? 10.758 21.781 0.758 1 98 135 VAL B N 1
ATOM 2877 C CA . VAL B 1 135 ? 10.297 22.375 2.018 1 98 135 VAL B CA 1
ATOM 2878 C C . VAL B 1 135 ? 10.242 21.281 3.096 1 98 135 VAL B C 1
ATOM 2880 O O . VAL B 1 135 ? 9.602 21.469 4.133 1 98 135 VAL B O 1
ATOM 2883 N N . TYR B 1 136 ? 10.875 20.203 2.906 1 97.88 136 TYR B N 1
ATOM 2884 C CA . TYR B 1 136 ? 10.789 19.031 3.766 1 97.88 136 TYR B CA 1
ATOM 2885 C C . TYR B 1 136 ? 11.117 19.375 5.211 1 97.88 136 TYR B C 1
ATOM 2887 O O . TYR B 1 136 ? 10.422 18.953 6.137 1 97.88 136 TYR B O 1
ATOM 2895 N N . VAL B 1 137 ? 12.102 20.188 5.391 1 97.5 137 VAL B N 1
ATOM 2896 C CA . VAL B 1 137 ? 12.633 20.484 6.719 1 97.5 137 VAL B CA 1
ATOM 2897 C C . VAL B 1 137 ? 11.625 21.328 7.504 1 97.5 137 VAL B C 1
ATOM 2899 O O . VAL B 1 137 ? 11.719 21.422 8.734 1 97.5 137 VAL B O 1
ATOM 2902 N N . PHE B 1 138 ? 10.594 21.891 6.777 1 98.31 138 PHE B N 1
ATOM 2903 C CA . PHE B 1 138 ? 9.633 22.781 7.43 1 98.31 138 PHE B CA 1
ATOM 2904 C C . PHE B 1 138 ? 8.32 22.047 7.691 1 98.31 138 PHE B C 1
ATOM 2906 O O . PHE B 1 138 ? 7.422 22.594 8.336 1 98.31 138 PHE B O 1
ATOM 2913 N N . LEU B 1 139 ? 8.133 20.812 7.23 1 98.62 139 LEU B N 1
ATOM 2914 C CA . LEU B 1 139 ? 6.852 20.109 7.281 1 98.62 139 LEU B CA 1
ATOM 2915 C C . LEU B 1 139 ? 6.461 19.797 8.719 1 98.62 139 LEU B C 1
ATOM 2917 O O . LEU B 1 139 ? 7.328 19.609 9.578 1 98.62 139 LEU B O 1
ATOM 2921 N N . HIS B 1 140 ? 5.18 19.75 8.914 1 98.75 140 HIS B N 1
ATOM 2922 C CA . HIS B 1 140 ? 4.605 19.469 10.227 1 98.75 140 HIS B CA 1
ATOM 2923 C C . HIS B 1 140 ? 4.316 17.969 10.391 1 98.75 140 HIS B C 1
ATOM 2925 O O . HIS B 1 140 ? 4.156 17.266 9.398 1 98.75 140 HIS B O 1
ATOM 2931 N N . ALA B 1 141 ? 4.277 17.531 11.586 1 98.56 141 ALA B N 1
ATOM 2932 C CA . ALA B 1 141 ? 3.723 16.203 11.875 1 98.56 141 ALA B CA 1
ATOM 2933 C C . ALA B 1 141 ? 2.203 16.203 11.742 1 98.56 141 ALA B C 1
ATOM 2935 O O . ALA B 1 141 ? 1.539 17.156 12.172 1 98.56 141 ALA B O 1
ATOM 2936 N N . PRO B 1 142 ? 1.68 15.195 11.078 1 98.31 142 PRO B N 1
ATOM 2937 C CA . PRO B 1 142 ? 0.222 15.062 11.125 1 98.31 142 PRO B CA 1
ATOM 2938 C C . PRO B 1 142 ? -0.292 14.672 12.508 1 98.31 142 PRO B C 1
ATOM 2940 O O . PRO B 1 142 ? -0.254 13.492 12.867 1 98.31 142 PRO B O 1
ATOM 2943 N N . ILE B 1 143 ? -0.807 15.586 13.188 1 98.06 143 ILE B N 1
ATOM 2944 C CA . ILE B 1 143 ? -1.186 15.375 14.578 1 98.06 143 ILE B CA 1
ATOM 2945 C C . ILE B 1 143 ? -2.42 14.477 14.648 1 98.06 143 ILE B C 1
ATOM 2947 O O . ILE B 1 143 ? -3.459 14.797 14.062 1 98.06 143 ILE B O 1
ATOM 2951 N N . ASP B 1 144 ? -2.291 13.406 15.242 1 95.75 144 ASP B N 1
ATOM 2952 C CA . ASP B 1 144 ? -3.381 12.508 15.609 1 95.75 144 ASP B CA 1
ATOM 2953 C C . ASP B 1 144 ? -3.135 11.875 16.969 1 95.75 144 ASP B C 1
ATOM 2955 O O . ASP B 1 144 ? -2.291 12.344 17.734 1 95.75 144 ASP B O 1
ATOM 2959 N N . ARG B 1 145 ? -3.936 10.945 17.344 1 93.62 145 ARG B N 1
ATOM 2960 C CA . ARG B 1 145 ? -3.834 10.344 18.672 1 93.62 145 ARG B CA 1
ATOM 2961 C C . ARG B 1 145 ? -2.463 9.703 18.875 1 93.62 145 ARG B C 1
ATOM 2963 O O . ARG B 1 145 ? -1.884 9.805 19.953 1 93.62 145 ARG B O 1
ATOM 2970 N N . ASP B 1 146 ? -1.908 9.047 17.844 1 92.75 146 ASP B N 1
ATOM 2971 C CA . ASP B 1 146 ? -0.608 8.391 17.922 1 92.75 146 ASP B CA 1
ATOM 2972 C C . ASP B 1 146 ? 0.51 9.406 18.141 1 92.75 146 ASP B C 1
ATOM 2974 O O . ASP B 1 146 ? 1.421 9.172 18.938 1 92.75 146 ASP B O 1
ATOM 2978 N N . VAL B 1 147 ? 0.439 10.484 17.469 1 96.19 147 VAL B N 1
ATOM 2979 C CA . VAL B 1 147 ? 1.454 11.516 17.625 1 96.19 147 VAL B CA 1
ATOM 2980 C C . VAL B 1 147 ? 1.388 12.094 19.047 1 96.19 147 VAL B C 1
ATOM 2982 O O . VAL B 1 147 ? 2.422 12.32 19.688 1 96.19 147 VAL B O 1
ATOM 2985 N N . TYR B 1 148 ? 0.148 12.367 19.547 1 96.69 148 TYR B N 1
ATOM 2986 C CA . TYR B 1 148 ? -0.022 12.805 20.922 1 96.69 148 TYR B CA 1
ATOM 2987 C C . TYR B 1 148 ? 0.716 11.875 21.891 1 96.69 148 TYR B C 1
ATOM 2989 O O . TYR B 1 148 ? 1.496 12.336 22.719 1 96.69 148 TYR B O 1
ATOM 2997 N N . GLU B 1 149 ? 0.487 10.641 21.688 1 95 149 GLU B N 1
ATOM 2998 C CA . GLU B 1 149 ? 1.021 9.641 22.609 1 95 149 GLU B CA 1
ATOM 2999 C C . GLU B 1 149 ? 2.537 9.531 22.484 1 95 149 GLU B C 1
ATOM 3001 O O . GLU B 1 149 ? 3.248 9.547 23.5 1 95 149 GLU B O 1
ATOM 3006 N N . ARG B 1 150 ? 3.029 9.484 21.328 1 95.25 150 ARG B N 1
ATOM 3007 C CA . ARG B 1 150 ? 4.461 9.297 21.109 1 95.25 150 ARG B CA 1
ATOM 3008 C C . ARG B 1 150 ? 5.242 10.547 21.516 1 95.25 150 ARG B C 1
ATOM 3010 O O . ARG B 1 150 ? 6.359 10.438 22.031 1 95.25 150 ARG B O 1
ATOM 3017 N N . ALA B 1 151 ? 4.68 11.695 21.203 1 97.38 151 ALA B N 1
ATOM 3018 C CA . ALA B 1 151 ? 5.352 12.93 21.578 1 97.38 151 ALA B CA 1
ATOM 3019 C C . ALA B 1 151 ? 5.508 13.031 23.094 1 97.38 151 ALA B C 1
ATOM 3021 O O . ALA B 1 151 ? 6.535 13.492 23.594 1 97.38 151 ALA B O 1
ATOM 3022 N N . TRP B 1 152 ? 4.52 12.602 23.734 1 96.69 152 TRP B N 1
ATOM 3023 C CA . TRP B 1 152 ? 4.582 12.594 25.203 1 96.69 152 TRP B CA 1
ATOM 3024 C C . TRP B 1 152 ? 5.602 11.57 25.688 1 96.69 152 TRP B C 1
ATOM 3026 O O . TRP B 1 152 ? 6.469 11.898 26.5 1 96.69 152 TRP B O 1
ATOM 3036 N N . GLU B 1 153 ? 5.543 10.383 25.203 1 95.25 153 GLU B N 1
ATOM 3037 C CA . GLU B 1 153 ? 6.348 9.258 25.672 1 95.25 153 GLU B CA 1
ATOM 3038 C C . GLU B 1 153 ? 7.82 9.453 25.328 1 95.25 153 GLU B C 1
ATOM 3040 O O . GLU B 1 153 ? 8.695 9.141 26.141 1 95.25 153 GLU B O 1
ATOM 3045 N N . ILE B 1 154 ? 8.078 9.992 24.141 1 94.88 154 ILE B N 1
ATOM 3046 C CA . ILE B 1 154 ? 9.43 9.969 23.609 1 94.88 154 ILE B CA 1
ATOM 3047 C C . ILE B 1 154 ? 10.07 11.344 23.766 1 94.88 154 ILE B C 1
ATOM 3049 O O . ILE B 1 154 ? 11.266 11.453 24.062 1 94.88 154 ILE B O 1
ATOM 3053 N N . LEU B 1 155 ? 9.281 12.375 23.609 1 96.88 155 LEU B N 1
ATOM 3054 C CA . LEU B 1 155 ? 9.844 13.727 23.594 1 96.88 155 LEU B CA 1
ATOM 3055 C C . LEU B 1 155 ? 9.539 14.469 24.891 1 96.88 155 LEU B C 1
ATOM 3057 O O . LEU B 1 155 ? 10.141 15.508 25.172 1 96.88 155 LEU B O 1
ATOM 3061 N N . GLY B 1 156 ? 8.578 14 25.609 1 97.19 156 GLY B N 1
ATOM 3062 C CA . GLY B 1 156 ? 8.164 14.695 26.812 1 97.19 156 GLY B CA 1
ATOM 3063 C C . GLY B 1 156 ? 7.27 15.891 26.531 1 97.19 156 GLY B C 1
ATOM 3064 O O . GLY B 1 156 ? 7.16 16.797 27.359 1 97.19 156 GLY B O 1
ATOM 3065 N N . VAL B 1 157 ? 6.672 15.969 25.359 1 98.12 157 VAL B N 1
ATOM 3066 C CA . VAL B 1 157 ? 5.789 17.078 25.016 1 98.12 157 VAL B CA 1
ATOM 3067 C C . VAL B 1 157 ? 4.375 16.797 25.516 1 98.12 157 VAL B C 1
ATOM 3069 O O . VAL B 1 157 ? 3.754 15.805 25.109 1 98.12 157 VAL B O 1
ATOM 3072 N N . GLU B 1 158 ? 3.895 17.625 26.312 1 97.12 158 GLU B N 1
ATOM 3073 C CA . GLU B 1 158 ? 2.561 17.438 26.875 1 97.12 158 GLU B CA 1
ATOM 3074 C C . GLU B 1 158 ? 1.481 17.609 25.812 1 97.12 158 GLU B C 1
ATOM 3076 O O . GLU B 1 158 ? 1.515 18.562 25.047 1 97.12 158 GLU B O 1
ATOM 3081 N N . ARG B 1 159 ? 0.583 16.688 25.828 1 95.44 159 ARG B N 1
ATOM 3082 C CA . ARG B 1 159 ? -0.496 16.766 24.844 1 95.44 159 ARG B CA 1
ATOM 3083 C C . ARG B 1 159 ? -1.509 17.844 25.25 1 95.44 159 ARG B C 1
ATOM 3085 O O . ARG B 1 159 ? -1.775 18.047 26.422 1 95.44 159 ARG B O 1
ATOM 3092 N N . PRO B 1 160 ? -2.139 18.453 24.25 1 97.06 160 PRO B N 1
ATOM 3093 C CA . PRO B 1 160 ? -3.281 19.312 24.547 1 97.06 160 PRO B CA 1
ATOM 3094 C C . PRO B 1 160 ? -4.441 18.562 25.203 1 97.06 160 PRO B C 1
ATOM 3096 O O . PRO B 1 160 ? -4.629 17.375 24.938 1 97.06 160 PRO B O 1
ATOM 3099 N N . ARG B 1 161 ? -5.195 19.234 26.016 1 94.94 161 ARG B N 1
ATOM 3100 C CA . ARG B 1 161 ? -6.34 18.641 26.688 1 94.94 161 ARG B CA 1
ATOM 3101 C C . ARG B 1 161 ? -7.578 18.656 25.797 1 94.94 161 ARG B C 1
ATOM 3103 O O . ARG B 1 161 ? -8.664 19.047 26.234 1 94.94 161 ARG B O 1
ATOM 3110 N N . ILE B 1 162 ? -7.426 18.484 24.656 1 96.75 162 ILE B N 1
ATOM 3111 C CA . ILE B 1 162 ? -8.5 18.422 23.672 1 96.75 162 ILE B CA 1
ATOM 3112 C C . ILE B 1 162 ? -8.18 17.359 22.625 1 96.75 162 ILE B C 1
ATOM 3114 O O . ILE B 1 162 ? -7.008 17.078 22.359 1 96.75 162 ILE B O 1
ATOM 3118 N N . ALA B 1 163 ? -9.258 16.719 22.094 1 96.69 163 ALA B N 1
ATOM 3119 C CA . ALA B 1 163 ? -9.062 15.742 21.031 1 96.69 163 ALA B CA 1
ATOM 3120 C C . ALA B 1 163 ? -8.383 16.391 19.828 1 96.69 163 ALA B C 1
ATOM 3122 O O . ALA B 1 163 ? -8.664 17.547 19.484 1 96.69 163 ALA B O 1
ATOM 3123 N N . TRP B 1 164 ? -7.547 15.672 19.172 1 97.5 164 TRP B N 1
ATOM 3124 C CA . TRP B 1 164 ? -6.785 16.219 18.047 1 97.5 164 TRP B CA 1
ATOM 3125 C C . TRP B 1 164 ? -7.715 16.797 16.984 1 97.5 164 TRP B C 1
ATOM 3127 O O . TRP B 1 164 ? -7.406 17.812 16.359 1 97.5 164 TRP B O 1
ATOM 3137 N N . SER B 1 165 ? -8.852 16.156 16.719 1 97.25 165 SER B N 1
ATOM 3138 C CA . SER B 1 165 ? -9.773 16.516 15.648 1 97.25 165 SER B CA 1
ATOM 3139 C C . SER B 1 165 ? -10.469 17.844 15.953 1 97.25 165 SER B C 1
ATOM 3141 O O . SER B 1 165 ? -11.008 18.484 15.047 1 97.25 165 SER B O 1
ATOM 3143 N N . LYS B 1 166 ? -10.398 18.312 17.203 1 97.25 166 LYS B N 1
ATOM 3144 C CA . LYS B 1 166 ? -11.094 19.531 17.609 1 97.25 166 LYS B CA 1
ATOM 3145 C C . LYS B 1 166 ? -10.102 20.656 17.875 1 97.25 166 LYS B C 1
ATOM 3147 O O . LYS B 1 166 ? -10.484 21.719 18.375 1 97.25 166 LYS B O 1
ATOM 3152 N N . LEU B 1 167 ? -8.906 20.453 17.531 1 97.81 167 LEU B N 1
ATOM 3153 C CA . LEU B 1 167 ? -7.883 21.469 17.734 1 97.81 167 LEU B CA 1
ATOM 3154 C C . LEU B 1 167 ? -8.266 22.766 17.016 1 97.81 167 LEU B C 1
ATOM 3156 O O . LEU B 1 167 ? -8.797 22.734 15.906 1 97.81 167 LEU B O 1
ATOM 3160 N N . ASP B 1 168 ? -7.91 23.875 17.672 1 97.81 168 ASP B N 1
ATOM 3161 C CA . ASP B 1 168 ? -7.926 25.172 16.984 1 97.81 168 ASP B CA 1
ATOM 3162 C C . ASP B 1 168 ? -6.523 25.562 16.516 1 97.81 168 ASP B C 1
ATOM 3164 O O . ASP B 1 168 ? -5.551 24.859 16.812 1 97.81 168 ASP B O 1
ATOM 3168 N N . GLY B 1 169 ? -6.449 26.594 15.781 1 98.19 169 GLY B N 1
ATOM 3169 C CA . GLY B 1 169 ? -5.195 27 15.172 1 98.19 169 GLY B CA 1
ATOM 3170 C C . GLY B 1 169 ? -4.117 27.328 16.188 1 98.19 169 GLY B C 1
ATOM 3171 O O . GLY B 1 169 ? -2.969 26.906 16.047 1 98.19 169 GLY B O 1
ATOM 3172 N N . ASP B 1 170 ? -4.461 28.031 17.188 1 97.88 170 ASP B N 1
ATOM 3173 C CA . ASP B 1 170 ? -3.49 28.469 18.188 1 97.88 170 ASP B CA 1
ATOM 3174 C C . ASP B 1 170 ? -2.904 27.281 18.938 1 97.88 170 ASP B C 1
ATOM 3176 O O . ASP B 1 170 ? -1.687 27.172 19.094 1 97.88 170 ASP B O 1
ATOM 3180 N N . THR B 1 171 ? -3.766 26.453 19.438 1 98.31 171 THR B N 1
ATOM 3181 C CA . THR B 1 171 ? -3.314 25.266 20.156 1 98.31 171 THR B CA 1
ATOM 3182 C C . THR B 1 171 ? -2.447 24.391 19.266 1 98.31 171 THR B C 1
ATOM 3184 O O . THR B 1 171 ? -1.417 23.875 19.703 1 98.31 171 THR B O 1
ATOM 3187 N N . TYR B 1 172 ? -2.871 24.234 18.062 1 98.62 172 TYR B N 1
ATOM 3188 C CA . TYR B 1 172 ? -2.121 23.438 17.109 1 98.62 172 TYR B CA 1
ATOM 3189 C C . TYR B 1 172 ? -0.72 24 16.891 1 98.62 172 TYR B C 1
ATOM 3191 O O . TYR B 1 172 ? 0.266 23.25 16.953 1 98.62 172 TYR B O 1
ATOM 3199 N N . ARG B 1 173 ? -0.627 25.266 16.625 1 98.06 173 ARG B N 1
ATOM 3200 C CA . ARG B 1 173 ? 0.658 25.891 16.328 1 98.06 173 ARG B CA 1
ATOM 3201 C C . ARG B 1 173 ? 1.598 25.797 17.531 1 98.06 173 ARG B C 1
ATOM 3203 O O . ARG B 1 173 ? 2.791 25.531 17.375 1 98.06 173 ARG B O 1
ATOM 3210 N N . SER B 1 174 ? 1.028 26 18.656 1 98.06 174 SER B N 1
ATOM 3211 C CA . SER B 1 174 ? 1.829 25.859 19.875 1 98.06 174 SER B CA 1
ATOM 3212 C C . SER B 1 174 ? 2.34 24.438 20.047 1 98.06 174 SER B C 1
ATOM 3214 O O . SER B 1 174 ? 3.502 24.234 20.391 1 98.06 174 SER B O 1
ATOM 3216 N N . TYR B 1 175 ? 1.519 23.5 19.828 1 98.62 175 TYR B N 1
ATOM 3217 C CA . TYR B 1 175 ? 1.884 22.094 19.984 1 98.62 175 TYR B CA 1
ATOM 3218 C C . TYR B 1 175 ? 2.947 21.703 18.969 1 98.62 175 TYR B C 1
ATOM 3220 O O . TYR B 1 175 ? 3.928 21.031 19.312 1 98.62 175 TYR B O 1
ATOM 3228 N N . GLN B 1 176 ? 2.762 22.094 17.688 1 98.31 176 GLN B N 1
ATOM 3229 C CA . GLN B 1 176 ? 3.732 21.828 16.625 1 98.31 176 GLN B CA 1
ATOM 3230 C C . GLN B 1 176 ? 5.09 22.438 16.953 1 98.31 176 GLN B C 1
ATOM 3232 O O . GLN B 1 176 ? 6.133 21.844 16.688 1 98.31 176 GLN B O 1
ATOM 3237 N N . LEU B 1 177 ? 5.031 23.641 17.5 1 97.94 177 LEU B N 1
ATOM 3238 C CA . LEU B 1 177 ? 6.258 24.312 17.922 1 97.94 177 LEU B CA 1
ATOM 3239 C C . LEU B 1 177 ? 6.98 23.516 19 1 97.94 177 LEU B C 1
ATOM 3241 O O . LEU B 1 177 ? 8.203 23.344 18.938 1 97.94 177 LEU B O 1
ATOM 3245 N N . ASN B 1 178 ? 6.238 23.047 19.953 1 98.38 178 ASN B N 1
ATOM 3246 C CA . ASN B 1 178 ? 6.816 22.25 21.031 1 98.38 178 ASN B CA 1
ATOM 3247 C C . ASN B 1 178 ? 7.445 20.969 20.5 1 98.38 178 ASN B C 1
ATOM 3249 O O . ASN B 1 178 ? 8.531 20.578 20.938 1 98.38 178 ASN B O 1
ATOM 3253 N N . ILE B 1 179 ? 6.793 20.297 19.594 1 98.38 179 ILE B N 1
ATOM 3254 C CA . ILE B 1 179 ? 7.32 19.078 18.984 1 98.38 179 ILE B CA 1
ATOM 3255 C C . ILE B 1 179 ? 8.625 19.406 18.25 1 98.38 179 ILE B C 1
ATOM 3257 O O . ILE B 1 179 ? 9.617 18.688 18.422 1 98.38 179 ILE B O 1
ATOM 3261 N N . ARG B 1 180 ? 8.594 20.484 17.484 1 98.31 180 ARG B N 1
ATOM 3262 C CA . ARG B 1 180 ? 9.758 20.875 16.703 1 98.31 180 ARG B CA 1
ATOM 3263 C C . ARG B 1 180 ? 10.961 21.125 17.609 1 98.31 180 ARG B C 1
ATOM 3265 O O . ARG B 1 180 ? 12.07 20.672 17.312 1 98.31 180 ARG B O 1
ATOM 3272 N N . HIS B 1 181 ? 10.742 21.797 18.672 1 97.94 181 HIS B N 1
ATOM 3273 C CA . HIS B 1 181 ? 11.82 22.109 19.609 1 97.94 181 HIS B CA 1
ATOM 3274 C C . HIS B 1 181 ? 12.352 20.844 20.281 1 97.94 181 HIS B C 1
ATOM 3276 O O . HIS B 1 181 ? 13.57 20.688 20.438 1 97.94 181 HIS B O 1
ATOM 3282 N N . ALA B 1 182 ? 11.445 20.047 20.656 1 98.19 182 ALA B N 1
ATOM 3283 C CA . ALA B 1 182 ? 11.859 18.797 21.312 1 98.19 182 ALA B CA 1
ATOM 3284 C C . ALA B 1 182 ? 12.648 17.906 20.359 1 98.19 182 ALA B C 1
ATOM 3286 O O . ALA B 1 182 ? 13.664 17.328 20.75 1 98.19 182 ALA B O 1
ATOM 3287 N N . VAL B 1 183 ? 12.18 17.766 19.125 1 98.12 183 VAL B N 1
ATOM 3288 C CA . VAL B 1 183 ? 12.844 16.953 18.125 1 98.12 183 VAL B CA 1
ATOM 3289 C C . VAL B 1 183 ? 14.25 17.484 17.875 1 98.12 183 VAL B C 1
ATOM 3291 O O . VAL B 1 183 ? 15.219 16.719 17.859 1 98.12 183 VAL B O 1
ATOM 3294 N N . ALA B 1 184 ? 14.352 18.781 17.719 1 96.88 184 ALA B N 1
ATOM 3295 C CA . ALA B 1 184 ? 15.648 19.422 17.484 1 96.88 184 ALA B CA 1
ATOM 3296 C C . ALA B 1 184 ? 16.562 19.266 18.703 1 96.88 184 ALA B C 1
ATOM 3298 O O . ALA B 1 184 ? 17.734 18.938 18.562 1 96.88 184 ALA B O 1
ATOM 3299 N N . GLY B 1 185 ? 16 19.484 19.828 1 96.88 185 GLY B N 1
ATOM 3300 C CA . GLY B 1 185 ? 16.781 19.422 21.062 1 96.88 185 GLY B CA 1
ATOM 3301 C C . GLY B 1 185 ? 17.328 18.031 21.344 1 96.88 185 GLY B C 1
ATOM 3302 O O . GLY B 1 185 ? 18.375 17.891 22 1 96.88 185 GLY B O 1
ATOM 3303 N N . GLN B 1 186 ? 16.703 17.078 20.875 1 96.38 186 GLN B N 1
ATOM 3304 C CA . GLN B 1 186 ? 17.125 15.703 21.141 1 96.38 186 GLN B CA 1
ATOM 3305 C C . GLN B 1 186 ? 17.875 15.109 19.953 1 96.38 186 GLN B C 1
ATOM 3307 O O . GLN B 1 186 ? 18.141 13.906 19.938 1 96.38 186 GLN B O 1
ATOM 3312 N N . GLY B 1 187 ? 18.094 15.875 18.906 1 93.75 187 GLY B N 1
ATOM 3313 C CA . GLY B 1 187 ? 18.859 15.43 17.766 1 93.75 187 GLY B CA 1
ATOM 3314 C C . GLY B 1 187 ? 18.156 14.359 16.953 1 93.75 187 GLY B C 1
ATOM 3315 O O . GLY B 1 187 ? 18.797 13.391 16.516 1 93.75 187 GLY B O 1
ATOM 3316 N N . ARG B 1 188 ? 16.891 14.5 16.766 1 91.38 188 ARG B N 1
ATOM 3317 C CA . ARG B 1 188 ? 16.109 13.469 16.094 1 91.38 188 ARG B CA 1
ATOM 3318 C C . ARG B 1 188 ? 15.758 13.883 14.672 1 91.38 188 ARG B C 1
ATOM 3320 O O . ARG B 1 188 ? 14.766 13.406 14.109 1 91.38 188 ARG B O 1
ATOM 3327 N N . GLY B 1 189 ? 16.562 14.82 14.141 1 92.81 189 GLY B N 1
ATOM 3328 C CA . GLY B 1 189 ? 16.344 15.234 12.758 1 92.81 189 GLY B CA 1
ATOM 3329 C C . GLY B 1 189 ? 15.211 16.234 12.617 1 92.81 189 GLY B C 1
ATOM 3330 O O . GLY B 1 189 ? 15.055 17.125 13.438 1 92.81 189 GLY B O 1
ATOM 3331 N N . PHE B 1 190 ? 14.516 16.031 11.484 1 96.31 190 PHE B N 1
ATOM 3332 C CA . PHE B 1 190 ? 13.383 16.906 11.234 1 96.31 190 PHE B CA 1
ATOM 3333 C C . PHE B 1 190 ? 12.094 16.312 11.789 1 96.31 190 PHE B C 1
ATOM 3335 O O . PHE B 1 190 ? 12.055 15.125 12.117 1 96.31 190 PHE B O 1
ATOM 3342 N N . VAL B 1 191 ? 11.094 17.109 11.891 1 98 191 VAL B N 1
ATOM 3343 C CA . VAL B 1 191 ? 9.836 16.703 12.523 1 98 191 VAL B CA 1
ATOM 3344 C C . VAL B 1 191 ? 9.273 15.477 11.812 1 98 191 VAL B C 1
ATOM 3346 O O . VAL B 1 191 ? 8.898 14.492 12.461 1 98 191 VAL B O 1
ATOM 3349 N N . LEU B 1 192 ? 9.234 15.5 10.508 1 97.38 192 LEU B N 1
ATOM 3350 C CA . LEU B 1 192 ? 8.633 14.398 9.766 1 97.38 192 LEU B CA 1
ATOM 3351 C C . LEU B 1 192 ? 9.508 13.148 9.859 1 97.38 192 LEU B C 1
ATOM 3353 O O . LEU B 1 192 ? 9 12.023 9.773 1 97.38 192 LEU B O 1
ATOM 3357 N N . ASP B 1 193 ? 10.867 13.305 9.992 1 96 193 ASP B N 1
ATOM 3358 C CA . ASP B 1 193 ? 11.719 12.148 10.266 1 96 193 ASP B CA 1
ATOM 3359 C C . ASP B 1 193 ? 11.305 11.453 11.562 1 96 193 ASP B C 1
ATOM 3361 O O . ASP B 1 193 ? 11.086 10.242 11.578 1 96 193 ASP B O 1
ATOM 3365 N N . TRP B 1 194 ? 11.25 12.273 12.539 1 96.75 194 TRP B N 1
ATOM 3366 C CA . TRP B 1 194 ? 10.883 11.758 13.852 1 96.75 194 TRP B CA 1
ATOM 3367 C C . TRP B 1 194 ? 9.516 11.07 13.805 1 96.75 194 TRP B C 1
ATOM 3369 O O . TRP B 1 194 ? 9.352 9.961 14.305 1 96.75 194 TRP B O 1
ATOM 3379 N N . GLU B 1 195 ? 8.531 11.742 13.266 1 96.88 195 GLU B N 1
ATOM 3380 C CA . GLU B 1 195 ? 7.176 11.203 13.195 1 96.88 195 GLU B CA 1
ATOM 3381 C C . GLU B 1 195 ? 7.148 9.867 12.461 1 96.88 195 GLU B C 1
ATOM 3383 O O . GLU B 1 195 ? 6.5 8.922 12.906 1 96.88 195 GLU B O 1
ATOM 3388 N N . THR B 1 196 ? 7.832 9.773 11.344 1 94.31 196 THR B N 1
ATOM 3389 C CA . THR B 1 196 ? 7.871 8.562 10.547 1 94.31 196 THR B CA 1
ATOM 3390 C C . THR B 1 196 ? 8.531 7.422 11.32 1 94.31 196 THR B C 1
ATOM 3392 O O . THR B 1 196 ? 8.016 6.297 11.328 1 94.31 196 THR B O 1
ATOM 3395 N N . ASP B 1 197 ? 9.609 7.746 11.969 1 92.94 197 ASP B N 1
ATOM 3396 C CA . ASP B 1 197 ? 10.336 6.742 12.734 1 92.94 197 ASP B CA 1
ATOM 3397 C C . ASP B 1 197 ? 9.5 6.23 13.906 1 92.94 197 ASP B C 1
ATOM 3399 O O . ASP B 1 197 ? 9.422 5.023 14.148 1 92.94 197 ASP B O 1
ATOM 3403 N N . GLU B 1 198 ? 8.844 7.137 14.57 1 91.88 198 GLU B N 1
ATOM 3404 C CA . GLU B 1 198 ? 8.07 6.746 15.742 1 91.88 198 GLU B CA 1
ATOM 3405 C C . GLU B 1 198 ? 6.785 6.027 15.336 1 91.88 198 GLU B C 1
ATOM 3407 O O . GLU B 1 198 ? 6.316 5.133 16.047 1 91.88 198 GLU B O 1
ATOM 3412 N N . TRP B 1 199 ? 6.219 6.457 14.305 1 89 199 TRP B N 1
ATOM 3413 C CA . TRP B 1 199 ? 5.062 5.742 13.773 1 89 199 TRP B CA 1
ATOM 3414 C C . TRP B 1 199 ? 5.406 4.281 13.492 1 89 199 TRP B C 1
ATOM 3416 O O . TRP B 1 199 ? 4.625 3.383 13.805 1 89 199 TRP B O 1
ATOM 3426 N N . MET B 1 200 ? 6.578 4.066 13.016 1 84.94 200 MET B N 1
ATOM 3427 C CA . MET B 1 200 ? 7.047 2.715 12.719 1 84.94 200 MET B CA 1
ATOM 3428 C C . MET B 1 200 ? 7.254 1.918 14.008 1 84.94 200 MET B C 1
ATOM 3430 O O . MET B 1 200 ? 7.031 0.706 14.031 1 84.94 200 MET B O 1
ATOM 3434 N N . GLU B 1 201 ? 7.539 2.6 15.031 1 82.5 201 GLU B N 1
ATOM 3435 C CA . GLU B 1 201 ? 7.875 1.936 16.297 1 82.5 201 GLU B CA 1
ATOM 3436 C C . GLU B 1 201 ? 6.633 1.705 17.141 1 82.5 201 GLU B C 1
ATOM 3438 O O . GLU B 1 201 ? 6.625 0.835 18.016 1 82.5 201 GLU B O 1
ATOM 3443 N N . ALA B 1 202 ? 5.652 2.576 17.156 1 65.81 202 ALA B N 1
ATOM 3444 C CA . ALA B 1 202 ? 4.484 2.539 18.031 1 65.81 202 ALA B CA 1
ATOM 3445 C C . ALA B 1 202 ? 3.863 1.146 18.062 1 65.81 202 ALA B C 1
ATOM 3447 O O . ALA B 1 202 ? 3.365 0.703 19.109 1 65.81 202 ALA B O 1
ATOM 3448 N N . LYS B 1 203 ? 3.225 0.428 17.188 1 55.88 203 LYS B N 1
ATOM 3449 C CA . LYS B 1 203 ? 2.482 -0.805 17.438 1 55.88 203 LYS B CA 1
ATOM 3450 C C . LYS B 1 203 ? 3.389 -1.88 18.031 1 55.88 203 LYS B C 1
ATOM 3452 O O . LYS B 1 203 ? 2.916 -2.941 18.453 1 55.88 203 LYS B O 1
ATOM 3457 N N . ARG B 1 204 ? 4.691 -1.783 18.016 1 48.25 204 ARG B N 1
ATOM 3458 C CA . ARG B 1 204 ? 5.449 -2.809 18.719 1 48.25 204 ARG B CA 1
ATOM 3459 C C . ARG B 1 204 ? 5.043 -2.875 20.188 1 48.25 204 ARG B C 1
ATOM 3461 O O . ARG B 1 204 ? 5.078 -3.943 20.797 1 48.25 204 ARG B O 1
ATOM 3468 N N . PHE B 1 205 ? 4.551 -1.788 20.812 1 37 205 PHE B N 1
ATOM 3469 C CA . PHE B 1 205 ? 4.258 -1.779 22.25 1 37 205 PHE B CA 1
ATOM 3470 C C . PHE B 1 205 ? 2.793 -2.105 22.5 1 37 205 PHE B C 1
ATOM 3472 O O . PHE B 1 205 ? 2.42 -2.475 23.609 1 37 205 PHE B O 1
ATOM 3479 N N . SER B 1 206 ? 1.897 -1.86 21.578 1 40.16 206 SER B N 1
ATOM 3480 C CA . SER B 1 206 ? 0.544 -2.025 22.094 1 40.16 206 SER B CA 1
ATOM 3481 C C . SER B 1 206 ? 0.276 -3.475 22.484 1 40.16 206 SER B C 1
ATOM 3483 O O . SER B 1 206 ? -0.542 -3.744 23.359 1 40.16 206 SER B O 1
ATOM 3485 N N . ARG B 1 207 ? 0.635 -4.449 21.719 1 39.59 207 ARG B N 1
ATOM 3486 C CA . ARG B 1 207 ? 0.245 -5.785 22.156 1 39.59 207 ARG B CA 1
ATOM 3487 C C . ARG B 1 207 ? 1.029 -6.207 23.391 1 39.59 207 ARG B C 1
ATOM 3489 O O . ARG B 1 207 ? 0.785 -7.281 23.953 1 39.59 207 ARG B O 1
ATOM 3496 N N . HIS B 1 208 ? 2.148 -5.699 23.734 1 34.19 208 HIS B N 1
ATOM 3497 C CA . HIS B 1 208 ? 2.779 -6.191 24.953 1 34.19 208 HIS B CA 1
ATOM 3498 C C . HIS B 1 208 ? 1.975 -5.801 26.188 1 34.19 208 HIS B C 1
ATOM 3500 O O . HIS B 1 208 ? 2.064 -6.461 27.234 1 34.19 208 HIS B O 1
ATOM 3506 N N . SER B 1 209 ? 1.316 -4.586 26.312 1 33.78 209 SER B N 1
ATOM 3507 C CA . SER B 1 209 ? 0.684 -4.273 27.578 1 33.78 209 SER B CA 1
ATOM 3508 C C . SER B 1 209 ? -0.611 -5.059 27.766 1 33.78 209 SER B C 1
ATOM 3510 O O . SER B 1 209 ? -1.129 -5.16 28.875 1 33.78 209 SER B O 1
ATOM 3512 N N . LEU B 1 210 ? -1.356 -5.488 26.781 1 33.66 210 LEU B N 1
ATOM 3513 C CA . LEU B 1 210 ? -2.584 -6.176 27.172 1 33.66 210 LEU B CA 1
ATOM 3514 C C . LEU B 1 210 ? -2.281 -7.578 27.688 1 33.66 210 LEU B C 1
ATOM 3516 O O . LEU B 1 210 ? -3.113 -8.188 28.359 1 33.66 210 LEU B O 1
ATOM 3520 N N . SER B 1 211 ? -1.161 -8.227 27.25 1 30.45 211 SER B N 1
ATOM 3521 C CA . SER B 1 211 ? -1.062 -9.57 27.812 1 30.45 211 SER B CA 1
ATOM 3522 C C . SER B 1 211 ? -0.687 -9.523 29.297 1 30.45 211 SER B C 1
ATOM 3524 O O . SER B 1 211 ? -0.762 -10.531 29.984 1 30.45 211 SER B O 1
ATOM 3526 N N . GLU B 1 212 ? -0.098 -8.422 29.812 1 31.31 212 GLU B N 1
ATOM 3527 C CA . GLU B 1 212 ? 0.218 -8.609 31.219 1 31.31 212 GLU B CA 1
ATOM 3528 C C . GLU B 1 212 ? -1.016 -8.406 32.094 1 31.31 212 GLU B C 1
ATOM 3530 O O . GLU B 1 212 ? -0.985 -8.68 33.312 1 31.31 212 GLU B O 1
ATOM 3535 N N . GLY B 1 213 ? -2.053 -7.695 31.719 1 24.83 213 GLY B N 1
ATOM 3536 C CA . GLY B 1 213 ? -3.035 -7.551 32.781 1 24.83 213 GLY B CA 1
ATOM 3537 C C . GLY B 1 213 ? -3.883 -8.789 33 1 24.83 213 GLY B C 1
ATOM 3538 O O . GLY B 1 213 ? -4.754 -8.812 33.875 1 24.83 213 GLY B O 1
ATOM 3539 N N . HIS B 1 214 ? -4.254 -9.641 32.062 1 23.59 214 HIS B N 1
ATOM 3540 C CA . HIS B 1 214 ? -5.184 -10.68 32.469 1 23.59 214 HIS B CA 1
ATOM 3541 C C . HIS B 1 214 ? -4.449 -11.859 33.094 1 23.59 214 HIS B C 1
ATOM 3543 O O . HIS B 1 214 ? -5.07 -12.852 33.469 1 23.59 214 HIS B O 1
ATOM 3549 N N . SER B 1 215 ? -3.182 -11.672 33.656 1 19.92 215 SER B N 1
ATOM 3550 C CA . SER B 1 215 ? -3.123 -12.641 34.75 1 19.92 215 SER B CA 1
ATOM 3551 C C . SER B 1 215 ? -3.768 -12.086 36 1 19.92 215 SER B C 1
ATOM 3553 O O . SER B 1 215 ? -3.652 -10.891 36.281 1 19.92 215 SER B O 1
#